Protein AF-A0A7S4AX01-F1 (afdb_monomer_lite)

Structure (mmCIF, N/CA/C/O backbone):
data_AF-A0A7S4AX01-F1
#
_entry.id   AF-A0A7S4AX01-F1
#
loop_
_atom_site.group_PDB
_atom_site.id
_atom_site.type_symbol
_atom_site.label_atom_id
_atom_site.label_alt_id
_atom_site.label_comp_id
_atom_site.label_asym_id
_atom_site.label_entity_id
_atom_site.label_seq_id
_atom_site.pdbx_PDB_ins_code
_atom_site.Cartn_x
_atom_site.Cartn_y
_atom_site.Cartn_z
_atom_site.occupancy
_atom_site.B_iso_or_equiv
_atom_site.auth_seq_id
_atom_site.auth_comp_id
_atom_site.auth_asym_id
_atom_site.auth_atom_id
_atom_site.pdbx_PDB_model_num
ATOM 1 N N . MET A 1 1 ? -0.629 5.439 -79.923 1.00 35.53 1 MET A N 1
ATOM 2 C CA . MET A 1 1 ? 0.834 5.280 -80.085 1.00 35.53 1 MET A CA 1
ATOM 3 C C . MET A 1 1 ? 1.350 4.616 -78.808 1.00 35.53 1 MET A C 1
ATOM 5 O O . MET A 1 1 ? 1.358 5.274 -77.783 1.00 35.53 1 MET A O 1
ATOM 9 N N . VAL A 1 2 ? 1.276 3.278 -78.740 1.00 33.56 2 VAL A N 1
ATOM 10 C CA . VAL A 1 2 ? 2.385 2.301 -78.948 1.00 33.56 2 VAL A CA 1
ATOM 11 C C . VAL A 1 2 ? 3.365 2.335 -77.757 1.00 33.56 2 VAL A C 1
ATOM 13 O O . VAL A 1 2 ? 4.082 3.314 -77.619 1.00 33.56 2 VAL A O 1
ATOM 16 N N . SER A 1 3 ? 3.200 1.439 -76.765 1.00 37.78 3 SER A N 1
ATOM 17 C CA . SER A 1 3 ? 3.970 0.176 -76.520 1.00 37.78 3 SER A CA 1
ATOM 18 C C . SER A 1 3 ? 5.377 0.444 -75.939 1.00 37.78 3 SER A C 1
ATOM 20 O O . SER A 1 3 ? 6.016 1.392 -76.357 1.00 37.78 3 SER A O 1
ATOM 22 N N . ALA A 1 4 ? 5.963 -0.284 -74.979 1.00 39.69 4 ALA A N 1
ATOM 23 C CA . ALA A 1 4 ? 6.060 -1.731 -74.725 1.00 39.69 4 ALA A CA 1
ATOM 24 C C . ALA A 1 4 ? 6.688 -1.939 -73.306 1.00 39.69 4 ALA A C 1
ATOM 26 O O . ALA A 1 4 ? 7.528 -1.140 -72.908 1.00 39.69 4 ALA A O 1
ATOM 27 N N . LEU A 1 5 ? 6.188 -2.818 -72.420 1.00 41.81 5 LEU A N 1
ATOM 28 C CA . LEU A 1 5 ? 6.462 -4.268 -72.227 1.00 41.81 5 LEU A CA 1
ATOM 29 C C . LEU A 1 5 ? 7.880 -4.677 -71.762 1.00 41.81 5 LEU A C 1
ATOM 31 O O . LEU A 1 5 ? 8.846 -4.450 -72.481 1.00 41.81 5 LEU A O 1
ATOM 35 N N . ARG A 1 6 ? 7.935 -5.418 -70.634 1.00 45.97 6 ARG A N 1
ATOM 36 C CA . ARG A 1 6 ? 8.593 -6.738 -70.376 1.00 45.97 6 ARG A CA 1
ATOM 37 C C . ARG A 1 6 ? 8.179 -7.186 -68.951 1.00 45.97 6 ARG A C 1
ATOM 39 O O . ARG A 1 6 ? 8.544 -6.513 -68.001 1.00 45.97 6 ARG A O 1
ATOM 46 N N . TYR A 1 7 ? 7.217 -8.088 -68.717 1.00 38.50 7 TYR A N 1
ATOM 47 C CA . TYR A 1 7 ? 7.193 -9.563 -68.854 1.00 38.50 7 TYR A CA 1
ATOM 48 C C . TYR A 1 7 ? 8.382 -10.312 -68.231 1.00 38.50 7 TYR A C 1
ATOM 50 O O . TYR A 1 7 ? 9.474 -10.265 -68.784 1.00 38.50 7 TYR A O 1
ATOM 58 N N . TYR A 1 8 ? 8.115 -11.075 -67.161 1.00 35.00 8 TYR A N 1
ATOM 59 C CA . TYR A 1 8 ? 8.334 -12.529 -67.112 1.00 35.00 8 TYR A CA 1
ATOM 60 C C . TYR A 1 8 ? 7.314 -13.177 -66.158 1.00 35.00 8 TYR A C 1
ATOM 62 O O . TYR A 1 8 ? 7.080 -12.702 -65.051 1.00 35.00 8 TYR A O 1
ATOM 70 N N . SER A 1 9 ? 6.685 -14.238 -66.654 1.00 38.12 9 SER A N 1
ATOM 71 C CA . SER A 1 9 ? 5.673 -15.100 -66.040 1.00 38.12 9 SER A CA 1
ATOM 72 C C . SER A 1 9 ? 6.084 -16.557 -66.308 1.00 38.12 9 SER A C 1
ATOM 74 O O . SER A 1 9 ? 6.929 -16.790 -67.175 1.00 38.12 9 SER A O 1
ATOM 76 N N . LEU A 1 10 ? 5.390 -17.474 -65.625 1.00 34.47 10 LEU A N 1
ATOM 77 C CA . LEU A 1 10 ? 5.261 -18.930 -65.799 1.00 34.47 10 LEU A CA 1
ATOM 78 C C . LEU A 1 10 ? 6.217 -19.798 -64.956 1.00 34.47 10 LEU A C 1
ATOM 80 O O . LEU A 1 10 ? 7.429 -19.718 -65.114 1.00 34.47 10 LEU A O 1
ATOM 84 N N . THR A 1 11 ? 5.768 -20.553 -63.931 1.00 43.66 11 THR A N 1
ATOM 85 C CA . THR A 1 11 ? 4.879 -21.759 -63.914 1.00 43.66 11 THR A CA 1
ATOM 86 C C . THR A 1 11 ? 5.264 -22.766 -64.999 1.00 43.66 11 THR A C 1
ATOM 88 O O . THR A 1 11 ? 5.272 -22.430 -66.172 1.00 43.66 11 THR A O 1
ATOM 91 N N . THR A 1 12 ? 5.632 -24.022 -64.736 1.00 39.75 12 THR A N 1
ATOM 92 C CA . THR A 1 12 ? 4.823 -25.212 -64.357 1.00 39.75 12 THR A CA 1
ATOM 93 C C . THR A 1 12 ? 5.810 -26.416 -64.460 1.00 39.75 12 THR A C 1
ATOM 95 O O . THR A 1 12 ? 6.785 -26.286 -65.195 1.00 39.75 12 THR A O 1
ATOM 98 N N . LEU A 1 13 ? 5.720 -27.582 -63.795 1.00 34.69 13 LEU A N 1
ATOM 99 C CA . LEU A 1 13 ? 4.831 -28.729 -64.092 1.00 34.69 13 LEU A CA 1
ATOM 100 C C . LEU A 1 13 ? 5.380 -30.021 -63.378 1.00 34.69 13 LEU A C 1
ATOM 102 O O . LEU A 1 13 ? 6.596 -30.171 -63.312 1.00 34.69 13 LEU A O 1
ATOM 106 N N . VAL A 1 14 ? 4.483 -30.963 -63.002 1.00 32.12 14 VAL A N 1
ATOM 107 C CA . VAL A 1 14 ? 4.624 -32.457 -62.835 1.00 32.12 14 VAL A CA 1
ATOM 108 C C . VAL A 1 14 ? 5.489 -32.998 -61.671 1.00 32.12 14 VAL A C 1
ATOM 110 O O . VAL A 1 14 ? 6.651 -32.647 -61.567 1.00 32.12 14 VAL A O 1
ATOM 113 N N . ALA A 1 15 ? 5.042 -33.807 -60.693 1.00 34.62 15 ALA A N 1
ATOM 114 C CA . ALA A 1 15 ? 4.106 -34.948 -60.539 1.00 34.62 15 ALA A CA 1
ATOM 115 C C . ALA A 1 15 ? 4.727 -36.372 -60.666 1.00 34.62 15 ALA A C 1
ATOM 117 O O . ALA A 1 15 ? 5.323 -36.706 -61.681 1.00 34.62 15 ALA A O 1
ATOM 118 N N . LEU A 1 16 ? 4.425 -37.199 -59.643 1.00 32.72 16 LEU A N 1
ATOM 119 C CA . LEU A 1 16 ? 4.358 -38.680 -59.554 1.00 32.72 16 LEU A CA 1
ATOM 120 C C . LEU A 1 16 ? 5.617 -39.550 -59.303 1.00 32.72 16 LEU A C 1
ATOM 122 O O . LEU A 1 16 ? 6.535 -39.591 -60.112 1.00 32.72 16 LEU A O 1
ATOM 126 N N . LEU A 1 17 ? 5.524 -40.344 -58.213 1.00 33.06 17 LEU A N 1
ATOM 127 C CA . LEU A 1 17 ? 5.746 -41.809 -58.027 1.00 33.06 17 LEU A CA 1
ATOM 128 C C . LEU A 1 17 ? 6.327 -42.063 -56.610 1.00 33.06 17 LEU A C 1
ATOM 130 O O . LEU A 1 17 ? 7.381 -41.542 -56.282 1.00 33.06 17 LEU A O 1
ATOM 134 N N . ALA A 1 18 ? 5.595 -42.619 -55.635 1.00 33.78 18 ALA A N 1
ATOM 135 C CA . ALA A 1 18 ? 5.111 -44.000 -55.452 1.00 33.78 18 ALA A CA 1
ATOM 136 C C . ALA A 1 18 ? 6.059 -44.900 -54.612 1.00 33.78 18 ALA A C 1
ATOM 138 O O . ALA A 1 18 ? 7.177 -45.192 -55.014 1.00 33.78 18 ALA A O 1
ATOM 139 N N . THR A 1 19 ? 5.494 -45.416 -53.505 1.00 36.72 19 THR A N 1
ATOM 140 C CA . THR A 1 19 ? 5.662 -46.762 -52.891 1.00 36.72 19 THR A CA 1
ATOM 141 C C . THR A 1 19 ? 6.948 -47.194 -52.160 1.00 36.72 19 THR A C 1
ATOM 143 O O . THR A 1 19 ? 8.045 -47.099 -52.691 1.00 36.72 19 THR A O 1
ATOM 146 N N . GLY A 1 20 ? 6.742 -47.847 -50.998 1.00 35.12 20 GLY A N 1
ATOM 147 C CA . GLY A 1 20 ? 7.626 -48.874 -50.404 1.00 35.12 20 GLY A CA 1
ATOM 148 C C . GLY A 1 20 ? 8.006 -48.602 -48.939 1.00 35.12 20 GLY A C 1
ATOM 149 O O . GLY A 1 20 ? 8.928 -47.838 -48.702 1.00 35.12 20 GLY A O 1
ATOM 150 N N . LEU A 1 21 ? 7.220 -48.988 -47.921 1.00 39.84 21 LEU A N 1
ATOM 151 C CA . LEU A 1 21 ? 7.207 -50.291 -47.211 1.00 39.84 21 LEU A CA 1
ATOM 152 C C . LEU A 1 21 ? 8.575 -50.789 -46.696 1.00 39.84 21 LEU A C 1
ATOM 154 O O . LEU A 1 21 ? 9.505 -50.918 -47.482 1.00 39.84 21 LEU A O 1
ATOM 158 N N . LEU A 1 22 ? 8.579 -51.144 -45.394 1.00 38.28 22 LEU A N 1
ATOM 159 C CA . LEU A 1 22 ? 9.505 -51.934 -44.540 1.00 38.28 22 LEU A CA 1
ATOM 160 C C . LEU A 1 22 ? 9.802 -51.113 -43.260 1.00 38.28 22 LEU A C 1
ATOM 162 O O . LEU A 1 22 ? 10.390 -50.046 -43.341 1.00 38.28 22 LEU A O 1
ATOM 166 N N . GLY A 1 23 ? 9.374 -51.454 -42.041 1.00 35.03 23 GLY A N 1
ATOM 167 C CA . GLY A 1 23 ? 9.067 -52.764 -41.474 1.00 35.03 23 GLY A CA 1
ATOM 168 C C . GLY A 1 23 ? 10.310 -53.365 -40.813 1.00 35.03 23 GLY A C 1
ATOM 169 O O . GLY A 1 23 ? 10.925 -54.230 -41.417 1.00 35.03 23 GLY A O 1
ATOM 170 N N . VAL A 1 24 ? 10.678 -52.914 -39.604 1.00 38.03 24 VAL A N 1
ATOM 171 C CA . VAL A 1 24 ? 11.628 -53.593 -38.690 1.00 38.03 24 VAL A CA 1
ATOM 172 C C . VAL A 1 24 ? 11.206 -53.215 -37.258 1.00 38.03 24 VAL A C 1
ATOM 174 O O . VAL A 1 24 ? 11.314 -52.059 -36.872 1.00 38.03 24 VAL A O 1
ATOM 177 N N . ALA A 1 25 ? 10.406 -54.025 -36.563 1.00 33.69 25 ALA A N 1
ATOM 178 C CA . ALA A 1 25 ? 10.770 -55.243 -35.830 1.00 33.69 25 ALA A CA 1
ATOM 179 C C . ALA A 1 25 ? 11.640 -54.965 -34.586 1.00 33.69 25 ALA A C 1
ATOM 181 O O . ALA A 1 25 ? 12.845 -54.740 -34.660 1.00 33.69 25 ALA A O 1
ATOM 182 N N . VAL A 1 26 ? 10.959 -55.015 -33.440 1.00 44.50 26 VAL A N 1
ATOM 183 C CA . VAL A 1 26 ? 11.483 -55.196 -32.081 1.00 44.50 26 VAL A CA 1
ATOM 184 C C . VAL A 1 26 ? 12.225 -56.536 -31.990 1.00 44.50 26 VAL A C 1
ATOM 186 O O . VAL A 1 26 ? 11.711 -57.521 -32.524 1.00 44.50 26 VAL A O 1
ATOM 189 N N . PRO A 1 27 ? 13.337 -56.639 -31.243 1.00 46.91 27 PRO A N 1
ATOM 190 C CA . PRO A 1 27 ? 13.761 -57.912 -30.690 1.00 46.91 27 PRO A CA 1
ATOM 191 C C . PRO A 1 27 ? 13.516 -57.954 -29.176 1.00 46.91 27 PRO A C 1
ATOM 193 O O . PRO A 1 27 ? 14.054 -57.166 -28.400 1.00 46.91 27 PRO A O 1
ATOM 196 N N . SER A 1 28 ? 12.688 -58.917 -28.779 1.00 35.12 28 SER A N 1
ATOM 197 C CA . SER A 1 28 ? 12.609 -59.495 -27.436 1.00 35.12 28 SER A CA 1
ATOM 198 C C . SER A 1 28 ? 13.280 -60.879 -27.440 1.00 35.12 28 SER A C 1
ATOM 200 O O . SER A 1 28 ? 13.374 -61.500 -28.497 1.00 35.12 28 SER A O 1
ATOM 202 N N . HIS A 1 29 ? 13.641 -61.357 -26.238 1.00 36.03 29 HIS A N 1
ATOM 203 C CA . HIS A 1 29 ? 14.307 -62.627 -25.859 1.00 36.03 29 HIS A CA 1
ATOM 204 C C . HIS A 1 29 ? 15.847 -62.561 -25.823 1.00 36.03 29 HIS A C 1
ATOM 206 O O . HIS A 1 29 ? 16.456 -61.954 -26.689 1.00 36.03 29 HIS A O 1
ATOM 212 N N . ALA A 1 30 ? 16.569 -63.128 -24.848 1.00 32.78 30 ALA A N 1
ATOM 213 C CA . ALA A 1 30 ? 16.305 -64.183 -23.859 1.00 32.78 30 ALA A CA 1
ATOM 214 C C . ALA A 1 30 ? 17.209 -63.939 -22.618 1.00 32.78 30 ALA A C 1
ATOM 216 O O . ALA A 1 30 ? 18.303 -63.406 -22.761 1.00 32.78 30 ALA A O 1
ATOM 217 N N . ALA A 1 31 ? 16.738 -64.104 -21.378 1.00 37.03 31 ALA A N 1
ATOM 218 C CA . ALA A 1 31 ? 16.843 -65.318 -20.549 1.00 37.03 31 ALA A CA 1
ATOM 219 C C . ALA A 1 31 ? 18.227 -66.005 -20.542 1.00 37.03 31 ALA A C 1
ATOM 221 O O . ALA A 1 31 ? 18.556 -66.728 -21.477 1.00 37.03 31 ALA A O 1
ATOM 222 N N . LEU A 1 32 ? 18.966 -65.868 -19.431 1.00 40.44 32 LEU A N 1
ATOM 223 C CA . LEU A 1 32 ? 19.941 -66.851 -18.947 1.00 40.44 32 LEU A CA 1
ATOM 224 C C . LEU A 1 32 ? 19.897 -66.920 -17.411 1.00 40.44 32 LEU A C 1
ATOM 226 O O . LEU A 1 32 ? 19.827 -65.903 -16.725 1.00 40.44 32 LEU A O 1
ATOM 230 N N . ASN A 1 33 ? 19.893 -68.160 -16.928 1.00 35.94 33 ASN A N 1
ATOM 231 C CA . ASN A 1 33 ? 19.849 -68.614 -15.540 1.00 35.94 33 ASN A CA 1
ATOM 232 C C . ASN A 1 33 ? 21.136 -68.272 -14.763 1.00 35.94 33 ASN A C 1
ATOM 234 O O . ASN A 1 33 ? 22.222 -68.355 -15.328 1.00 35.94 33 ASN A O 1
ATOM 238 N N . GLY A 1 34 ? 21.033 -68.052 -13.449 1.00 33.56 34 GLY A N 1
ATOM 239 C CA . GLY A 1 34 ? 21.693 -68.922 -12.461 1.00 33.56 34 GLY A CA 1
ATOM 240 C C . GLY A 1 34 ? 22.498 -68.145 -11.401 1.00 33.56 34 GLY A C 1
ATOM 241 O O . GLY A 1 34 ? 22.743 -66.967 -11.625 1.00 33.56 34 GLY A O 1
ATOM 242 N N . PRO A 1 35 ? 22.847 -68.766 -10.256 1.00 56.56 35 PRO A N 1
ATOM 243 C CA . PRO A 1 35 ? 22.477 -68.293 -8.909 1.00 56.56 35 PRO A CA 1
ATOM 244 C C . PRO A 1 35 ? 23.683 -67.980 -7.987 1.00 56.56 35 PRO A C 1
ATOM 246 O O . PRO A 1 35 ? 24.802 -67.904 -8.479 1.00 56.56 35 PRO A O 1
ATOM 249 N N . GLU A 1 36 ? 23.418 -67.873 -6.668 1.00 34.31 36 GLU A N 1
ATOM 250 C CA . GLU A 1 36 ? 24.361 -67.761 -5.521 1.00 34.31 36 GLU A CA 1
ATOM 251 C C . GLU A 1 36 ? 24.813 -66.316 -5.208 1.00 34.31 36 GLU A C 1
ATOM 253 O O . GLU A 1 36 ? 25.036 -65.522 -6.111 1.00 34.31 36 GLU A O 1
ATOM 258 N N . ASP A 1 37 ? 25.014 -65.832 -3.981 1.00 34.19 37 ASP A N 1
ATOM 259 C CA . ASP A 1 37 ? 24.686 -66.219 -2.605 1.00 34.19 37 ASP A CA 1
ATOM 260 C C . ASP A 1 37 ? 25.154 -65.037 -1.713 1.00 34.19 37 ASP A C 1
ATOM 262 O O . ASP A 1 37 ? 26.200 -64.452 -1.990 1.00 34.19 37 ASP A O 1
ATOM 266 N N . LEU A 1 38 ? 24.432 -64.766 -0.610 1.00 35.34 38 LEU A N 1
ATOM 267 C CA . LEU A 1 38 ? 24.891 -64.107 0.645 1.00 35.34 38 LEU A CA 1
ATOM 268 C C . LEU A 1 38 ? 25.300 -62.600 0.654 1.00 35.34 38 LEU A C 1
ATOM 270 O O . LEU A 1 38 ? 25.742 -62.046 -0.344 1.00 35.34 38 LEU A O 1
ATOM 274 N N . PRO A 1 39 ? 25.317 -61.931 1.834 1.00 49.09 39 PRO A N 1
ATOM 275 C CA . PRO A 1 39 ? 24.347 -61.971 2.931 1.00 49.09 39 PRO A CA 1
ATOM 276 C C . PRO A 1 39 ? 23.885 -60.572 3.402 1.00 49.09 39 PRO A C 1
ATOM 278 O O . PRO A 1 39 ? 24.514 -59.542 3.167 1.00 49.09 39 PRO A O 1
ATOM 281 N N . LYS A 1 40 ? 22.780 -60.576 4.157 1.00 42.97 40 LYS A N 1
ATOM 282 C CA . LYS A 1 40 ? 22.323 -59.474 5.012 1.00 42.97 40 LYS A CA 1
ATOM 283 C C . LYS A 1 40 ? 23.361 -59.191 6.102 1.00 42.97 40 LYS A C 1
ATOM 285 O O . LYS A 1 40 ? 23.782 -60.121 6.785 1.00 42.97 40 LYS A O 1
ATOM 290 N N . LEU A 1 41 ? 23.693 -57.918 6.301 1.00 35.88 41 LEU A N 1
ATOM 291 C CA . LEU A 1 41 ? 24.406 -57.442 7.482 1.00 35.88 41 LEU A CA 1
ATOM 292 C C . LEU A 1 41 ? 23.398 -56.697 8.368 1.00 35.88 41 LEU A C 1
ATOM 294 O O . LEU A 1 41 ? 23.005 -55.570 8.074 1.00 35.88 41 LEU A O 1
ATOM 298 N N . GLN A 1 42 ? 22.928 -57.394 9.397 1.00 44.44 42 GLN A N 1
ATOM 299 C CA . GLN A 1 42 ? 22.266 -56.844 10.575 1.00 44.44 42 GLN A CA 1
ATOM 300 C C . GLN A 1 42 ? 23.249 -56.956 11.747 1.00 44.44 42 GLN A C 1
ATOM 302 O O . GLN A 1 42 ? 24.026 -57.908 11.804 1.00 44.44 42 GLN A O 1
ATOM 307 N N . ASP A 1 43 ? 23.142 -55.984 12.649 1.00 45.12 43 ASP A N 1
ATOM 308 C CA . ASP A 1 43 ? 23.628 -55.961 14.032 1.00 45.12 43 ASP A CA 1
ATOM 309 C C . ASP A 1 43 ? 25.138 -55.842 14.269 1.00 45.12 43 ASP A C 1
ATOM 311 O O . ASP A 1 43 ? 25.862 -56.829 14.217 1.00 45.12 43 ASP A O 1
ATOM 315 N N . LEU A 1 44 ? 25.580 -54.648 14.688 1.00 36.97 44 LEU A N 1
ATOM 316 C CA . LEU A 1 44 ? 26.637 -54.482 15.695 1.00 36.97 44 LEU A CA 1
ATOM 317 C C . LEU A 1 44 ? 26.401 -53.198 16.532 1.00 36.97 44 LEU A C 1
ATOM 319 O O . LEU A 1 44 ? 25.725 -52.286 16.055 1.00 36.97 44 LEU A O 1
ATOM 323 N N . PRO A 1 45 ? 26.890 -53.164 17.788 1.00 47.25 45 PRO A N 1
ATOM 324 C CA . PRO A 1 45 ? 26.236 -52.487 18.909 1.00 47.25 45 PRO A CA 1
ATOM 325 C C . PRO A 1 45 ? 26.761 -51.083 19.233 1.00 47.25 45 PRO A C 1
ATOM 327 O O . PRO A 1 45 ? 27.892 -50.721 18.910 1.00 47.25 45 PRO A O 1
ATOM 330 N N . ASP A 1 46 ? 25.931 -50.362 19.988 1.00 46.16 46 ASP A N 1
ATOM 331 C CA . ASP A 1 46 ? 26.274 -49.177 20.769 1.00 46.16 46 ASP A CA 1
ATOM 332 C C . ASP A 1 46 ? 27.444 -49.450 21.725 1.00 46.16 46 ASP A C 1
ATOM 334 O O . ASP A 1 46 ? 27.317 -50.224 22.677 1.00 46.16 46 ASP A O 1
ATOM 338 N N . SER A 1 47 ? 28.569 -48.759 21.526 1.00 38.53 47 SER A N 1
ATOM 339 C CA . SER A 1 47 ? 29.500 -48.459 22.615 1.00 38.53 47 SER A CA 1
ATOM 340 C C . SER A 1 47 ? 30.445 -47.302 22.273 1.00 38.53 47 SER A C 1
ATOM 342 O O . SER A 1 47 ? 31.313 -47.436 21.416 1.00 38.53 47 SER A O 1
ATOM 344 N N . VAL A 1 48 ? 30.293 -46.225 23.048 1.00 41.84 48 VAL A N 1
ATOM 345 C CA . VAL A 1 48 ? 31.352 -45.366 23.607 1.00 41.84 48 VAL A CA 1
ATOM 346 C C . VAL A 1 48 ? 32.266 -44.647 22.604 1.00 41.84 48 VAL A C 1
ATOM 348 O O . VAL A 1 48 ? 33.321 -45.147 22.225 1.00 41.84 48 VAL A O 1
ATOM 351 N N . PHE A 1 49 ? 31.915 -43.397 22.296 1.00 36.44 49 PHE A N 1
ATOM 352 C CA . PHE A 1 49 ? 32.888 -42.357 21.960 1.00 36.44 49 PHE A CA 1
ATOM 353 C C . PHE A 1 49 ? 32.811 -41.262 23.031 1.00 36.44 49 PHE A C 1
ATOM 355 O O . PHE A 1 49 ? 31.816 -40.550 23.134 1.00 36.44 49 PHE A O 1
ATOM 362 N N . GLU A 1 50 ? 33.852 -41.179 23.863 1.00 38.53 50 GLU A N 1
ATOM 363 C CA . GLU A 1 50 ? 34.179 -39.985 24.645 1.00 38.53 50 GLU A CA 1
ATOM 364 C C . GLU A 1 50 ? 34.508 -38.852 23.665 1.00 38.53 50 GLU A C 1
ATOM 366 O O . GLU A 1 50 ? 35.502 -38.918 22.938 1.00 38.53 50 GLU A O 1
ATOM 371 N N . GLU A 1 51 ? 33.681 -37.809 23.638 1.00 39.69 51 GLU A N 1
ATOM 372 C CA . GLU A 1 51 ? 34.036 -36.545 23.001 1.00 39.69 51 GLU A CA 1
ATOM 373 C C . GLU A 1 51 ? 34.982 -35.773 23.926 1.00 39.69 51 GLU A C 1
ATOM 375 O O . GLU A 1 51 ? 34.606 -35.288 24.993 1.00 39.69 51 GLU A O 1
ATOM 380 N N . ALA A 1 52 ? 36.243 -35.677 23.510 1.00 36.00 52 ALA A N 1
ATOM 381 C CA . ALA A 1 52 ? 37.197 -34.744 24.081 1.00 36.00 52 ALA A CA 1
ATOM 382 C C . ALA A 1 52 ? 36.847 -33.324 23.610 1.00 36.00 52 ALA A C 1
ATOM 384 O O . ALA A 1 52 ? 37.013 -32.984 22.439 1.00 36.00 52 ALA A O 1
ATOM 385 N N . GLN A 1 53 ? 36.380 -32.501 24.545 1.00 41.09 53 GLN A N 1
ATOM 386 C CA . GLN A 1 53 ? 36.169 -31.069 24.376 1.00 41.09 53 GLN A CA 1
ATOM 387 C C . GLN A 1 53 ? 37.523 -30.371 24.145 1.00 41.09 53 GLN A C 1
ATOM 389 O O . GLN A 1 53 ? 38.398 -30.375 25.012 1.00 41.09 53 GLN A O 1
ATOM 394 N N . TRP A 1 54 ? 37.714 -29.816 22.946 1.00 41.69 54 TRP A N 1
ATOM 395 C CA . TRP A 1 54 ? 38.846 -28.961 22.582 1.00 41.69 54 TRP A CA 1
ATOM 396 C C . TRP A 1 54 ? 38.367 -27.504 22.569 1.00 41.69 54 TRP A C 1
ATOM 398 O O . TRP A 1 54 ? 37.847 -27.027 21.565 1.00 41.69 54 TRP A O 1
ATOM 408 N N . ASP A 1 55 ? 38.549 -26.805 23.690 1.00 44.91 55 ASP A N 1
ATOM 409 C CA . ASP A 1 55 ? 38.438 -25.346 23.768 1.00 44.91 55 ASP A CA 1
ATOM 410 C C . ASP A 1 55 ? 39.781 -24.747 23.326 1.00 44.91 55 ASP A C 1
ATOM 412 O O . ASP A 1 55 ? 40.747 -24.681 24.089 1.00 44.91 55 ASP A O 1
ATOM 416 N N . GLY A 1 56 ? 39.873 -24.391 22.045 1.00 37.72 56 GLY A N 1
ATOM 417 C CA . GLY A 1 56 ? 41.052 -23.764 21.461 1.00 37.72 56 GLY A CA 1
ATOM 418 C C . GLY A 1 56 ? 40.649 -22.648 20.512 1.00 37.72 56 GLY A C 1
ATOM 419 O O . GLY A 1 56 ? 40.297 -22.914 19.364 1.00 37.72 56 GLY A O 1
ATOM 420 N N . ASP A 1 57 ? 40.729 -21.410 20.996 1.00 41.53 57 ASP A N 1
ATOM 421 C CA . ASP A 1 57 ? 40.575 -20.186 20.214 1.00 41.53 57 ASP A CA 1
ATOM 422 C C . ASP A 1 57 ? 41.543 -20.185 19.021 1.00 41.53 57 ASP A C 1
ATOM 424 O O . ASP A 1 57 ? 42.755 -19.998 19.165 1.00 41.53 57 ASP A O 1
ATOM 428 N N . VAL A 1 58 ? 41.006 -20.396 17.818 1.00 41.38 58 VAL A N 1
ATOM 429 C CA . VAL A 1 58 ? 41.745 -20.191 16.570 1.00 41.38 58 VAL A CA 1
ATOM 430 C C . VAL A 1 58 ? 41.610 -18.710 16.199 1.00 41.38 58 VAL A C 1
ATOM 432 O O . VAL A 1 58 ? 40.500 -18.267 15.900 1.00 41.38 58 VAL A O 1
ATOM 435 N N . PRO A 1 59 ? 42.698 -17.917 16.204 1.00 47.50 59 PRO A N 1
ATOM 436 C CA . PRO A 1 59 ? 42.635 -16.520 15.792 1.00 47.50 59 PRO A CA 1
ATOM 437 C C . PRO A 1 59 ? 42.205 -16.415 14.318 1.00 47.50 59 PRO A C 1
ATOM 439 O O . PRO A 1 59 ? 42.593 -17.267 13.509 1.00 47.50 59 PRO A O 1
ATOM 442 N N . PRO A 1 60 ? 41.432 -15.379 13.940 1.00 44.09 60 PRO A N 1
ATOM 443 C CA . PRO A 1 60 ? 40.940 -15.225 12.580 1.00 44.09 60 PRO A CA 1
ATOM 444 C C . PRO A 1 60 ? 42.122 -15.144 11.610 1.00 44.09 60 PRO A C 1
ATOM 446 O O . PRO A 1 60 ? 42.980 -14.263 11.705 1.00 44.09 60 PRO A O 1
ATOM 449 N N . MET A 1 61 ? 42.181 -16.100 10.680 1.00 37.16 61 MET A N 1
ATOM 450 C CA . MET A 1 61 ? 43.123 -16.070 9.569 1.00 37.16 61 MET A CA 1
ATOM 451 C C . MET A 1 61 ? 42.896 -14.783 8.773 1.00 37.16 61 MET A C 1
ATOM 453 O O . MET A 1 61 ? 41.834 -14.590 8.188 1.00 37.16 61 MET A O 1
ATOM 457 N N . LEU A 1 62 ? 43.918 -13.926 8.748 1.00 47.53 62 LEU A N 1
ATOM 458 C CA . LEU A 1 62 ? 44.040 -12.793 7.833 1.00 47.53 62 LEU A CA 1
ATOM 459 C C . LEU A 1 62 ? 43.675 -13.226 6.407 1.00 47.53 62 LEU A C 1
ATOM 461 O O . LEU A 1 62 ? 44.254 -14.182 5.882 1.00 47.53 62 LEU A O 1
ATOM 465 N N . ASP A 1 63 ? 42.721 -12.507 5.814 1.00 43.22 63 ASP A N 1
ATOM 466 C CA . ASP A 1 63 ? 42.170 -12.736 4.481 1.00 43.22 63 ASP A CA 1
ATOM 467 C C . ASP A 1 63 ? 43.258 -13.082 3.458 1.00 43.22 63 ASP A C 1
ATOM 469 O O . ASP A 1 63 ? 44.101 -12.258 3.083 1.00 43.22 63 ASP A O 1
ATOM 473 N N . ALA A 1 64 ? 43.215 -14.317 2.955 1.00 48.78 64 ALA A N 1
ATOM 474 C CA . ALA A 1 64 ? 43.973 -14.678 1.772 1.00 48.78 64 ALA A CA 1
ATOM 475 C C . ALA A 1 64 ? 43.521 -13.766 0.612 1.00 48.78 64 ALA A C 1
ATOM 477 O O . ALA A 1 64 ? 42.317 -13.578 0.414 1.00 48.78 64 ALA A O 1
ATOM 478 N N . PRO A 1 65 ? 44.448 -13.194 -0.179 1.00 53.41 65 PRO A N 1
ATOM 479 C CA . PRO A 1 65 ? 44.095 -12.277 -1.254 1.00 53.41 65 PRO A CA 1
ATOM 480 C C . PRO A 1 65 ? 43.108 -12.947 -2.215 1.00 53.41 65 PRO A C 1
ATOM 482 O O . PRO A 1 65 ? 43.427 -13.967 -2.833 1.00 53.41 65 PRO A O 1
ATOM 485 N N . ARG A 1 66 ? 41.901 -12.373 -2.332 1.00 48.47 66 ARG A N 1
ATOM 486 C CA . ARG A 1 66 ? 40.843 -12.873 -3.218 1.00 48.47 66 ARG A CA 1
ATOM 487 C C . ARG A 1 66 ? 41.380 -12.939 -4.650 1.00 48.47 66 ARG A C 1
ATOM 489 O O . ARG A 1 66 ? 41.648 -11.915 -5.277 1.00 48.47 66 ARG A O 1
ATOM 496 N N . MET A 1 67 ? 41.548 -14.152 -5.176 1.00 54.09 67 MET A N 1
ATOM 497 C CA . MET A 1 67 ? 41.881 -14.362 -6.584 1.00 54.09 67 MET A CA 1
ATOM 498 C C . MET A 1 67 ? 40.648 -14.053 -7.434 1.00 54.09 67 MET A C 1
ATOM 500 O O . MET A 1 67 ? 39.725 -14.860 -7.508 1.00 54.09 67 MET A O 1
ATOM 504 N N . ILE A 1 68 ? 40.632 -12.895 -8.090 1.00 68.50 68 ILE A N 1
ATOM 505 C CA . ILE A 1 68 ? 39.570 -12.547 -9.038 1.00 68.50 68 ILE A CA 1
ATOM 506 C C . ILE A 1 68 ? 39.785 -13.365 -10.328 1.00 68.50 68 ILE A C 1
ATOM 508 O O . ILE A 1 68 ? 40.878 -13.307 -10.906 1.00 68.50 68 ILE A O 1
ATOM 512 N N . PRO A 1 69 ? 38.789 -14.146 -10.792 1.00 72.12 69 PRO A N 1
ATOM 513 C CA . PRO A 1 69 ? 38.875 -14.849 -12.064 1.00 72.12 69 PRO A CA 1
ATOM 514 C C . PRO A 1 69 ? 38.968 -13.840 -13.211 1.00 72.12 69 PRO A C 1
ATOM 516 O O . PRO A 1 69 ? 38.311 -12.801 -13.222 1.00 72.12 69 PRO A O 1
ATOM 519 N N . CYS A 1 70 ? 39.818 -14.134 -14.186 1.00 83.31 70 CYS A N 1
ATOM 520 C CA . CYS A 1 70 ? 40.097 -13.202 -15.265 1.00 83.31 70 CYS A CA 1
ATOM 521 C C . CYS A 1 70 ? 38.917 -13.144 -16.229 1.00 83.31 70 CYS A C 1
ATOM 523 O O . CYS A 1 70 ? 38.751 -14.069 -17.011 1.00 83.31 70 CYS A O 1
ATOM 525 N N . ALA A 1 71 ? 38.147 -12.062 -16.216 1.00 91.69 71 ALA A N 1
ATOM 526 C CA . ALA A 1 71 ? 37.047 -11.871 -17.152 1.00 91.69 71 ALA A CA 1
ATOM 527 C C . ALA A 1 71 ? 37.489 -11.088 -18.401 1.00 91.69 71 ALA A C 1
ATOM 529 O O . ALA A 1 71 ? 38.321 -10.177 -18.339 1.00 91.69 71 ALA A O 1
ATOM 530 N N . ASP A 1 72 ? 36.914 -11.425 -19.556 1.00 94.25 72 ASP A N 1
ATOM 531 C CA . ASP A 1 72 ? 37.024 -10.602 -20.761 1.00 94.25 72 ASP A CA 1
ATOM 532 C C . ASP A 1 72 ? 36.262 -9.269 -20.577 1.00 94.25 72 ASP A C 1
ATOM 534 O O . ASP A 1 72 ? 35.115 -9.239 -20.138 1.00 94.25 72 ASP A O 1
ATOM 538 N N . SER A 1 73 ? 36.866 -8.148 -20.976 1.00 91.88 73 SER A N 1
ATOM 539 C CA . SER A 1 73 ? 36.231 -6.825 -20.942 1.00 91.88 73 SER A CA 1
ATOM 540 C C . SER A 1 73 ? 35.064 -6.735 -21.934 1.00 91.88 73 SER A C 1
ATOM 542 O O . SER A 1 73 ? 35.243 -6.910 -23.146 1.00 91.88 73 SER A O 1
ATOM 544 N N . LEU A 1 74 ? 33.875 -6.378 -21.433 1.00 91.44 74 LEU A N 1
ATOM 545 C CA . LEU A 1 74 ? 32.667 -6.180 -22.247 1.00 91.44 74 LEU A CA 1
ATOM 546 C C . LEU A 1 74 ? 32.754 -4.952 -23.166 1.00 91.44 74 LEU A C 1
ATOM 548 O O . LEU A 1 74 ? 32.134 -4.922 -24.228 1.00 91.44 74 LEU A O 1
ATOM 552 N N . THR A 1 75 ? 33.559 -3.957 -22.792 1.00 91.75 75 THR A N 1
ATOM 553 C CA . THR A 1 75 ? 33.678 -2.674 -23.501 1.00 91.75 75 THR A CA 1
ATOM 554 C C . THR A 1 75 ? 34.828 -2.648 -24.509 1.00 91.75 75 THR A C 1
ATOM 556 O O . THR A 1 75 ? 35.001 -1.676 -25.251 1.00 91.75 75 THR A O 1
ATOM 559 N N . PHE A 1 76 ? 35.637 -3.709 -24.584 1.00 94.62 76 PHE A N 1
ATOM 560 C CA . PHE A 1 76 ? 36.786 -3.732 -25.478 1.00 94.62 76 PHE A CA 1
ATOM 561 C C . PHE A 1 76 ? 36.420 -4.077 -26.929 1.00 94.62 76 PHE A C 1
ATOM 563 O O . PHE A 1 76 ? 36.024 -5.197 -27.268 1.00 94.62 76 PHE A O 1
ATOM 570 N N . PHE A 1 77 ? 36.728 -3.142 -27.834 1.00 93.25 77 PHE A N 1
ATOM 571 C CA . PHE A 1 77 ? 36.610 -3.328 -29.280 1.00 93.25 77 PHE A CA 1
ATOM 572 C C . PHE A 1 77 ? 37.960 -3.189 -29.987 1.00 93.25 77 PHE A C 1
ATOM 574 O O . PHE A 1 77 ? 38.714 -2.223 -29.819 1.00 93.25 77 PHE A O 1
ATOM 581 N N . LYS A 1 78 ? 38.295 -4.155 -30.852 1.00 90.38 78 LYS A N 1
ATOM 582 C CA . LYS A 1 78 ? 39.562 -4.116 -31.593 1.00 90.38 78 LYS A CA 1
ATOM 583 C C . LYS A 1 78 ? 39.527 -3.109 -32.758 1.00 90.38 78 LYS A C 1
ATOM 585 O O . LYS A 1 78 ? 39.280 -3.481 -33.913 1.00 90.38 78 LYS A O 1
ATOM 590 N N . GLY A 1 79 ? 39.953 -1.876 -32.483 1.00 88.56 79 GLY A N 1
ATOM 591 C CA . GLY A 1 79 ? 39.979 -0.758 -33.439 1.00 88.56 79 GLY A CA 1
ATOM 592 C C . GLY A 1 79 ? 38.607 -0.085 -33.548 1.00 88.56 79 GLY A C 1
ATOM 593 O O . GLY A 1 79 ? 37.747 -0.345 -32.724 1.00 88.56 79 GLY A O 1
ATOM 594 N N . LYS A 1 80 ? 38.364 0.723 -34.589 1.00 86.31 80 LYS A N 1
ATOM 595 C CA . LYS A 1 80 ? 37.087 1.447 -34.793 1.00 86.31 80 LYS A CA 1
ATOM 596 C C . LYS A 1 80 ? 35.909 0.561 -35.253 1.00 86.31 80 LYS A C 1
ATOM 598 O O . LYS A 1 80 ? 35.072 1.001 -36.026 1.00 86.31 80 LYS A O 1
ATOM 603 N N . LYS A 1 81 ? 35.907 -0.735 -34.926 1.00 85.50 81 LYS A N 1
ATOM 604 C CA . LYS A 1 81 ? 34.857 -1.672 -35.362 1.00 85.50 81 LYS A CA 1
ATOM 605 C C . LYS A 1 81 ? 34.245 -2.346 -34.143 1.00 85.50 81 LYS A C 1
ATOM 607 O O . LYS A 1 81 ? 34.846 -3.283 -33.619 1.00 85.50 81 LYS A O 1
ATOM 612 N N . GLU A 1 82 ? 33.037 -1.929 -33.789 1.00 86.62 82 GLU A N 1
ATOM 613 C CA . GLU A 1 82 ? 32.236 -2.441 -32.662 1.00 86.62 82 GLU A CA 1
ATOM 614 C C . GLU A 1 82 ? 31.986 -3.956 -32.743 1.00 86.62 82 GLU A C 1
ATOM 616 O O . GLU A 1 82 ? 31.890 -4.657 -31.748 1.00 86.62 82 GLU A O 1
ATOM 621 N N . LYS A 1 83 ? 32.017 -4.550 -33.940 1.00 90.19 83 LYS A N 1
ATOM 622 C CA . LYS A 1 83 ? 31.820 -6.004 -34.101 1.00 90.19 83 LYS A CA 1
ATOM 623 C C . LYS A 1 83 ? 33.029 -6.870 -33.690 1.00 90.19 83 LYS A C 1
ATOM 625 O O . LYS A 1 83 ? 33.013 -8.080 -33.910 1.00 90.19 83 LYS A O 1
ATOM 630 N N . LYS A 1 84 ? 34.125 -6.288 -33.181 1.00 94.94 84 LYS A N 1
ATOM 631 C CA . LYS A 1 84 ? 35.374 -7.010 -32.846 1.00 94.94 84 LYS A CA 1
ATOM 632 C C . LYS A 1 84 ? 35.630 -7.089 -31.338 1.00 94.94 84 LYS A C 1
ATOM 634 O O . LYS A 1 84 ? 36.685 -6.650 -30.877 1.00 94.94 84 LYS A O 1
ATOM 639 N N . THR A 1 85 ? 34.679 -7.678 -30.627 1.00 96.88 85 THR A N 1
ATOM 640 C CA . THR A 1 85 ? 34.729 -7.981 -29.188 1.00 96.88 85 THR A CA 1
ATOM 641 C C . THR A 1 85 ? 35.699 -9.123 -28.851 1.00 96.88 85 THR A C 1
ATOM 643 O O . THR A 1 85 ? 36.218 -9.805 -29.747 1.00 96.88 85 THR A O 1
ATOM 646 N N . CYS A 1 86 ? 35.911 -9.391 -27.559 1.00 96.88 86 CYS A N 1
ATOM 647 C CA . CYS A 1 86 ? 36.669 -10.557 -27.094 1.00 96.88 86 CYS A CA 1
ATOM 648 C C . CYS A 1 86 ? 36.051 -11.891 -27.568 1.00 96.88 86 CYS A C 1
ATOM 650 O O . CYS A 1 86 ? 36.765 -12.732 -28.124 1.00 96.88 86 CYS A O 1
ATOM 652 N N . LYS A 1 87 ? 34.713 -12.017 -27.573 1.00 96.94 87 LYS A N 1
ATOM 653 C CA . LYS A 1 87 ? 33.980 -13.155 -28.177 1.00 96.94 87 LYS A CA 1
ATOM 654 C C . LYS A 1 87 ? 34.300 -13.348 -29.669 1.00 96.94 87 LYS A C 1
ATOM 656 O O . LYS A 1 87 ? 34.480 -14.468 -30.161 1.00 96.94 87 LYS A O 1
ATOM 661 N N . TRP A 1 88 ? 34.456 -12.254 -30.420 1.00 96.81 88 TRP A N 1
ATOM 662 C CA . TRP A 1 88 ? 34.881 -12.317 -31.825 1.00 96.81 88 TRP A CA 1
ATOM 663 C C . TRP A 1 88 ? 36.335 -12.786 -31.990 1.00 96.81 88 TRP A C 1
ATOM 665 O O . TRP A 1 88 ? 36.662 -13.410 -33.005 1.00 96.81 88 TRP A O 1
ATOM 675 N N . ILE A 1 89 ? 37.216 -12.483 -31.030 1.00 97.00 89 ILE A N 1
ATOM 676 C CA . ILE A 1 89 ? 38.614 -12.941 -31.013 1.00 97.00 89 ILE A CA 1
ATOM 677 C C . ILE A 1 89 ? 38.676 -14.437 -30.683 1.00 97.00 89 ILE A C 1
ATOM 679 O O . ILE A 1 89 ? 39.374 -15.174 -31.391 1.00 97.00 89 ILE A O 1
ATOM 683 N N . ALA A 1 90 ? 37.906 -14.887 -29.688 1.00 96.56 90 ALA A N 1
ATOM 684 C CA . ALA A 1 90 ? 37.809 -16.284 -29.267 1.00 96.56 90 ALA A CA 1
ATOM 685 C C . ALA A 1 90 ? 37.388 -17.210 -30.422 1.00 96.56 90 ALA A C 1
ATOM 687 O O . ALA A 1 90 ? 37.995 -18.268 -30.615 1.00 96.56 90 ALA A O 1
ATOM 688 N N . SER A 1 91 ? 36.445 -16.755 -31.262 1.00 96.12 91 SER A N 1
ATOM 689 C CA . SER A 1 91 ? 35.928 -17.494 -32.429 1.00 96.12 91 SER A CA 1
ATOM 690 C C . SER A 1 91 ? 36.882 -17.573 -33.632 1.00 96.12 91 SER A C 1
ATOM 692 O O . SER A 1 91 ? 36.548 -18.168 -34.660 1.00 96.12 91 SER A O 1
ATOM 694 N N . LYS A 1 92 ? 38.082 -16.972 -33.581 1.00 97.62 92 LYS A N 1
ATOM 695 C CA . LYS A 1 92 ? 39.047 -17.074 -34.691 1.00 97.62 92 LYS A CA 1
ATOM 696 C C . LYS A 1 92 ? 39.841 -18.371 -34.648 1.00 97.62 92 LYS A C 1
ATOM 698 O O . LYS A 1 92 ? 40.295 -18.811 -33.600 1.00 97.62 92 LYS A O 1
ATOM 703 N N . ARG A 1 93 ? 40.133 -18.908 -35.844 1.00 97.00 93 ARG A N 1
ATOM 704 C CA . ARG A 1 93 ? 41.078 -20.025 -36.036 1.00 97.00 93 ARG A CA 1
ATOM 705 C C . ARG A 1 93 ? 42.370 -19.780 -35.246 1.00 97.00 93 ARG A C 1
ATOM 707 O O . ARG A 1 93 ? 42.909 -18.669 -35.284 1.00 97.00 93 ARG A O 1
ATOM 714 N N . LYS A 1 94 ? 42.908 -20.830 -34.613 1.00 96.19 94 LYS A N 1
ATOM 715 C CA . LYS A 1 94 ? 44.061 -20.805 -33.684 1.00 96.19 94 LYS A CA 1
ATOM 716 C C . LYS A 1 94 ? 45.219 -19.903 -34.139 1.00 96.19 94 LYS A C 1
ATOM 718 O O . LYS A 1 94 ? 45.680 -19.063 -33.369 1.00 96.19 94 LYS A O 1
ATOM 723 N N . LYS A 1 95 ? 45.642 -19.993 -35.410 1.00 96.94 95 LYS A N 1
ATOM 724 C CA . LYS A 1 95 ? 46.721 -19.158 -35.987 1.00 96.94 95 LYS A CA 1
ATOM 725 C C . LYS A 1 95 ? 46.394 -17.657 -35.955 1.00 96.94 95 LYS A C 1
ATOM 727 O O . LYS A 1 95 ? 47.241 -16.839 -35.599 1.00 96.94 95 LYS A O 1
ATOM 732 N N . ARG A 1 96 ? 45.154 -17.284 -36.292 1.00 96.50 96 ARG A N 1
ATOM 733 C CA . ARG A 1 96 ? 44.685 -15.891 -36.273 1.00 96.50 96 ARG A CA 1
ATOM 734 C C . ARG A 1 96 ? 44.476 -15.403 -34.843 1.00 96.50 96 ARG A C 1
ATOM 736 O O . ARG A 1 96 ? 44.911 -14.296 -34.547 1.00 96.50 96 ARG A O 1
ATOM 743 N N . ARG A 1 97 ? 43.889 -16.222 -33.964 1.00 97.38 97 ARG A N 1
ATOM 744 C CA . ARG A 1 97 ? 43.723 -15.904 -32.537 1.00 97.38 97 ARG A CA 1
ATOM 745 C C . ARG A 1 97 ? 45.070 -15.622 -31.869 1.00 97.38 97 ARG A C 1
ATOM 747 O O . ARG A 1 97 ? 45.240 -14.547 -31.311 1.00 97.38 97 ARG A O 1
ATOM 754 N N . ARG A 1 98 ? 46.080 -16.477 -32.079 1.00 96.75 98 ARG A N 1
ATOM 755 C CA . ARG A 1 98 ? 47.455 -16.267 -31.577 1.00 96.75 98 ARG A CA 1
ATOM 756 C C . ARG A 1 98 ? 48.065 -14.941 -32.050 1.00 96.75 98 ARG A C 1
ATOM 758 O O . ARG A 1 98 ? 48.649 -14.220 -31.250 1.00 96.75 98 ARG A O 1
ATOM 765 N N . LYS A 1 99 ? 47.876 -14.565 -33.322 1.00 97.19 99 LYS A N 1
ATOM 766 C CA . LYS A 1 99 ? 48.343 -13.268 -33.857 1.00 97.19 99 LYS A CA 1
ATOM 767 C C . LYS A 1 99 ? 47.603 -12.069 -33.246 1.00 97.19 99 LYS A C 1
ATOM 769 O O . LYS A 1 99 ? 48.189 -11.001 -33.098 1.00 97.19 99 LYS A O 1
ATOM 774 N N . LEU A 1 100 ? 46.315 -12.216 -32.927 1.00 97.19 100 LEU A N 1
ATOM 775 C CA . LEU A 1 100 ? 45.516 -11.175 -32.270 1.00 97.19 100 LEU A CA 1
ATOM 776 C C . LEU A 1 100 ? 45.933 -10.997 -30.806 1.00 97.19 100 LEU A C 1
ATOM 778 O O . LEU A 1 100 ? 46.221 -9.873 -30.403 1.00 97.19 100 LEU A O 1
ATOM 782 N N . CYS A 1 101 ? 46.042 -12.105 -30.076 1.00 97.00 101 CYS A N 1
ATOM 783 C CA . CYS A 1 101 ? 46.458 -12.172 -28.677 1.00 97.00 101 CYS A CA 1
ATOM 784 C C . CYS A 1 101 ? 47.936 -11.832 -28.450 1.00 97.00 101 CYS A C 1
ATOM 786 O O . CYS A 1 101 ? 48.332 -11.516 -27.336 1.00 97.00 101 CYS A O 1
ATOM 788 N N . GLY A 1 102 ? 48.761 -11.825 -29.501 1.00 95.56 102 GLY A N 1
ATOM 789 C CA . GLY A 1 102 ? 50.125 -11.296 -29.431 1.00 95.56 102 GLY A CA 1
ATOM 790 C C . GLY A 1 102 ? 50.189 -9.781 -29.186 1.00 95.56 102 GLY A C 1
ATOM 791 O O . GLY A 1 102 ? 51.250 -9.260 -28.857 1.00 95.56 102 GLY A O 1
ATOM 792 N N . ARG A 1 103 ? 49.074 -9.048 -29.334 1.00 96.69 103 ARG A N 1
ATOM 793 C CA . ARG A 1 103 ? 49.015 -7.609 -29.039 1.00 96.69 103 ARG A CA 1
ATOM 794 C C . ARG A 1 103 ? 48.686 -7.389 -27.562 1.00 96.69 103 ARG A C 1
ATOM 796 O O . ARG A 1 103 ? 47.609 -7.788 -27.132 1.00 96.69 103 ARG A O 1
ATOM 803 N N . LYS A 1 104 ? 49.543 -6.662 -26.829 1.00 95.00 104 LYS A N 1
ATOM 804 C CA . LYS A 1 104 ? 49.372 -6.359 -25.389 1.00 95.00 104 LYS A CA 1
ATOM 805 C C . LYS A 1 104 ? 47.970 -5.832 -25.054 1.00 95.00 104 LYS A C 1
ATOM 807 O O . LYS A 1 104 ? 47.316 -6.379 -24.182 1.00 95.00 104 LYS A O 1
ATOM 812 N N . LYS A 1 105 ? 47.459 -4.865 -25.830 1.00 94.56 105 LYS A N 1
ATOM 813 C CA . LYS A 1 105 ? 46.111 -4.301 -25.631 1.00 94.56 105 LYS A CA 1
ATOM 814 C C . LYS A 1 105 ? 44.996 -5.355 -25.718 1.00 94.56 105 LYS A C 1
ATOM 816 O O . LYS A 1 105 ? 44.076 -5.322 -24.920 1.00 94.56 105 LYS A O 1
ATOM 821 N N . VAL A 1 106 ? 45.094 -6.301 -26.656 1.00 95.56 106 VAL A N 1
ATOM 822 C CA . VAL A 1 106 ? 44.104 -7.384 -26.801 1.00 95.56 106 VAL A CA 1
ATOM 823 C C . VAL A 1 106 ? 44.246 -8.401 -25.673 1.00 95.56 106 VAL A C 1
ATOM 825 O O . VAL A 1 106 ? 43.248 -8.828 -25.120 1.00 95.56 106 VAL A O 1
ATOM 828 N N . ARG A 1 107 ? 45.480 -8.768 -25.320 1.00 94.62 107 ARG A N 1
ATOM 829 C CA . ARG A 1 107 ? 45.765 -9.749 -24.268 1.00 94.62 107 ARG A CA 1
ATOM 830 C C . ARG A 1 107 ? 45.298 -9.297 -22.882 1.00 94.62 107 ARG A C 1
ATOM 832 O O . ARG A 1 107 ? 44.821 -10.132 -22.136 1.00 94.62 107 ARG A O 1
ATOM 839 N N . ASN A 1 108 ? 45.432 -8.008 -22.569 1.00 92.56 108 ASN A N 1
ATOM 840 C CA . ASN A 1 108 ? 45.022 -7.456 -21.276 1.00 92.56 108 ASN A CA 1
ATOM 841 C C . ASN A 1 108 ? 43.501 -7.291 -21.163 1.00 92.56 108 ASN A C 1
ATOM 843 O O . ASN A 1 108 ? 42.966 -7.422 -20.079 1.00 92.56 108 ASN A O 1
ATOM 847 N N . ASN A 1 109 ? 42.813 -6.998 -22.271 1.00 94.81 109 ASN A N 1
ATOM 848 C CA . ASN A 1 109 ? 41.359 -6.810 -22.256 1.00 94.81 109 ASN A CA 1
ATOM 849 C C . ASN A 1 109 ? 40.583 -8.108 -22.507 1.00 94.81 109 ASN A C 1
ATOM 851 O O . ASN A 1 109 ? 39.402 -8.162 -22.203 1.00 94.81 109 ASN A O 1
ATOM 855 N N . CYS A 1 110 ? 41.215 -9.120 -23.108 1.00 96.50 110 CYS A N 1
ATOM 856 C CA . CYS A 1 110 ? 40.577 -10.393 -23.434 1.00 96.50 110 CYS A CA 1
ATOM 857 C C . CYS A 1 110 ? 41.406 -11.596 -22.928 1.00 96.50 110 CYS A C 1
ATOM 859 O O . CYS A 1 110 ? 4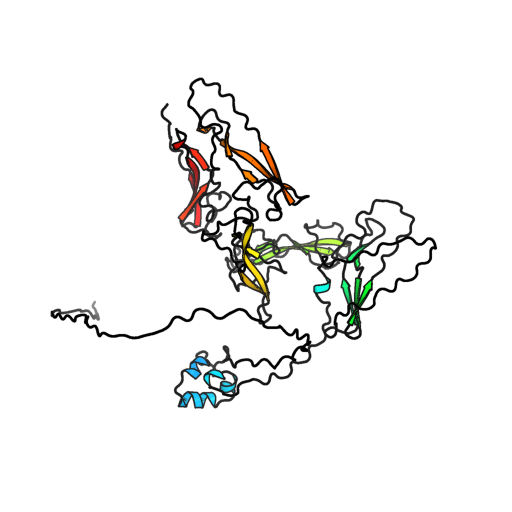1.901 -12.384 -23.753 1.00 96.50 110 CYS A O 1
ATOM 861 N N . PRO A 1 111 ? 41.677 -11.701 -21.613 1.00 94.81 111 PRO A N 1
ATOM 862 C CA . PRO A 1 111 ? 42.505 -12.764 -21.051 1.00 94.81 111 PRO A CA 1
ATOM 863 C C . PRO A 1 111 ? 41.927 -14.170 -21.285 1.00 94.81 111 PRO A C 1
ATOM 865 O O . PRO A 1 111 ? 42.707 -15.080 -21.598 1.00 94.81 111 PRO A O 1
ATOM 868 N N . GLU A 1 112 ? 40.600 -14.346 -21.244 1.00 95.00 112 GLU A N 1
ATOM 869 C CA . GLU A 1 112 ? 39.940 -15.637 -21.481 1.00 95.00 112 GLU A CA 1
ATOM 870 C C . GLU A 1 112 ? 40.007 -16.015 -22.955 1.00 95.00 112 GLU A C 1
ATOM 872 O O . GLU A 1 112 ? 40.519 -17.080 -23.305 1.00 95.00 112 GLU A O 1
ATOM 877 N N . ALA A 1 113 ? 39.605 -15.109 -23.858 1.00 96.25 113 ALA A N 1
ATOM 878 C CA . ALA A 1 113 ? 39.679 -15.361 -25.299 1.00 96.25 113 ALA A CA 1
ATOM 879 C C . ALA A 1 113 ? 41.110 -15.668 -25.781 1.00 96.25 113 ALA A C 1
ATOM 881 O O . ALA A 1 113 ? 41.308 -16.274 -26.845 1.00 96.25 113 ALA A O 1
ATOM 882 N N . CYS A 1 114 ? 42.118 -15.225 -25.027 1.00 96.56 114 CYS A N 1
ATOM 883 C CA . CYS A 1 114 ? 43.527 -15.450 -25.305 1.00 96.56 114 CYS A CA 1
ATOM 884 C C . CYS A 1 114 ? 44.163 -16.620 -24.538 1.00 96.56 114 CYS A C 1
ATOM 886 O O . CYS A 1 114 ? 45.332 -16.913 -24.810 1.00 96.56 114 CYS A O 1
ATOM 888 N N . ASN A 1 115 ? 43.420 -17.321 -23.674 1.00 93.31 115 ASN A N 1
ATOM 889 C CA . ASN A 1 115 ? 43.903 -18.395 -22.796 1.00 93.31 115 ASN A CA 1
ATOM 890 C C . ASN A 1 115 ? 45.184 -18.001 -22.034 1.00 93.31 115 ASN A C 1
ATOM 892 O O . ASN A 1 115 ? 46.192 -18.720 -22.072 1.00 93.31 115 ASN A O 1
ATOM 896 N N . VAL A 1 116 ? 45.191 -16.830 -21.396 1.00 91.12 116 VAL A N 1
ATOM 897 C CA . VAL A 1 116 ? 46.341 -16.373 -20.604 1.00 91.12 116 VAL A CA 1
ATOM 898 C C . VAL A 1 116 ? 46.385 -17.169 -19.297 1.00 91.12 116 VAL A C 1
ATOM 900 O O . VAL A 1 116 ? 45.538 -16.986 -18.440 1.00 91.12 116 VAL A O 1
ATOM 903 N N . LYS A 1 117 ? 47.375 -18.058 -19.137 1.00 81.19 117 LYS A N 1
ATOM 904 C CA . LYS A 1 117 ? 47.451 -18.984 -17.987 1.00 81.19 117 LYS A CA 1
ATOM 905 C C . LYS A 1 117 ? 47.726 -18.325 -16.622 1.00 81.19 117 LYS A C 1
ATOM 907 O O . LYS A 1 117 ? 47.527 -18.987 -15.620 1.00 81.19 117 LYS A O 1
ATOM 912 N N . ASN A 1 118 ? 48.152 -17.058 -16.588 1.00 76.38 118 ASN A N 1
ATOM 913 C CA . ASN A 1 118 ? 48.521 -16.312 -15.373 1.00 76.38 118 ASN A CA 1
ATOM 914 C C . ASN A 1 118 ? 47.984 -14.874 -15.456 1.00 76.38 118 ASN A C 1
ATOM 916 O O . ASN A 1 118 ? 48.751 -13.931 -15.641 1.00 76.38 118 ASN A O 1
ATOM 920 N N . CYS A 1 119 ? 46.668 -14.712 -15.444 1.00 69.81 119 CYS A N 1
ATOM 921 C CA . CYS A 1 119 ? 46.016 -13.409 -15.597 1.00 69.81 119 CYS A CA 1
ATOM 922 C C . CYS A 1 119 ? 45.555 -12.794 -14.267 1.00 69.81 119 CYS A C 1
ATOM 924 O O . CYS A 1 119 ? 44.870 -11.780 -14.297 1.00 69.81 119 CYS A O 1
ATOM 926 N N . TYR A 1 120 ? 45.974 -13.359 -13.128 1.00 70.31 120 TYR A N 1
ATOM 927 C CA . TYR A 1 120 ? 45.796 -12.739 -11.818 1.00 70.31 120 TYR A CA 1
ATOM 928 C C . TYR A 1 120 ? 46.439 -11.354 -11.833 1.00 70.31 120 TYR A C 1
ATOM 930 O O . TYR A 1 120 ? 47.660 -11.210 -11.967 1.00 70.31 120 TYR A O 1
ATOM 938 N N . GLU A 1 121 ? 45.598 -10.331 -11.779 1.00 55.28 121 GLU A N 1
ATOM 939 C CA . GLU A 1 121 ? 46.048 -8.956 -11.722 1.00 55.28 121 GLU A CA 1
ATOM 940 C C . GLU A 1 121 ? 46.676 -8.743 -10.340 1.00 55.28 121 GLU A C 1
ATOM 942 O O . GLU A 1 121 ? 46.066 -9.046 -9.315 1.00 55.28 121 GLU A O 1
ATOM 947 N N . ARG A 1 122 ? 47.928 -8.263 -10.291 1.00 48.78 122 ARG A N 1
ATOM 948 C CA . ARG A 1 122 ? 48.425 -7.650 -9.057 1.00 48.78 122 ARG A CA 1
ATOM 949 C C . ARG A 1 122 ? 47.592 -6.392 -8.889 1.00 48.78 122 ARG A C 1
ATOM 951 O O . ARG A 1 122 ? 47.860 -5.408 -9.577 1.00 48.78 122 ARG A O 1
ATOM 958 N N . VAL A 1 123 ? 46.571 -6.457 -8.045 1.00 48.88 123 VAL A N 1
ATOM 959 C CA . VAL A 1 123 ? 45.846 -5.270 -7.607 1.00 48.88 123 VAL A CA 1
ATOM 960 C C . VAL A 1 123 ? 46.916 -4.349 -7.027 1.00 48.88 123 VAL A C 1
ATOM 962 O O . VAL A 1 123 ? 47.638 -4.733 -6.104 1.00 48.88 123 VAL A O 1
ATOM 965 N N . ALA A 1 124 ? 47.133 -3.196 -7.664 1.00 50.31 124 ALA A N 1
ATOM 966 C CA . ALA A 1 124 ? 47.951 -2.158 -7.057 1.00 50.31 124 ALA A CA 1
ATOM 967 C C . ALA A 1 124 ? 47.348 -1.882 -5.672 1.00 50.31 124 ALA A C 1
ATOM 969 O O . ALA A 1 124 ? 46.118 -1.887 -5.580 1.00 50.31 124 ALA A O 1
ATOM 970 N N . PRO A 1 125 ? 48.157 -1.701 -4.611 1.00 49.72 125 PRO A N 1
ATOM 971 C CA . PRO A 1 125 ? 47.608 -1.332 -3.315 1.00 49.72 125 PRO A CA 1
ATOM 972 C C . PRO A 1 125 ? 46.663 -0.153 -3.537 1.00 49.72 125 PRO A C 1
ATOM 974 O O . PRO A 1 125 ? 47.046 0.831 -4.180 1.00 49.72 125 PRO A O 1
ATOM 977 N N . LEU A 1 126 ? 45.406 -0.337 -3.125 1.00 47.03 126 LEU A N 1
ATOM 978 C CA . LEU A 1 126 ? 44.389 0.702 -3.207 1.00 47.03 126 LEU A CA 1
ATOM 979 C C . LEU A 1 126 ? 44.984 1.972 -2.586 1.00 47.03 126 LEU A C 1
ATOM 981 O O . LEU A 1 126 ? 45.693 1.859 -1.579 1.00 47.03 126 LEU A O 1
ATOM 985 N N . PRO A 1 127 ? 44.770 3.154 -3.191 1.00 53.78 127 PRO A N 1
ATOM 986 C CA . PRO A 1 127 ? 45.153 4.394 -2.538 1.00 53.78 127 PRO A CA 1
ATOM 987 C C . PRO A 1 127 ? 44.550 4.379 -1.134 1.00 53.78 127 PRO A C 1
ATOM 989 O O . PRO A 1 127 ? 43.376 4.035 -0.979 1.00 53.78 127 PRO A O 1
ATOM 992 N N . THR A 1 128 ? 45.372 4.671 -0.125 1.00 59.97 128 THR A N 1
ATOM 993 C CA . THR A 1 128 ? 44.892 4.819 1.248 1.00 59.97 128 THR A CA 1
ATOM 994 C C . THR A 1 128 ? 43.721 5.801 1.207 1.00 59.97 128 THR A C 1
ATOM 996 O O . THR A 1 128 ? 43.913 6.901 0.681 1.00 59.97 128 THR A O 1
ATOM 999 N N . PRO A 1 129 ? 42.513 5.403 1.644 1.00 69.19 129 PRO A N 1
ATOM 1000 C CA . PRO A 1 129 ? 41.362 6.289 1.601 1.00 69.19 129 PRO A CA 1
ATOM 1001 C C . PRO A 1 129 ? 41.666 7.535 2.431 1.00 69.19 129 PRO A C 1
ATOM 1003 O O . PRO A 1 129 ? 42.281 7.444 3.495 1.00 69.19 129 PRO A O 1
ATOM 1006 N N . GLU A 1 130 ? 41.277 8.698 1.915 1.00 77.12 130 GLU A N 1
ATOM 1007 C CA . GLU A 1 130 ? 41.304 9.927 2.702 1.00 77.12 130 GLU A CA 1
ATOM 1008 C C . GLU A 1 130 ? 40.385 9.751 3.925 1.00 77.12 130 GLU A C 1
ATOM 1010 O O . GLU A 1 130 ? 39.339 9.101 3.804 1.00 77.12 130 GLU A O 1
ATOM 1015 N N . PRO A 1 131 ? 40.774 10.267 5.105 1.00 80.50 131 PRO A N 1
ATOM 1016 C CA . PRO A 1 131 ? 39.947 10.162 6.299 1.00 80.50 131 PRO A CA 1
ATOM 1017 C C . PRO A 1 131 ? 38.600 10.854 6.067 1.00 80.50 131 PRO A C 1
ATOM 1019 O O . PRO A 1 131 ? 38.534 11.940 5.489 1.00 80.50 131 PRO A O 1
ATOM 1022 N N . LEU A 1 132 ? 37.520 10.219 6.518 1.00 82.81 132 LEU A N 1
ATOM 1023 C CA . LEU A 1 132 ? 36.167 10.745 6.389 1.00 82.81 132 LEU A CA 1
ATOM 1024 C C . LEU A 1 132 ? 35.996 11.991 7.265 1.00 82.81 132 LEU A C 1
ATOM 1026 O O . LEU A 1 132 ? 36.347 11.994 8.447 1.00 82.81 132 LEU A O 1
ATOM 1030 N N . THR A 1 133 ? 35.413 13.040 6.687 1.00 83.19 133 THR A N 1
ATOM 1031 C CA . THR A 1 133 ? 35.163 14.329 7.357 1.00 83.19 133 THR A CA 1
ATOM 1032 C C . THR A 1 133 ? 33.712 14.496 7.811 1.00 83.19 133 THR A C 1
ATOM 1034 O O . THR A 1 133 ? 33.304 15.588 8.195 1.00 83.19 133 THR A O 1
ATOM 1037 N N . THR A 1 134 ? 32.900 13.442 7.724 1.00 80.56 134 THR A N 1
ATOM 1038 C CA . THR A 1 134 ? 31.467 13.462 8.041 1.00 80.56 134 THR A CA 1
ATOM 1039 C C . THR A 1 134 ? 31.129 12.382 9.058 1.00 80.56 134 THR A C 1
ATOM 1041 O O . THR A 1 134 ? 31.706 11.296 9.022 1.00 80.56 134 THR A O 1
ATOM 1044 N N . CYS A 1 135 ? 30.170 12.666 9.938 1.00 79.44 135 CYS A N 1
ATOM 1045 C CA . CYS A 1 135 ? 29.721 11.727 10.962 1.00 79.44 135 CYS A CA 1
ATOM 1046 C C . CYS A 1 135 ? 29.104 10.447 10.371 1.00 79.44 135 CYS A C 1
ATOM 1048 O O . CYS A 1 135 ? 28.438 10.521 9.334 1.00 79.44 135 CYS A O 1
ATOM 1050 N N . PRO A 1 136 ? 29.265 9.289 11.038 1.00 77.69 136 PRO A N 1
ATOM 1051 C CA . PRO A 1 136 ? 28.542 8.069 10.682 1.00 77.69 136 PRO A CA 1
ATOM 1052 C C . PRO A 1 136 ? 27.022 8.268 10.774 1.00 77.69 136 PRO A C 1
ATOM 1054 O O . PRO A 1 136 ? 26.540 8.910 11.708 1.00 77.69 136 PRO A O 1
ATOM 1057 N N . ARG A 1 137 ? 26.262 7.669 9.844 1.00 63.12 137 ARG A N 1
ATOM 1058 C CA . ARG A 1 137 ? 24.782 7.647 9.872 1.00 63.12 137 ARG A CA 1
ATOM 1059 C C . ARG A 1 137 ? 24.214 6.862 11.064 1.00 63.12 137 ARG A C 1
ATOM 1061 O O . ARG A 1 137 ? 23.130 7.175 11.529 1.00 63.12 137 ARG A O 1
ATOM 1068 N N . GLU A 1 138 ? 24.944 5.878 11.586 1.00 59.03 138 GLU A N 1
ATOM 1069 C CA . GLU A 1 138 ? 24.466 4.984 12.657 1.00 59.03 138 GLU A CA 1
ATOM 1070 C C . GLU A 1 138 ? 24.232 5.689 14.007 1.00 59.03 138 GLU A C 1
ATOM 1072 O O . GLU A 1 138 ? 23.536 5.158 14.864 1.00 59.03 138 GLU A O 1
ATOM 1077 N N . PHE A 1 139 ? 24.741 6.910 14.202 1.00 60.66 139 PHE A N 1
ATOM 1078 C CA . PHE A 1 139 ? 24.485 7.678 15.424 1.00 60.66 139 PHE A CA 1
ATOM 1079 C C . PHE A 1 139 ? 23.119 8.392 15.451 1.00 60.66 139 PHE A C 1
ATOM 1081 O O . PHE A 1 139 ? 22.814 9.034 16.455 1.00 60.66 139 PHE A O 1
ATOM 1088 N N . THR A 1 140 ? 22.309 8.344 14.381 1.00 49.22 140 THR A N 1
ATOM 1089 C CA . THR A 1 140 ? 21.141 9.238 14.241 1.00 49.22 140 THR A CA 1
ATOM 1090 C C . THR A 1 140 ? 19.751 8.605 14.360 1.00 49.22 140 THR A C 1
ATOM 1092 O O . THR A 1 140 ? 18.791 9.341 14.175 1.00 49.22 140 THR A O 1
ATOM 1095 N N . SER A 1 141 ? 19.573 7.312 14.672 1.00 42.75 141 SER A N 1
ATOM 1096 C CA . SER A 1 141 ? 18.222 6.726 14.493 1.00 42.75 141 SER A CA 1
ATOM 1097 C C . SER A 1 141 ? 17.812 5.485 15.290 1.00 42.75 141 SER A C 1
ATOM 1099 O O . SER A 1 141 ? 16.695 5.031 15.069 1.00 42.75 141 SER A O 1
ATOM 1101 N N . ASP A 1 142 ? 18.607 4.938 16.215 1.00 38.06 142 ASP A N 1
ATOM 1102 C CA . ASP A 1 142 ? 18.171 3.729 16.940 1.00 38.06 142 ASP A CA 1
ATOM 1103 C C . ASP A 1 142 ? 17.914 3.963 18.445 1.00 38.06 142 ASP A C 1
ATOM 1105 O O . ASP A 1 142 ? 18.858 3.995 19.241 1.00 38.06 142 ASP A O 1
ATOM 1109 N N . PRO A 1 143 ? 16.646 4.126 18.877 1.00 38.84 143 PRO A N 1
ATOM 1110 C CA . PRO A 1 143 ? 16.286 4.192 20.290 1.00 38.84 143 PRO A CA 1
ATOM 1111 C C . PRO A 1 143 ? 16.252 2.819 20.995 1.00 38.84 143 PRO A C 1
ATOM 1113 O O . PRO A 1 143 ? 15.951 2.779 22.189 1.00 38.84 143 PRO A O 1
ATOM 1116 N N . THR A 1 144 ? 16.533 1.691 20.322 1.00 31.00 144 THR A N 1
ATOM 1117 C CA . THR A 1 144 ? 16.288 0.347 20.894 1.00 31.00 144 THR A CA 1
ATOM 1118 C C . THR A 1 144 ? 17.452 -0.309 21.640 1.00 31.00 144 THR A C 1
ATOM 1120 O O . THR A 1 144 ? 17.287 -1.401 22.191 1.00 31.00 144 THR A O 1
ATOM 1123 N N . VAL A 1 145 ? 18.597 0.357 21.817 1.00 31.95 145 VAL A N 1
ATOM 1124 C CA . VAL A 1 145 ? 19.609 -0.142 22.763 1.00 31.95 145 VAL A CA 1
ATOM 1125 C C . VAL A 1 145 ? 19.188 0.224 24.189 1.00 31.95 145 VAL A C 1
ATOM 1127 O O . VAL A 1 145 ? 19.364 1.349 24.648 1.00 31.95 145 VAL A O 1
ATOM 1130 N N . ALA A 1 146 ? 18.604 -0.748 24.892 1.00 25.33 146 ALA A N 1
ATOM 1131 C CA . ALA A 1 146 ? 18.177 -0.641 26.282 1.00 25.33 146 ALA A CA 1
ATOM 1132 C C . ALA A 1 146 ? 19.292 -0.083 27.192 1.00 25.33 146 ALA A C 1
ATOM 1134 O O . ALA A 1 146 ? 20.251 -0.779 27.532 1.00 25.33 146 ALA A O 1
ATOM 1135 N N . TYR A 1 147 ? 19.143 1.165 27.638 1.00 31.64 147 TYR A N 1
ATOM 1136 C CA . TYR A 1 147 ? 19.974 1.731 28.695 1.00 31.64 147 TYR A CA 1
ATOM 1137 C C . TYR A 1 147 ? 19.392 1.376 30.066 1.00 31.64 147 TYR A C 1
ATOM 1139 O O . TYR A 1 147 ? 18.230 1.650 30.368 1.00 31.64 147 TYR A O 1
ATOM 1147 N N . ALA A 1 148 ? 20.232 0.800 30.929 1.00 25.64 148 ALA A N 1
ATOM 1148 C CA . ALA A 1 148 ? 19.969 0.719 32.357 1.00 25.64 148 ALA A CA 1
ATOM 1149 C C . ALA A 1 148 ? 19.874 2.144 32.925 1.00 25.64 148 ALA A C 1
ATOM 1151 O O . ALA A 1 148 ? 20.864 2.874 32.956 1.00 25.64 148 ALA A O 1
ATOM 1152 N N . VAL A 1 149 ? 18.683 2.548 33.365 1.00 26.92 149 VAL A N 1
ATOM 1153 C CA . VAL A 1 149 ? 18.469 3.816 34.074 1.00 26.92 149 VAL A CA 1
ATOM 1154 C C . VAL A 1 149 ? 19.152 3.709 35.445 1.00 26.92 149 VAL A C 1
ATOM 1156 O O . VAL A 1 149 ? 18.753 2.851 36.237 1.00 26.92 149 VAL A O 1
ATOM 1159 N N . PRO A 1 150 ? 20.166 4.528 35.784 1.00 27.98 150 PRO A N 1
ATOM 1160 C CA . PRO A 1 150 ? 20.675 4.546 37.143 1.00 27.98 150 PRO A CA 1
ATOM 1161 C C . PRO A 1 150 ? 19.634 5.224 38.041 1.00 27.98 150 PRO A C 1
ATOM 1163 O O . PRO A 1 150 ? 19.276 6.387 37.855 1.00 27.98 150 PRO A O 1
ATOM 1166 N N . TYR A 1 151 ? 19.134 4.467 39.015 1.00 27.50 151 TYR A N 1
ATOM 1167 C CA . TYR A 1 151 ? 18.273 4.949 40.089 1.00 27.50 151 TYR A CA 1
ATOM 1168 C C . TYR A 1 151 ? 19.019 6.041 40.880 1.00 27.50 151 TYR A C 1
ATOM 1170 O O . TYR A 1 151 ? 20.078 5.790 41.455 1.00 27.50 151 TYR A O 1
ATOM 1178 N N . MET A 1 152 ? 18.497 7.269 40.869 1.00 30.20 152 MET A N 1
ATOM 1179 C CA . MET A 1 152 ? 19.029 8.390 41.649 1.00 30.20 152 MET A CA 1
ATOM 1180 C C . MET A 1 152 ? 18.571 8.255 43.108 1.00 30.20 152 MET A C 1
ATOM 1182 O O . MET A 1 152 ? 17.473 8.690 43.453 1.00 30.20 152 MET A O 1
ATOM 1186 N N . ASP A 1 153 ? 19.408 7.686 43.976 1.00 28.64 153 ASP A N 1
ATOM 1187 C CA . ASP A 1 153 ? 19.206 7.796 45.425 1.00 28.64 153 ASP A CA 1
ATOM 1188 C C . ASP A 1 153 ? 19.631 9.191 45.914 1.00 28.64 153 ASP A C 1
ATOM 1190 O O . ASP A 1 153 ? 20.758 9.644 45.698 1.00 28.64 153 ASP A O 1
ATOM 1194 N N . ARG A 1 154 ? 18.718 9.892 46.600 1.00 32.41 154 ARG A N 1
ATOM 1195 C CA . ARG A 1 154 ? 19.011 11.167 47.272 1.00 32.41 154 ARG A CA 1
ATOM 1196 C C . ARG A 1 154 ? 19.933 10.921 48.466 1.00 32.41 154 ARG A C 1
ATOM 1198 O O . ARG A 1 154 ? 19.492 10.393 49.484 1.00 32.41 154 ARG A O 1
ATOM 1205 N N . ILE A 1 155 ? 21.175 11.397 48.388 1.00 37.72 155 ILE A N 1
ATOM 1206 C CA . ILE A 1 155 ? 22.022 11.595 49.571 1.00 37.72 155 ILE A CA 1
ATOM 1207 C C . ILE A 1 155 ? 21.721 12.989 50.153 1.00 37.72 155 ILE A C 1
ATOM 1209 O O . ILE A 1 155 ? 21.765 13.979 49.416 1.00 37.72 155 ILE A O 1
ATOM 1213 N N . PRO A 1 156 ? 21.423 13.104 51.457 1.00 38.31 156 PRO A N 1
ATOM 1214 C CA . PRO A 1 156 ? 21.184 14.383 52.107 1.00 38.31 156 PRO A CA 1
ATOM 1215 C C . PRO A 1 156 ? 22.526 15.026 52.468 1.00 38.31 156 PRO A C 1
ATOM 1217 O O . PRO A 1 156 ? 22.965 14.844 53.589 1.00 38.31 156 PRO A O 1
ATOM 1220 N N . ASP A 1 157 ? 23.207 15.705 51.533 1.00 46.44 157 ASP A N 1
ATOM 1221 C CA . ASP A 1 157 ? 24.310 16.629 51.898 1.00 46.44 157 ASP A CA 1
ATOM 1222 C C . ASP A 1 157 ? 24.800 17.594 50.791 1.00 46.44 157 ASP A C 1
ATOM 1224 O O . ASP A 1 157 ? 25.899 18.137 50.867 1.00 46.44 157 ASP A O 1
ATOM 1228 N N . GLY A 1 158 ? 23.998 17.877 49.756 1.00 42.97 158 GLY A N 1
ATOM 1229 C CA . GLY A 1 158 ? 24.181 19.087 48.929 1.00 42.97 158 GLY A CA 1
ATOM 1230 C C . GLY A 1 158 ? 25.527 19.272 48.197 1.00 42.97 158 GLY A C 1
ATOM 1231 O O . GLY A 1 158 ? 25.809 20.375 47.738 1.00 42.97 158 GLY A O 1
ATOM 1232 N N . GLN A 1 159 ? 26.355 18.232 48.048 1.00 33.81 159 GLN A N 1
ATOM 1233 C CA . GLN A 1 159 ? 27.578 18.267 47.239 1.00 33.81 159 GLN A CA 1
ATOM 1234 C C . GLN A 1 159 ? 27.470 17.319 46.042 1.00 33.81 159 GLN A C 1
ATOM 1236 O O . GLN A 1 159 ? 27.518 16.097 46.189 1.00 33.81 159 GLN A O 1
ATOM 1241 N N . LEU A 1 160 ? 27.391 17.889 44.837 1.00 30.73 160 LEU A N 1
ATOM 1242 C CA . LEU A 1 160 ? 27.555 17.149 43.587 1.00 30.73 160 LEU A CA 1
ATOM 1243 C C . LEU A 1 160 ? 29.029 16.740 43.443 1.00 30.73 160 LEU A C 1
ATOM 1245 O O . LEU A 1 160 ? 29.883 17.548 43.079 1.00 30.73 160 LEU A O 1
ATOM 1249 N N . ARG A 1 161 ? 29.346 15.473 43.729 1.00 34.06 161 ARG A N 1
ATOM 1250 C CA . ARG A 1 161 ? 30.575 14.854 43.218 1.00 34.06 161 ARG A CA 1
ATOM 1251 C C . ARG A 1 161 ? 30.342 14.504 41.754 1.00 34.06 161 ARG A C 1
ATOM 1253 O O . ARG A 1 161 ? 29.385 13.800 41.449 1.00 34.06 161 ARG A O 1
ATOM 1260 N N . GLY A 1 162 ? 31.217 14.980 40.868 1.00 29.95 162 GLY A N 1
ATOM 1261 C CA . GLY A 1 162 ? 31.202 14.598 39.457 1.00 29.95 162 GLY A CA 1
ATOM 1262 C C . GLY A 1 162 ? 31.238 13.078 39.329 1.00 29.95 162 GLY A C 1
ATOM 1263 O O . GLY A 1 162 ? 32.203 12.439 39.750 1.00 29.95 162 GLY A O 1
ATOM 1264 N N . ILE A 1 163 ? 30.164 12.506 38.794 1.00 31.02 163 ILE A N 1
ATOM 1265 C CA . ILE A 1 163 ? 30.093 11.090 38.454 1.00 31.02 163 ILE A CA 1
ATOM 1266 C C . ILE A 1 163 ? 31.103 10.879 37.321 1.00 31.02 163 ILE A C 1
ATOM 1268 O O . ILE A 1 163 ? 30.957 11.440 36.237 1.00 31.02 163 ILE A O 1
ATOM 1272 N N . GLN A 1 164 ? 32.170 10.120 37.579 1.00 31.34 164 GLN A N 1
ATOM 1273 C CA . GLN A 1 164 ? 33.046 9.639 36.514 1.00 31.34 164 GLN A CA 1
ATOM 1274 C C . GLN A 1 164 ? 32.284 8.564 35.738 1.00 31.34 164 GLN A C 1
ATOM 1276 O O . GLN A 1 164 ? 32.138 7.439 36.211 1.00 31.34 164 GLN A O 1
ATOM 1281 N N . PHE A 1 165 ? 31.781 8.921 34.559 1.00 36.12 165 PHE A N 1
ATOM 1282 C CA . PHE A 1 165 ? 31.253 7.956 33.600 1.00 36.12 165 PHE A CA 1
ATOM 1283 C C . PHE A 1 165 ? 32.399 7.078 33.058 1.00 36.12 165 PHE A C 1
ATOM 1285 O O . PHE A 1 165 ? 33.529 7.570 32.928 1.00 36.12 165 PHE A O 1
ATOM 1292 N N . PRO A 1 166 ? 32.160 5.788 32.753 1.00 37.66 166 PRO A N 1
ATOM 1293 C CA . PRO A 1 166 ? 33.166 4.941 32.123 1.00 37.66 166 PRO A CA 1
ATOM 1294 C C . PRO A 1 166 ? 33.604 5.565 30.791 1.00 37.66 166 PRO A C 1
ATOM 1296 O O . PRO A 1 166 ? 32.795 5.822 29.903 1.00 37.66 166 PRO A O 1
ATOM 1299 N N . LYS A 1 167 ? 34.902 5.865 30.688 1.00 49.75 167 LYS A N 1
ATOM 1300 C CA . LYS A 1 167 ? 35.523 6.448 29.497 1.00 49.75 167 LYS A CA 1
ATOM 1301 C C . LYS A 1 167 ? 35.561 5.423 28.362 1.00 49.75 167 LYS A C 1
ATOM 1303 O O . LYS A 1 167 ? 36.025 4.305 28.566 1.00 49.75 167 LYS A O 1
ATOM 1308 N N . SER A 1 168 ? 35.199 5.893 27.169 1.00 50.41 168 SER A N 1
ATOM 1309 C CA . SER A 1 168 ? 35.258 5.235 25.855 1.00 50.41 168 SER A CA 1
ATOM 1310 C C . SER A 1 168 ? 34.254 4.101 25.635 1.00 50.41 168 SER A C 1
ATOM 1312 O O . SER A 1 168 ? 34.256 3.093 26.330 1.00 50.41 168 SER A O 1
ATOM 1314 N N . THR A 1 169 ? 33.432 4.245 24.596 1.00 56.72 169 THR A N 1
ATOM 1315 C CA . THR A 1 169 ? 32.580 3.174 24.058 1.00 56.72 169 THR A CA 1
ATOM 1316 C C . THR A 1 169 ? 33.390 2.118 23.294 1.00 56.72 169 THR A C 1
ATOM 1318 O O . THR A 1 169 ? 32.817 1.163 22.785 1.00 56.72 169 THR A O 1
ATOM 1321 N N . GLY A 1 170 ? 34.719 2.272 23.196 1.00 67.56 170 GLY A N 1
ATOM 1322 C CA . GLY A 1 170 ? 35.606 1.357 22.470 1.00 67.56 170 GLY A CA 1
ATOM 1323 C C . GLY A 1 170 ? 35.356 1.306 20.959 1.00 67.56 170 GLY A C 1
ATOM 1324 O O . GLY A 1 170 ? 35.918 0.447 20.287 1.00 67.56 170 GLY A O 1
ATOM 1325 N N . LEU A 1 171 ? 34.517 2.198 20.423 1.00 80.06 171 LEU A N 1
ATOM 1326 C CA . LEU A 1 171 ? 34.194 2.244 19.001 1.00 80.06 171 LEU A CA 1
ATOM 1327 C C . LEU A 1 171 ? 35.368 2.861 18.230 1.00 80.06 171 LEU A C 1
ATOM 1329 O O . LEU A 1 171 ? 35.773 3.992 18.508 1.00 80.06 171 LEU A O 1
ATOM 1333 N N . ASP A 1 172 ? 35.895 2.100 17.272 1.00 87.94 172 ASP A N 1
ATOM 1334 C CA . ASP A 1 172 ? 37.007 2.481 16.397 1.00 87.94 172 ASP A CA 1
ATOM 1335 C C . ASP A 1 172 ? 36.597 3.633 15.462 1.00 87.94 172 ASP A C 1
ATOM 1337 O O . ASP A 1 172 ? 35.617 3.534 14.718 1.00 87.94 172 ASP A O 1
ATOM 1341 N N . CYS A 1 173 ? 37.352 4.731 15.503 1.00 90.31 173 CYS A N 1
ATOM 1342 C CA . CYS A 1 173 ? 37.176 5.890 14.633 1.00 90.31 173 CYS A CA 1
ATOM 1343 C C . CYS A 1 173 ? 38.377 6.152 13.708 1.00 90.31 173 CYS A C 1
ATOM 1345 O O . CYS A 1 173 ? 38.439 7.210 13.092 1.00 90.31 173 CYS A O 1
ATOM 1347 N N . SER A 1 174 ? 39.279 5.182 13.523 1.00 90.44 174 SER A N 1
ATOM 1348 C CA . SER A 1 174 ? 40.502 5.293 12.698 1.00 90.44 174 SER A CA 1
ATOM 1349 C C . SER A 1 174 ? 40.287 5.686 11.230 1.00 90.44 174 SER A C 1
ATOM 1351 O O . SER A 1 174 ? 41.218 6.089 10.532 1.00 90.44 174 SER A O 1
ATOM 1353 N N . ARG A 1 175 ? 39.054 5.567 10.726 1.00 89.00 175 ARG A N 1
ATOM 1354 C CA . ARG A 1 175 ? 38.669 5.994 9.369 1.00 89.00 175 ARG A CA 1
ATOM 1355 C C . ARG A 1 175 ? 38.225 7.454 9.285 1.00 89.00 175 ARG A C 1
ATOM 1357 O O . ARG A 1 175 ? 37.992 7.938 8.179 1.00 89.00 175 ARG A O 1
ATOM 1364 N N . TYR A 1 176 ? 38.076 8.133 10.416 1.00 90.00 176 TYR A N 1
ATOM 1365 C CA . TYR A 1 176 ? 37.588 9.503 10.517 1.00 90.00 176 TYR A CA 1
ATOM 1366 C C . TYR A 1 176 ? 38.730 10.452 10.866 1.00 90.00 176 TYR A C 1
ATOM 1368 O O . TYR A 1 176 ? 39.781 10.049 11.361 1.00 90.00 176 TYR A O 1
ATOM 1376 N N . GLN A 1 177 ? 38.539 11.733 10.574 1.00 90.19 177 GLN A N 1
ATOM 1377 C CA . GLN A 1 177 ? 39.507 12.749 10.957 1.00 90.19 177 GLN A CA 1
ATOM 1378 C C . GLN A 1 177 ? 39.580 12.880 12.491 1.00 90.19 177 GLN A C 1
ATOM 1380 O O . GLN A 1 177 ? 38.554 13.038 13.153 1.00 90.19 177 GLN A O 1
ATOM 1385 N N . ASP A 1 178 ? 40.794 12.851 13.050 1.00 91.88 178 ASP A N 1
ATOM 1386 C CA . ASP A 1 178 ? 41.028 13.136 14.473 1.00 91.88 178 ASP A CA 1
ATOM 1387 C C . ASP A 1 178 ? 40.486 14.536 14.819 1.00 91.88 178 ASP A C 1
ATOM 1389 O O . ASP A 1 178 ? 40.728 15.508 14.096 1.00 91.88 178 ASP A O 1
ATOM 1393 N N . GLY A 1 179 ? 39.702 14.623 15.893 1.00 90.69 179 GLY A N 1
ATOM 1394 C CA . GLY A 1 179 ? 38.969 15.826 16.290 1.00 90.69 179 GLY A CA 1
ATOM 1395 C C . GLY A 1 179 ? 37.584 15.997 15.653 1.00 90.69 179 GLY A C 1
ATOM 1396 O O . GLY A 1 179 ? 36.947 17.018 15.902 1.00 90.69 179 GLY A O 1
ATOM 1397 N N . LEU A 1 180 ? 37.090 15.041 14.854 1.00 90.38 180 LEU A N 1
ATOM 1398 C CA . LEU A 1 180 ? 35.714 15.080 14.345 1.00 90.38 180 LEU A CA 1
ATOM 1399 C C . LEU A 1 180 ? 34.706 14.979 15.502 1.00 90.38 180 LEU A C 1
ATOM 1401 O O . LEU A 1 180 ? 34.754 14.025 16.280 1.00 90.38 180 LEU A O 1
ATOM 1405 N N . GLU A 1 181 ? 33.781 15.939 15.584 1.00 93.44 181 GLU A N 1
ATOM 1406 C CA . GLU A 1 181 ? 32.693 15.964 16.566 1.00 93.44 181 GLU A CA 1
ATOM 1407 C C . GLU A 1 181 ? 31.349 15.615 15.919 1.00 93.44 181 GLU A C 1
ATOM 1409 O O . GLU A 1 181 ? 30.977 16.158 14.878 1.00 93.44 181 GLU A O 1
ATOM 1414 N N . CYS A 1 182 ? 30.600 14.729 16.569 1.00 90.19 182 CYS A N 1
ATOM 1415 C CA . CYS A 1 182 ? 29.288 14.269 16.143 1.00 90.19 182 CYS A CA 1
ATOM 1416 C C . CYS A 1 182 ? 28.289 14.413 17.285 1.00 90.19 182 CYS A C 1
ATOM 1418 O O . CYS A 1 182 ? 28.558 14.020 18.416 1.00 90.19 182 CYS A O 1
ATOM 1420 N N . PHE A 1 183 ? 27.119 14.961 16.990 1.00 89.19 183 PHE A N 1
ATOM 1421 C CA . PHE A 1 183 ? 26.044 15.128 17.959 1.00 89.19 183 PHE A CA 1
ATOM 1422 C C . PHE A 1 183 ? 24.950 14.105 17.675 1.00 89.19 183 PHE A C 1
ATOM 1424 O O . PHE A 1 183 ? 24.626 13.831 16.521 1.00 89.19 183 PHE A O 1
ATOM 1431 N N . SER A 1 184 ? 24.414 13.514 18.733 1.00 86.12 184 SER A N 1
ATOM 1432 C CA . SER A 1 184 ? 23.390 12.473 18.660 1.00 86.12 184 SER A CA 1
ATOM 1433 C C . SER A 1 184 ? 22.500 12.558 19.883 1.00 86.12 184 SER A C 1
ATOM 1435 O O . SER A 1 184 ? 22.872 13.209 20.865 1.00 86.12 184 SER A O 1
ATOM 1437 N N . ASN A 1 185 ? 21.371 11.852 19.825 1.00 83.06 185 ASN A N 1
ATOM 1438 C CA . ASN A 1 185 ? 20.360 11.837 20.869 1.00 83.06 185 ASN A CA 1
ATOM 1439 C C . ASN A 1 185 ? 19.954 13.279 21.194 1.00 83.06 185 ASN A C 1
ATOM 1441 O O . ASN A 1 185 ? 20.573 13.945 22.021 1.00 83.06 185 ASN A O 1
ATOM 1445 N N . TYR A 1 186 ? 18.942 13.797 20.511 1.00 86.38 186 TYR A N 1
ATOM 1446 C CA . TYR A 1 186 ? 18.450 15.138 20.786 1.00 86.38 186 TYR A CA 1
ATOM 1447 C C . TYR A 1 186 ? 17.198 15.060 21.651 1.00 86.38 186 TYR A C 1
ATOM 1449 O O . TYR A 1 186 ? 16.450 14.081 21.622 1.00 86.38 186 TYR A O 1
ATOM 1457 N N . ARG A 1 187 ? 17.003 16.076 22.484 1.00 86.94 187 ARG A N 1
ATOM 1458 C CA . ARG A 1 187 ? 15.803 16.220 23.303 1.00 86.94 187 ARG A CA 1
ATOM 1459 C C . ARG A 1 187 ? 15.358 17.670 23.334 1.00 86.94 187 ARG A C 1
ATOM 1461 O O . ARG A 1 187 ? 16.183 18.574 23.213 1.00 86.94 187 ARG A O 1
ATOM 1468 N N . LEU A 1 188 ? 14.066 17.884 23.542 1.00 83.62 188 LEU A N 1
ATOM 1469 C CA . LEU A 1 188 ? 13.539 19.217 23.802 1.00 83.62 188 LEU A CA 1
ATOM 1470 C C . LEU A 1 188 ? 14.047 19.696 25.165 1.00 83.62 188 LEU A C 1
ATOM 1472 O O . LEU A 1 188 ? 13.743 19.092 26.200 1.00 83.62 188 LEU A O 1
ATOM 1476 N N . ASP A 1 189 ? 14.825 20.773 25.159 1.00 86.19 189 ASP A N 1
ATOM 1477 C CA . ASP A 1 189 ? 15.346 21.425 26.354 1.00 86.19 189 ASP A CA 1
ATOM 1478 C C . ASP A 1 189 ? 15.015 22.917 26.334 1.00 86.19 189 ASP A C 1
ATOM 1480 O O . ASP A 1 189 ? 15.031 23.547 25.284 1.00 86.19 189 ASP A O 1
ATOM 1484 N N . GLY A 1 190 ? 14.661 23.477 27.486 1.00 84.81 190 GLY A N 1
ATOM 1485 C CA . GLY A 1 190 ? 14.150 24.842 27.583 1.00 84.81 190 GLY A CA 1
ATOM 1486 C C . GLY A 1 190 ? 13.409 25.099 28.891 1.00 84.81 190 GLY A C 1
ATOM 1487 O O . GLY A 1 190 ? 12.921 24.170 29.541 1.00 84.81 190 GLY A O 1
ATOM 1488 N N . CYS A 1 191 ? 13.340 26.370 29.293 1.00 84.56 191 CYS A N 1
ATOM 1489 C CA . CYS A 1 191 ? 12.733 26.794 30.564 1.00 84.56 191 CYS A CA 1
ATOM 1490 C C . CYS A 1 191 ? 11.316 27.372 30.430 1.00 84.56 191 CYS A C 1
ATOM 1492 O O . CYS A 1 191 ? 10.672 27.653 31.437 1.00 84.56 191 CYS A O 1
ATOM 1494 N N . SER A 1 192 ? 10.822 27.529 29.206 1.00 81.12 192 SER A N 1
ATOM 1495 C CA . SER A 1 192 ? 9.472 27.990 28.872 1.00 81.12 192 SER A CA 1
ATOM 1496 C C . SER A 1 192 ? 8.949 27.194 27.679 1.00 81.12 192 SER A C 1
ATOM 1498 O O . SER A 1 192 ? 9.755 26.649 26.929 1.00 81.12 192 SER A O 1
ATOM 1500 N N . GLU A 1 193 ? 7.628 27.133 27.482 1.00 76.50 193 GLU A N 1
ATOM 1501 C CA . GLU A 1 193 ? 7.034 26.476 26.301 1.00 76.50 193 GLU A CA 1
ATOM 1502 C C . GLU A 1 193 ? 7.561 27.093 24.997 1.00 76.50 193 GLU A C 1
ATOM 1504 O O . GLU A 1 193 ? 8.018 26.362 24.126 1.00 76.50 193 GLU A O 1
ATOM 1509 N N . ASP A 1 194 ? 7.652 28.425 24.943 1.00 72.38 194 ASP A N 1
ATOM 1510 C CA . ASP A 1 194 ? 8.209 29.170 23.801 1.00 72.38 194 ASP A CA 1
ATOM 1511 C C . ASP A 1 194 ? 9.749 29.096 23.706 1.00 72.38 194 ASP A C 1
ATOM 1513 O O . ASP A 1 194 ? 10.357 29.701 22.832 1.00 72.38 194 ASP A O 1
ATOM 1517 N N . GLY A 1 195 ? 10.409 28.429 24.659 1.00 77.69 195 GLY A N 1
ATOM 1518 C CA . GLY A 1 195 ? 11.870 28.346 24.757 1.00 77.69 195 GLY A CA 1
ATOM 1519 C C . GLY A 1 195 ? 12.414 26.929 24.606 1.00 77.69 195 GLY A C 1
ATOM 1520 O O . GLY A 1 195 ? 13.573 26.701 24.950 1.00 77.69 195 GLY A O 1
ATOM 1521 N N . LEU A 1 196 ? 11.585 25.972 24.178 1.00 80.50 196 LEU A N 1
ATOM 1522 C CA . LEU A 1 196 ? 12.011 24.597 23.937 1.00 80.50 196 LEU A CA 1
ATOM 1523 C C . LEU A 1 196 ? 12.808 24.521 22.633 1.00 80.50 196 LEU A C 1
ATOM 1525 O O . LEU A 1 196 ? 12.280 24.766 21.557 1.00 80.50 196 LEU A O 1
ATOM 1529 N N . GLN A 1 197 ? 14.070 24.122 22.729 1.00 79.62 197 GLN A N 1
ATOM 1530 C CA . GLN A 1 197 ? 14.944 23.865 21.592 1.00 79.62 197 GLN A CA 1
ATOM 1531 C C . GLN A 1 197 ? 15.367 22.400 21.577 1.00 79.62 197 GLN A C 1
ATOM 1533 O O . GLN A 1 197 ? 15.644 21.796 22.617 1.00 79.62 197 GLN A O 1
ATOM 1538 N N . CYS A 1 198 ? 15.433 21.815 20.383 1.00 82.94 198 CYS A N 1
ATOM 1539 C CA . CYS A 1 198 ? 15.927 20.460 20.203 1.00 82.94 198 CYS A CA 1
ATOM 1540 C C . CYS A 1 198 ? 17.459 20.448 20.324 1.00 82.94 198 CYS A C 1
ATOM 1542 O O . CYS A 1 198 ? 18.177 20.735 19.367 1.00 82.94 198 CYS A O 1
ATOM 1544 N N . THR A 1 199 ? 17.974 20.147 21.517 1.00 85.12 199 THR A N 1
ATOM 1545 C CA . THR A 1 199 ? 19.414 20.179 21.809 1.00 85.12 199 THR A CA 1
ATOM 1546 C C . THR A 1 199 ? 19.981 18.765 21.936 1.00 85.12 199 THR A C 1
ATOM 1548 O O . THR A 1 199 ? 19.306 17.865 22.448 1.00 85.12 199 THR A O 1
ATOM 1551 N N . PRO A 1 200 ? 21.214 18.518 21.458 1.00 88.94 200 PRO A N 1
ATOM 1552 C CA . PRO A 1 200 ? 21.850 17.224 21.643 1.00 88.94 200 PRO A CA 1
ATOM 1553 C C . PRO A 1 200 ? 22.207 17.051 23.115 1.00 88.94 200 PRO A C 1
ATOM 1555 O O . PRO A 1 200 ? 22.766 17.957 23.731 1.00 88.94 200 PRO A O 1
ATOM 1558 N N . TRP A 1 201 ? 21.946 15.876 23.680 1.00 91.38 201 TRP A N 1
ATOM 1559 C CA . TRP A 1 201 ? 22.437 15.535 25.019 1.00 91.38 201 TRP A CA 1
ATOM 1560 C C . TRP A 1 201 ? 23.632 14.578 24.981 1.00 91.38 201 TRP A C 1
ATOM 1562 O O . TRP A 1 201 ? 24.210 14.293 26.028 1.00 91.38 201 TRP A O 1
ATOM 1572 N N . THR A 1 202 ? 24.051 14.128 23.789 1.00 90.25 202 THR A N 1
ATOM 1573 C CA . THR A 1 202 ? 25.276 13.340 23.582 1.00 90.25 202 THR A CA 1
ATOM 1574 C C . THR A 1 202 ? 26.163 13.944 22.486 1.00 90.25 202 THR A C 1
ATOM 1576 O O . THR A 1 202 ? 25.717 14.192 21.365 1.00 90.25 202 THR A O 1
ATOM 1579 N N . ARG A 1 203 ? 27.448 14.125 22.796 1.00 93.31 203 ARG A N 1
ATOM 1580 C CA . ARG A 1 203 ? 28.526 14.474 21.862 1.00 93.31 203 ARG A CA 1
ATOM 1581 C C . ARG A 1 203 ? 29.496 13.298 21.758 1.00 93.31 203 ARG A C 1
ATOM 1583 O O . ARG A 1 203 ? 29.906 12.748 22.772 1.00 93.31 203 ARG A O 1
ATOM 1590 N N . TYR A 1 204 ? 29.892 12.943 20.547 1.00 92.75 204 TYR A N 1
ATOM 1591 C CA . TYR A 1 204 ? 30.968 12.007 20.253 1.00 92.75 204 TYR A CA 1
ATOM 1592 C C . TYR A 1 204 ? 32.137 12.769 19.634 1.00 92.75 204 TYR A C 1
ATOM 1594 O O . TYR A 1 204 ? 31.933 13.514 18.682 1.00 92.75 204 TYR A O 1
ATOM 1602 N N . SER A 1 205 ? 33.354 12.586 20.137 1.00 94.00 205 SER A N 1
ATOM 1603 C CA . SER A 1 205 ? 34.571 13.137 19.536 1.00 94.00 205 SER A CA 1
ATOM 1604 C C . SER A 1 205 ? 35.550 12.018 19.196 1.00 94.00 205 SER A C 1
ATOM 1606 O O . SER A 1 205 ? 35.838 11.155 20.025 1.00 94.00 205 SER A O 1
ATOM 1608 N N . CYS A 1 206 ? 36.042 11.985 17.959 1.00 93.50 206 CYS A N 1
ATOM 1609 C CA . CYS A 1 206 ? 37.063 11.021 17.559 1.00 93.50 206 CYS A CA 1
ATOM 1610 C C . CYS A 1 206 ? 38.425 11.509 18.059 1.00 93.50 206 CYS A C 1
ATOM 1612 O O . CYS A 1 206 ? 38.880 12.578 17.652 1.00 93.50 206 CYS A O 1
ATOM 1614 N N . SER A 1 207 ? 39.066 10.759 18.958 1.00 94.50 207 SER A N 1
ATOM 1615 C CA . SER A 1 207 ? 40.410 11.087 19.438 1.00 94.50 207 SER A CA 1
ATOM 1616 C C . SER A 1 207 ? 41.244 9.830 19.642 1.00 94.50 207 SER A C 1
ATOM 1618 O O . SER A 1 207 ? 40.865 8.955 20.422 1.00 94.50 207 SER A O 1
ATOM 1620 N N . ASN A 1 208 ? 42.413 9.778 18.998 1.00 93.44 208 ASN A N 1
ATOM 1621 C CA . ASN A 1 208 ? 43.314 8.615 19.018 1.00 93.44 208 ASN A CA 1
ATOM 1622 C C . ASN A 1 208 ? 42.620 7.324 18.551 1.00 93.44 208 ASN A C 1
ATOM 1624 O O . ASN A 1 208 ? 42.665 6.311 19.248 1.00 93.44 208 ASN A O 1
ATOM 1628 N N . ASP A 1 209 ? 41.947 7.385 17.399 1.00 91.69 209 ASP A N 1
ATOM 1629 C CA . ASP A 1 209 ? 41.234 6.257 16.780 1.00 91.69 209 ASP A CA 1
ATOM 1630 C C . ASP A 1 209 ? 40.086 5.674 17.627 1.00 91.69 209 ASP A C 1
ATOM 1632 O O . ASP A 1 209 ? 39.562 4.607 17.314 1.00 91.69 209 ASP A O 1
ATOM 1636 N N . VAL A 1 210 ? 39.647 6.373 18.679 1.00 91.62 210 VAL A N 1
ATOM 1637 C CA . VAL A 1 210 ? 38.529 5.951 19.530 1.00 91.62 210 VAL A CA 1
ATOM 1638 C C . VAL A 1 210 ? 37.507 7.075 19.677 1.00 91.62 210 VAL A C 1
ATOM 1640 O O . VAL A 1 210 ? 37.855 8.221 19.975 1.00 91.62 210 VAL A O 1
ATOM 1643 N N . TRP A 1 211 ? 36.225 6.743 19.524 1.00 90.81 211 TRP A N 1
ATOM 1644 C CA . TRP A 1 211 ? 35.135 7.656 19.861 1.00 90.81 211 TRP A CA 1
ATOM 1645 C C . TRP A 1 211 ? 35.050 7.874 21.378 1.00 90.81 211 TRP A C 1
ATOM 1647 O O . TRP A 1 211 ? 34.894 6.940 22.171 1.00 90.81 211 TRP A O 1
ATOM 1657 N N . GLN A 1 212 ? 35.114 9.135 21.795 1.00 93.88 212 GLN A N 1
ATOM 1658 C CA . GLN A 1 212 ? 34.854 9.574 23.159 1.00 93.88 212 GLN A CA 1
ATOM 1659 C C . GLN A 1 212 ? 33.435 10.126 23.240 1.00 93.88 212 GLN A C 1
ATOM 1661 O O . GLN A 1 212 ? 33.089 11.044 22.507 1.00 93.88 212 GLN A O 1
ATOM 1666 N N . GLN A 1 213 ? 32.616 9.566 24.127 1.00 93.44 213 GLN A N 1
ATOM 1667 C CA . GLN A 1 213 ? 31.260 10.045 24.383 1.00 93.44 213 GLN A CA 1
ATOM 1668 C C . GLN A 1 213 ? 31.262 11.022 25.563 1.00 93.44 213 GLN A C 1
ATOM 1670 O O . GLN A 1 213 ? 31.761 10.701 26.643 1.00 93.44 213 GLN A O 1
ATOM 1675 N N . GLU A 1 214 ? 30.669 12.191 25.370 1.00 93.81 214 GLU A N 1
ATOM 1676 C CA . GLU A 1 214 ? 30.428 13.212 26.382 1.00 93.81 214 GLU A CA 1
ATOM 1677 C C . GLU A 1 214 ? 28.921 13.484 26.463 1.00 93.81 214 GLU A C 1
ATOM 1679 O O . GLU A 1 214 ? 28.256 13.706 25.450 1.00 93.81 214 GLU A O 1
ATOM 1684 N N . PHE A 1 215 ? 28.367 13.465 27.675 1.00 92.31 215 PHE A N 1
ATOM 1685 C CA . PHE A 1 215 ? 26.985 13.879 27.902 1.00 92.31 215 PHE A CA 1
ATOM 1686 C C . PHE A 1 215 ? 26.945 15.385 28.113 1.00 92.31 215 PHE A C 1
ATOM 1688 O O . PHE A 1 215 ? 27.618 15.899 29.007 1.00 92.31 215 PHE A O 1
ATOM 1695 N N . ILE A 1 216 ? 26.139 16.079 27.314 1.00 91.88 216 ILE A N 1
ATOM 1696 C CA . ILE A 1 216 ? 25.947 17.522 27.444 1.00 91.88 216 ILE A CA 1
ATOM 1697 C C . ILE A 1 216 ? 24.929 17.745 28.575 1.00 91.88 216 ILE A C 1
ATOM 1699 O O . ILE A 1 216 ? 23.786 17.277 28.470 1.00 91.88 216 ILE A O 1
ATOM 1703 N N . PRO A 1 217 ? 25.319 18.399 29.687 1.00 88.00 217 PRO A N 1
ATOM 1704 C CA . PRO A 1 217 ? 24.387 18.716 30.759 1.00 88.00 217 PRO A CA 1
ATOM 1705 C C . PRO A 1 217 ? 23.272 19.616 30.227 1.00 88.00 217 PRO A C 1
ATOM 1707 O O . PRO A 1 217 ? 23.536 20.553 29.482 1.00 88.00 217 PRO A O 1
ATOM 1710 N N . SER A 1 218 ? 22.034 19.328 30.625 1.00 83.19 218 SER A N 1
ATOM 1711 C CA . SER A 1 218 ? 20.920 20.254 30.411 1.00 83.19 218 SER A CA 1
ATOM 1712 C C . SER A 1 218 ? 21.149 21.504 31.252 1.00 83.19 218 SER A C 1
ATOM 1714 O O . SER A 1 218 ? 21.506 21.381 32.431 1.00 83.19 218 SER A O 1
ATOM 1716 N N . ASP A 1 219 ? 20.921 22.683 30.678 1.00 82.25 219 ASP A N 1
ATOM 1717 C CA . ASP A 1 219 ? 20.939 23.916 31.452 1.00 82.25 219 ASP A CA 1
ATOM 1718 C C . ASP A 1 219 ? 19.840 23.855 32.522 1.00 82.25 219 ASP A C 1
ATOM 1720 O O . ASP A 1 219 ? 18.647 23.633 32.269 1.00 82.25 219 ASP A O 1
ATOM 1724 N N . VAL A 1 220 ? 20.263 23.990 33.777 1.00 81.38 220 VAL A N 1
ATOM 1725 C CA . VAL A 1 220 ? 19.353 23.938 34.918 1.00 81.38 220 VAL A CA 1
ATOM 1726 C C . VAL A 1 220 ? 18.541 25.226 34.915 1.00 81.38 220 VAL A C 1
ATOM 1728 O O . VAL A 1 220 ? 19.077 26.311 35.141 1.00 81.38 220 VAL A O 1
ATOM 1731 N N . CYS A 1 221 ? 17.238 25.108 34.663 1.00 82.25 221 CYS A N 1
ATOM 1732 C CA . CYS A 1 221 ? 16.334 26.243 34.769 1.00 82.25 221 CYS A CA 1
ATOM 1733 C C . CYS A 1 221 ? 16.337 26.758 36.214 1.00 82.25 221 CYS A C 1
ATOM 1735 O O . CYS A 1 221 ? 16.220 25.943 37.134 1.00 82.25 221 CYS A O 1
ATOM 1737 N N . PRO A 1 222 ? 16.466 28.077 36.439 1.00 81.56 222 PRO A N 1
ATOM 1738 C CA . PRO A 1 222 ? 16.401 28.639 37.782 1.00 81.56 222 PRO A CA 1
ATOM 1739 C C . PRO A 1 222 ? 15.064 28.251 38.434 1.00 81.56 222 PRO A C 1
ATOM 1741 O O . PRO A 1 222 ? 14.012 28.386 37.812 1.00 81.56 222 PRO A O 1
ATOM 1744 N N . GLU A 1 223 ? 15.115 27.754 39.674 1.00 70.62 223 GLU A N 1
ATOM 1745 C CA . GLU A 1 223 ? 14.035 27.057 40.408 1.00 70.62 223 GLU A CA 1
ATOM 1746 C C . GLU A 1 223 ? 12.727 27.859 40.643 1.00 70.62 223 GLU A C 1
ATOM 1748 O O . GLU A 1 223 ? 11.821 27.393 41.328 1.00 70.62 223 GLU A O 1
ATOM 1753 N N . GLU A 1 224 ? 12.573 29.054 40.074 1.00 53.28 224 GLU A N 1
ATOM 1754 C CA . GLU A 1 224 ? 11.532 30.025 40.446 1.00 53.28 224 GLU A CA 1
ATOM 1755 C C . GLU A 1 224 ? 10.233 29.934 39.618 1.00 53.28 224 GLU A C 1
ATOM 1757 O O . GLU A 1 224 ? 9.289 30.678 39.873 1.00 53.28 224 GLU A O 1
ATOM 1762 N N . THR A 1 225 ? 10.117 29.017 38.653 1.00 54.88 225 THR A N 1
ATOM 1763 C CA . THR A 1 225 ? 8.859 28.820 37.902 1.00 54.88 225 THR A CA 1
ATOM 1764 C C . THR A 1 225 ? 8.300 27.418 38.111 1.00 54.88 225 THR A C 1
ATOM 1766 O O . THR A 1 225 ? 8.411 26.521 37.284 1.00 54.88 225 THR A O 1
ATOM 1769 N N . SER A 1 226 ? 7.631 27.240 39.249 1.00 51.53 226 SER A N 1
ATOM 1770 C CA . SER A 1 226 ? 6.852 26.057 39.637 1.00 51.53 226 SER A CA 1
ATOM 1771 C C . SER A 1 226 ? 5.549 25.888 38.832 1.00 51.53 226 SER A C 1
ATOM 1773 O O . SER A 1 226 ? 4.510 25.505 39.369 1.00 51.53 226 SER A O 1
ATOM 1775 N N . SER A 1 227 ? 5.587 26.156 37.524 1.00 54.84 227 SER A N 1
ATOM 1776 C CA . SER A 1 227 ? 4.491 25.820 36.619 1.00 54.84 227 SER A CA 1
ATOM 1777 C C . SER A 1 227 ? 4.684 24.380 36.157 1.00 54.84 227 SER A C 1
ATOM 1779 O O . SER A 1 227 ? 5.533 24.081 35.322 1.00 54.84 227 SER A O 1
ATOM 1781 N N . SER A 1 228 ? 3.896 23.471 36.726 1.00 53.00 228 SER A N 1
ATOM 1782 C CA . SER A 1 228 ? 3.839 22.029 36.449 1.00 53.00 228 SER A CA 1
ATOM 1783 C C . SER A 1 228 ? 3.375 21.666 35.023 1.00 53.00 228 SER A C 1
ATOM 1785 O O . SER A 1 228 ? 2.716 20.643 34.835 1.00 53.00 228 SER A O 1
ATOM 1787 N N . THR A 1 229 ? 3.652 22.506 34.026 1.00 53.41 229 THR A N 1
ATOM 1788 C CA . THR A 1 229 ? 2.932 22.493 32.744 1.00 53.41 229 THR A CA 1
ATOM 1789 C C . THR A 1 229 ? 3.803 22.139 31.540 1.00 53.41 229 THR A C 1
ATOM 1791 O O . THR A 1 229 ? 3.259 21.680 30.543 1.00 53.41 229 THR A O 1
ATOM 1794 N N . ILE A 1 230 ? 5.138 22.197 31.629 1.00 60.66 230 ILE A N 1
ATOM 1795 C CA . ILE A 1 230 ? 6.002 21.858 30.483 1.00 60.66 230 ILE A CA 1
ATOM 1796 C C . ILE A 1 230 ? 6.162 20.329 30.379 1.00 60.66 230 ILE A C 1
ATOM 1798 O O . ILE A 1 230 ? 7.183 19.759 30.761 1.00 60.66 230 ILE A O 1
ATOM 1802 N N . ARG A 1 231 ? 5.122 19.642 29.885 1.00 68.19 231 ARG A N 1
ATOM 1803 C CA . ARG A 1 231 ? 5.103 18.178 29.660 1.00 68.19 231 ARG A CA 1
ATOM 1804 C C . ARG A 1 231 ? 6.098 17.706 28.592 1.00 68.19 231 ARG A C 1
ATOM 1806 O O . ARG A 1 231 ? 6.354 16.509 28.509 1.00 68.19 231 ARG A O 1
ATOM 1813 N N . SER A 1 232 ? 6.650 18.624 27.802 1.00 69.62 232 SER A N 1
ATOM 1814 C CA . SER A 1 232 ? 7.460 18.298 26.623 1.00 69.62 232 SER A CA 1
ATOM 1815 C C . SER A 1 232 ? 8.971 18.265 26.886 1.00 69.62 232 SER A C 1
ATOM 1817 O O . SER A 1 232 ? 9.722 17.785 26.040 1.00 69.62 232 SER A O 1
ATOM 1819 N N . ARG A 1 233 ? 9.456 18.735 28.049 1.00 77.25 233 ARG A N 1
ATOM 1820 C CA . ARG A 1 233 ? 10.898 18.732 28.353 1.00 77.25 233 ARG A CA 1
ATOM 1821 C C . ARG A 1 233 ? 11.417 17.299 28.483 1.00 77.25 233 ARG A C 1
ATOM 1823 O O . ARG A 1 233 ? 10.863 16.495 29.228 1.00 77.25 233 ARG A O 1
ATOM 1830 N N . GLY A 1 234 ? 12.508 16.997 27.784 1.00 79.44 234 GLY A N 1
ATOM 1831 C CA . GLY A 1 234 ? 13.120 15.669 27.771 1.00 79.44 234 GLY A CA 1
ATOM 1832 C C . GLY A 1 234 ? 12.504 14.686 26.773 1.00 79.44 234 GLY A C 1
ATOM 1833 O O . GLY A 1 234 ? 13.006 13.568 26.676 1.00 79.44 234 GLY A O 1
ATOM 1834 N N . GLN A 1 235 ? 11.476 15.082 26.012 1.00 81.44 235 GLN A N 1
ATOM 1835 C CA . GLN A 1 235 ? 11.026 14.293 24.865 1.00 81.44 235 GLN A CA 1
ATOM 1836 C C . GLN A 1 235 ? 12.138 14.230 23.818 1.00 81.44 235 GLN A C 1
ATOM 1838 O O . GLN A 1 235 ? 12.788 15.241 23.542 1.00 81.44 235 GLN A O 1
ATOM 1843 N N . VAL A 1 236 ? 12.359 13.035 23.264 1.00 79.19 236 VAL A N 1
ATOM 1844 C CA . VAL A 1 236 ? 13.285 12.829 22.147 1.00 79.19 236 VAL A CA 1
ATOM 1845 C C . VAL A 1 236 ? 12.786 13.652 20.969 1.00 79.19 236 VAL A C 1
ATOM 1847 O O . VAL A 1 236 ? 11.603 13.625 20.641 1.00 79.19 236 VAL A O 1
ATOM 1850 N N . CYS A 1 237 ? 13.691 14.386 20.348 1.00 77.94 237 CYS A N 1
ATOM 1851 C CA . CYS A 1 237 ? 13.439 15.081 19.099 1.00 77.94 237 CYS A CA 1
ATOM 1852 C C . CYS A 1 237 ? 14.551 14.699 18.123 1.00 77.94 237 CYS A C 1
ATOM 1854 O O . CYS A 1 237 ? 15.625 14.274 18.543 1.00 77.94 237 CYS A O 1
ATOM 1856 N N . ASP A 1 238 ? 14.299 14.822 16.827 1.00 75.38 238 ASP A N 1
ATOM 1857 C CA . ASP A 1 238 ? 15.341 14.760 15.810 1.00 75.38 238 ASP A CA 1
ATOM 1858 C C . ASP A 1 238 ? 15.339 16.119 15.103 1.00 75.38 238 ASP A C 1
ATOM 1860 O O . ASP A 1 238 ? 14.364 16.454 14.433 1.00 75.38 238 ASP A O 1
ATOM 1864 N N . PRO A 1 239 ? 16.395 16.934 15.252 1.00 65.56 239 PRO A N 1
ATOM 1865 C CA . PRO A 1 239 ? 16.449 18.273 14.669 1.00 65.56 239 PRO A CA 1
ATOM 1866 C C . PRO A 1 239 ? 16.466 18.237 13.131 1.00 65.56 239 PRO A C 1
ATOM 1868 O O . PRO A 1 239 ? 16.259 19.265 12.484 1.00 65.56 239 PRO A O 1
ATOM 1871 N N . LYS A 1 240 ? 16.729 17.064 12.536 1.00 69.25 240 LYS A N 1
ATOM 1872 C CA . LYS A 1 240 ? 16.670 16.820 11.092 1.00 69.25 240 LYS A CA 1
ATOM 1873 C C . LYS A 1 240 ? 15.361 16.182 10.644 1.00 69.25 240 LYS A C 1
ATOM 1875 O O . LYS A 1 240 ? 15.113 16.149 9.439 1.00 69.25 240 LYS A O 1
ATOM 1880 N N . ALA A 1 241 ? 14.537 15.693 11.567 1.00 76.31 241 ALA A N 1
ATOM 1881 C CA . ALA A 1 241 ? 13.247 15.146 11.208 1.00 76.31 241 ALA A CA 1
ATOM 1882 C C . ALA A 1 241 ? 12.311 16.283 10.818 1.00 76.31 241 ALA A C 1
ATOM 1884 O O . ALA A 1 241 ? 12.106 17.251 11.547 1.00 76.31 241 ALA A O 1
ATOM 1885 N N . CYS A 1 242 ? 11.729 16.141 9.640 1.00 84.31 242 CYS A N 1
ATOM 1886 C CA . CYS A 1 242 ? 10.625 16.977 9.230 1.00 84.31 242 CYS A CA 1
ATOM 1887 C C . CYS A 1 242 ? 9.386 16.662 10.075 1.00 84.31 242 CYS A C 1
ATOM 1889 O O . CYS A 1 242 ? 9.208 15.502 10.458 1.00 84.31 242 CYS A O 1
ATOM 1891 N N . PRO A 1 243 ? 8.523 17.657 10.351 1.00 85.69 243 PRO A N 1
ATOM 1892 C CA . PRO A 1 243 ? 7.206 17.404 10.923 1.00 85.69 243 PRO A CA 1
ATOM 1893 C C . PRO A 1 243 ? 6.490 16.242 10.214 1.00 85.69 243 PRO A C 1
ATOM 1895 O O . PRO A 1 243 ? 6.523 16.149 8.990 1.00 85.69 243 PRO A O 1
ATOM 1898 N N . GLU A 1 244 ? 5.817 15.357 10.956 1.00 78.75 244 GLU A N 1
ATOM 1899 C CA . GLU A 1 244 ? 5.060 14.253 10.335 1.00 78.75 244 GLU A CA 1
ATOM 1900 C C . GLU A 1 244 ? 3.939 14.775 9.427 1.00 78.75 244 GLU A C 1
ATOM 1902 O O . GLU A 1 244 ? 3.689 14.246 8.344 1.00 78.75 244 GLU A O 1
ATOM 1907 N N . SER A 1 245 ? 3.280 15.851 9.856 1.00 84.88 245 SER A N 1
ATOM 1908 C CA . SER A 1 245 ? 2.268 16.551 9.078 1.00 84.88 245 SER A CA 1
ATOM 1909 C C . SER A 1 245 ? 2.824 17.843 8.499 1.00 84.88 245 SER A C 1
ATOM 1911 O O . SER A 1 245 ? 3.469 18.620 9.203 1.00 84.88 245 SER A O 1
ATOM 1913 N N . LYS A 1 246 ? 2.470 18.118 7.244 1.00 91.19 246 LYS A N 1
ATOM 1914 C CA . LYS A 1 246 ? 2.765 19.376 6.555 1.00 91.19 246 LYS A CA 1
ATOM 1915 C C . LYS A 1 246 ? 2.404 20.600 7.427 1.00 91.19 246 LYS A C 1
ATOM 1917 O O . LYS A 1 246 ? 1.225 20.752 7.759 1.00 91.19 246 LYS A O 1
ATOM 1922 N N . PRO A 1 247 ? 3.367 21.480 7.761 1.00 94.19 247 PRO A N 1
ATOM 1923 C CA . PRO A 1 247 ? 3.100 22.670 8.566 1.00 94.19 247 PRO A CA 1
ATOM 1924 C C . PRO A 1 247 ? 2.383 23.768 7.761 1.00 94.19 247 PRO A C 1
ATOM 1926 O O . PRO A 1 247 ? 2.334 23.743 6.527 1.00 94.19 247 PRO A O 1
ATOM 1929 N N . GLU A 1 248 ? 1.820 24.755 8.458 1.00 94.50 248 GLU A N 1
ATOM 1930 C CA . GLU A 1 248 ? 1.222 25.937 7.831 1.00 94.50 248 GLU A CA 1
ATOM 1931 C C . GLU A 1 248 ? 2.289 27.016 7.574 1.00 94.50 248 GLU A C 1
ATOM 1933 O O . GLU A 1 248 ? 3.217 27.210 8.353 1.00 94.50 248 GLU A O 1
ATOM 1938 N N . VAL A 1 249 ? 2.183 27.736 6.454 1.00 95.44 249 VAL A N 1
ATOM 1939 C CA . VAL A 1 249 ? 3.147 28.801 6.123 1.00 95.44 249 VAL A CA 1
ATOM 1940 C C . VAL A 1 249 ? 3.025 29.944 7.127 1.00 95.44 249 VAL A C 1
ATOM 1942 O O . VAL A 1 249 ? 1.926 30.448 7.353 1.00 95.44 249 VAL A O 1
ATOM 1945 N N . GLY A 1 250 ? 4.160 30.393 7.662 1.00 94.56 250 GLY A N 1
ATOM 1946 C CA . GLY A 1 250 ? 4.230 31.470 8.646 1.00 94.56 250 GLY A CA 1
ATOM 1947 C C . GLY A 1 250 ? 4.025 31.026 10.096 1.00 94.56 250 GLY A C 1
ATOM 1948 O O . GLY A 1 250 ? 4.049 31.883 10.976 1.00 94.56 250 GLY A O 1
ATOM 1949 N N . THR A 1 251 ? 3.822 29.731 10.371 1.00 95.12 251 THR A N 1
ATOM 1950 C CA . THR A 1 251 ? 3.829 29.231 11.755 1.00 95.12 251 THR A CA 1
ATOM 1951 C C . THR A 1 251 ? 5.251 29.042 12.264 1.00 95.12 251 THR A C 1
ATOM 1953 O O . THR A 1 251 ? 6.174 28.848 11.471 1.00 95.12 251 THR A O 1
ATOM 1956 N N . ASP A 1 252 ? 5.399 29.074 13.589 1.00 91.81 252 ASP A N 1
ATOM 1957 C CA . ASP A 1 252 ? 6.680 28.911 14.273 1.00 91.81 252 ASP A CA 1
ATOM 1958 C C . ASP A 1 252 ? 7.341 27.565 13.933 1.00 91.81 252 ASP A C 1
ATOM 1960 O O . ASP A 1 252 ? 6.691 26.512 13.911 1.00 91.81 252 ASP A O 1
ATOM 1964 N N . CYS A 1 253 ? 8.634 27.620 13.636 1.00 92.19 253 CYS A N 1
ATOM 1965 C CA . CYS A 1 253 ? 9.486 26.476 13.340 1.00 92.19 253 CYS A CA 1
ATOM 1966 C C . CYS A 1 253 ? 10.766 26.469 14.177 1.00 92.19 253 CYS A C 1
ATOM 1968 O O . CYS A 1 253 ? 11.662 25.687 13.874 1.00 92.19 253 CYS A O 1
ATOM 1970 N N . SER A 1 254 ? 10.827 27.265 15.252 1.00 86.00 254 SER A N 1
ATOM 1971 C CA . SER A 1 254 ? 11.984 27.424 16.153 1.00 86.00 254 SER A CA 1
ATOM 1972 C C . SER A 1 254 ? 12.557 26.110 16.719 1.00 86.00 254 SER A C 1
ATOM 1974 O O . SER A 1 254 ? 13.707 26.040 17.155 1.00 86.00 254 SER A O 1
ATOM 1976 N N . THR A 1 255 ? 11.764 25.037 16.694 1.00 80.19 255 THR A N 1
ATOM 1977 C CA . THR A 1 255 ? 12.146 23.684 17.123 1.00 80.19 255 THR A CA 1
ATOM 1978 C C . THR A 1 255 ? 12.879 22.861 16.052 1.00 80.19 255 THR A C 1
ATOM 1980 O O . THR A 1 255 ? 13.420 21.802 16.379 1.00 80.19 255 THR A O 1
ATOM 1983 N N . PHE A 1 256 ? 12.938 23.334 14.802 1.00 81.44 256 PHE A N 1
ATOM 1984 C CA . PHE A 1 256 ? 13.535 22.657 13.646 1.00 81.44 256 PHE A CA 1
ATOM 1985 C C . PHE A 1 256 ? 14.785 23.393 13.144 1.00 81.44 256 PHE A C 1
ATOM 1987 O O . PHE A 1 256 ? 14.943 24.594 13.339 1.00 81.44 256 PHE A O 1
ATOM 1994 N N . LEU A 1 257 ? 15.699 22.677 12.478 1.00 78.06 257 LEU A N 1
ATOM 1995 C CA . LEU A 1 257 ? 16.898 23.306 11.916 1.00 78.06 257 LEU A CA 1
ATOM 1996 C C . LEU A 1 257 ? 16.546 24.274 10.778 1.00 78.06 257 LEU A C 1
ATOM 1998 O O . LEU A 1 257 ? 15.908 23.891 9.792 1.00 78.06 257 LEU A O 1
ATOM 2002 N N . VAL A 1 258 ? 17.056 25.502 10.891 1.00 80.12 258 VAL A N 1
ATOM 2003 C CA . VAL A 1 258 ? 17.107 26.480 9.796 1.00 80.12 258 VAL A CA 1
ATOM 2004 C C . VAL A 1 258 ? 17.800 25.833 8.587 1.00 80.12 258 VAL A C 1
ATOM 2006 O O . VAL A 1 258 ? 18.792 25.120 8.742 1.00 80.12 258 VAL A O 1
ATOM 2009 N N . ASP A 1 259 ? 17.254 26.063 7.391 1.00 77.94 259 ASP A N 1
ATOM 2010 C CA . ASP A 1 259 ? 17.723 25.536 6.094 1.00 77.94 259 ASP A CA 1
ATOM 2011 C C . ASP A 1 259 ? 17.519 24.040 5.781 1.00 77.94 259 ASP A C 1
ATOM 2013 O O . ASP A 1 259 ? 17.941 23.589 4.712 1.00 77.94 259 ASP A O 1
ATOM 2017 N N . ASN A 1 260 ? 16.801 23.271 6.606 1.00 82.38 260 ASN A N 1
ATOM 2018 C CA . ASN A 1 260 ? 16.345 21.942 6.180 1.00 82.38 260 ASN A CA 1
ATOM 2019 C C . ASN A 1 260 ? 15.089 22.038 5.300 1.00 82.38 260 ASN A C 1
ATOM 2021 O O . ASN A 1 260 ? 14.055 22.550 5.727 1.00 82.38 260 ASN A O 1
ATOM 2025 N N . ASP A 1 261 ? 15.177 21.514 4.074 1.00 89.38 261 ASP A N 1
ATOM 2026 C CA . ASP A 1 261 ? 14.030 21.379 3.175 1.00 89.38 261 ASP A CA 1
ATOM 2027 C C . ASP A 1 261 ? 13.243 20.114 3.513 1.00 89.38 261 ASP A C 1
ATOM 2029 O O . ASP A 1 261 ? 13.715 18.996 3.312 1.00 89.38 261 ASP A O 1
ATOM 2033 N N . CYS A 1 262 ? 12.015 20.305 3.977 1.00 91.19 262 CYS A N 1
ATOM 2034 C CA . CYS A 1 262 ? 11.091 19.239 4.306 1.00 91.19 262 CYS A CA 1
ATOM 2035 C C . CYS A 1 262 ? 10.110 18.979 3.162 1.00 91.19 262 CYS A C 1
ATOM 2037 O O . CYS A 1 262 ? 9.240 19.818 2.912 1.00 91.19 262 CYS A O 1
ATOM 2039 N N . PRO A 1 263 ? 10.244 17.857 2.439 1.00 90.69 263 PRO A N 1
ATOM 2040 C CA . PRO A 1 263 ? 9.391 17.537 1.303 1.00 90.69 263 PRO A CA 1
ATOM 2041 C C . PRO A 1 263 ? 8.019 16.993 1.741 1.00 90.69 263 PRO A C 1
ATOM 2043 O O . PRO A 1 263 ? 7.930 16.122 2.601 1.00 90.69 263 PRO A O 1
ATOM 2046 N N . TYR A 1 264 ? 6.947 17.472 1.106 1.00 89.50 264 TYR A N 1
ATOM 2047 C CA . TYR A 1 264 ? 5.566 17.025 1.331 1.00 89.50 264 TYR A CA 1
ATOM 2048 C C . TYR A 1 264 ? 4.756 16.997 0.030 1.00 89.50 264 TYR A C 1
ATOM 2050 O O . TYR A 1 264 ? 5.176 17.510 -1.015 1.00 89.50 264 TYR A O 1
ATOM 2058 N N . ASP A 1 265 ? 3.532 16.469 0.128 1.00 88.31 265 ASP A N 1
ATOM 2059 C CA . ASP A 1 265 ? 2.561 16.381 -0.965 1.00 88.31 265 ASP A CA 1
ATOM 2060 C C . ASP A 1 265 ? 3.145 15.656 -2.185 1.00 88.31 265 ASP A C 1
ATOM 2062 O O . ASP A 1 265 ? 3.186 16.193 -3.296 1.00 88.31 265 ASP A O 1
ATOM 2066 N N . TYR A 1 266 ? 3.657 14.452 -1.967 1.00 86.56 266 TYR A N 1
ATOM 2067 C CA . TYR A 1 266 ? 4.280 13.649 -3.007 1.00 86.56 266 TYR A CA 1
ATOM 2068 C C . TYR A 1 266 ? 3.263 13.195 -4.055 1.00 86.56 266 TYR A C 1
ATOM 2070 O O . TYR A 1 266 ? 2.159 12.738 -3.743 1.00 86.56 266 TYR A O 1
ATOM 2078 N N . LYS A 1 267 ? 3.627 13.350 -5.327 1.00 86.50 267 LYS A N 1
ATOM 2079 C CA . LYS A 1 267 ? 2.809 12.931 -6.465 1.00 86.50 267 LYS A CA 1
ATOM 2080 C C . LYS A 1 267 ? 3.660 12.231 -7.502 1.00 86.50 267 LYS A C 1
ATOM 2082 O O . LYS A 1 267 ? 4.836 12.540 -7.654 1.00 86.50 267 LYS A O 1
ATOM 2087 N N . VAL A 1 268 ? 3.043 11.302 -8.217 1.00 82.31 268 VAL A N 1
ATOM 2088 C CA . VAL A 1 268 ? 3.685 10.605 -9.329 1.00 82.31 268 VAL A CA 1
ATOM 2089 C C . VAL A 1 268 ? 3.745 11.536 -10.542 1.00 82.31 268 VAL A C 1
ATOM 2091 O O . VAL A 1 268 ? 2.725 12.093 -10.951 1.00 82.31 268 VAL A O 1
ATOM 2094 N N . PHE A 1 269 ? 4.933 11.689 -11.115 1.00 82.06 269 PHE A N 1
ATOM 2095 C CA . PHE A 1 269 ? 5.217 12.421 -12.341 1.00 82.06 269 PHE A CA 1
ATOM 2096 C C . PHE A 1 269 ? 5.950 11.516 -13.317 1.00 82.06 269 PHE A C 1
ATOM 2098 O O . PHE A 1 269 ? 7.016 11.009 -13.016 1.00 82.06 269 PHE A O 1
ATOM 2105 N N . GLY A 1 270 ? 5.409 11.354 -14.513 1.00 80.19 270 GLY A N 1
ATOM 2106 C CA . GLY A 1 270 ? 6.019 10.580 -15.587 1.00 80.19 270 GLY A CA 1
ATOM 2107 C C . GLY A 1 270 ? 5.192 10.697 -16.850 1.00 80.19 270 GLY A C 1
ATOM 2108 O O . GLY A 1 270 ? 3.985 10.942 -16.788 1.00 80.19 270 GLY A O 1
ATOM 2109 N N . CYS A 1 271 ? 5.836 10.605 -18.011 1.00 80.56 271 CYS A N 1
ATOM 2110 C CA . CYS A 1 271 ? 5.114 10.700 -19.279 1.00 80.56 271 CYS A CA 1
ATOM 2111 C C . CYS A 1 271 ? 4.475 9.364 -19.669 1.00 80.56 271 CYS A C 1
ATOM 2113 O O . CYS A 1 271 ? 3.364 9.366 -20.199 1.00 80.56 271 CYS A O 1
ATOM 2115 N N . GLU A 1 272 ? 5.132 8.242 -19.371 1.00 79.56 272 GLU A N 1
ATOM 2116 C CA . GLU A 1 272 ? 4.626 6.899 -19.648 1.00 79.56 272 GLU A CA 1
ATOM 2117 C C . GLU A 1 272 ? 5.146 5.915 -18.593 1.00 79.56 272 GLU A C 1
ATOM 2119 O O . GLU A 1 272 ? 6.349 5.728 -18.517 1.00 79.56 272 GLU A O 1
ATOM 2124 N N . GLY A 1 273 ? 4.250 5.277 -17.826 1.00 71.69 273 GLY A N 1
ATOM 2125 C CA . GLY A 1 273 ? 4.427 4.043 -17.035 1.00 71.69 273 GLY A CA 1
ATOM 2126 C C . GLY A 1 273 ? 5.782 3.771 -16.364 1.00 71.69 273 GLY A C 1
ATOM 2127 O O . GLY A 1 273 ? 5.870 3.762 -15.145 1.00 71.69 273 GLY A O 1
ATOM 2128 N N . GLU A 1 274 ? 6.813 3.469 -17.152 1.00 68.38 274 GLU A N 1
ATOM 2129 C CA . GLU A 1 274 ? 8.171 3.176 -16.674 1.00 68.38 274 GLU A CA 1
ATOM 2130 C C . GLU A 1 274 ? 8.936 4.433 -16.216 1.00 68.38 274 GLU A C 1
ATOM 2132 O O . GLU A 1 274 ? 9.847 4.316 -15.403 1.00 68.38 274 GLU A O 1
ATOM 2137 N N . ASP A 1 275 ? 8.536 5.619 -16.687 1.00 74.44 275 ASP A N 1
ATOM 2138 C CA . ASP A 1 275 ? 9.110 6.923 -16.320 1.00 74.44 275 ASP A CA 1
ATOM 2139 C C . ASP A 1 275 ? 8.313 7.625 -15.196 1.00 74.44 275 ASP A C 1
ATOM 2141 O O . ASP A 1 275 ? 8.467 8.826 -14.978 1.00 74.44 275 ASP A O 1
ATOM 2145 N N . GLU A 1 276 ? 7.381 6.925 -14.541 1.00 80.31 276 GLU A N 1
ATOM 2146 C CA . GLU A 1 276 ? 6.590 7.453 -13.425 1.00 80.31 276 GLU A CA 1
ATOM 2147 C C . GLU A 1 276 ? 7.421 7.505 -12.133 1.00 80.31 276 GLU A C 1
ATOM 2149 O O . GLU A 1 276 ? 7.742 6.489 -11.525 1.00 80.31 276 GLU A O 1
ATOM 2154 N N . GLU A 1 277 ? 7.743 8.719 -11.692 1.00 75.19 277 GLU A N 1
ATOM 2155 C CA . GLU A 1 277 ? 8.591 9.024 -10.542 1.00 75.19 277 GLU A CA 1
ATOM 2156 C C . GLU A 1 277 ? 7.810 9.813 -9.479 1.00 75.19 277 GLU A C 1
ATOM 2158 O O . GLU A 1 277 ? 7.101 10.774 -9.770 1.00 75.19 277 GLU A O 1
ATOM 2163 N N . CYS A 1 278 ? 7.926 9.425 -8.210 1.00 82.25 278 CYS A N 1
ATOM 2164 C CA . CYS A 1 278 ? 7.255 10.110 -7.108 1.00 82.25 278 CYS A CA 1
ATOM 2165 C C . CYS A 1 278 ? 8.060 11.345 -6.662 1.00 82.25 278 CYS A C 1
ATOM 2167 O O . CYS A 1 278 ? 9.132 11.200 -6.078 1.00 82.25 278 CYS A O 1
ATOM 2169 N N . PHE A 1 279 ? 7.546 12.559 -6.890 1.00 83.69 279 PHE A N 1
ATOM 2170 C CA . PHE A 1 279 ? 8.193 13.805 -6.460 1.00 83.69 279 PHE A CA 1
ATOM 2171 C C . PHE A 1 279 ? 7.361 14.582 -5.441 1.00 83.69 279 PHE A C 1
ATOM 2173 O O . PHE A 1 279 ? 6.137 14.673 -5.583 1.00 83.69 279 PHE A O 1
ATOM 2180 N N . PRO A 1 280 ? 8.006 15.237 -4.462 1.00 89.06 280 PRO A N 1
ATOM 2181 C CA . PRO A 1 280 ? 7.324 16.178 -3.589 1.00 89.06 280 PRO A CA 1
ATOM 2182 C C . PRO A 1 280 ? 6.859 17.396 -4.386 1.00 89.06 280 PRO A C 1
ATOM 2184 O O . PRO A 1 280 ? 7.610 17.982 -5.170 1.00 89.06 280 PRO A O 1
ATOM 2187 N N . THR A 1 281 ? 5.610 17.810 -4.181 1.00 91.50 281 THR A N 1
ATOM 2188 C CA . THR A 1 281 ? 5.084 19.025 -4.827 1.00 91.50 281 THR A CA 1
ATOM 2189 C C . THR A 1 281 ? 5.244 20.277 -3.975 1.00 91.50 281 THR A C 1
ATOM 2191 O O . THR A 1 281 ? 5.080 21.395 -4.478 1.00 91.50 281 THR A O 1
ATOM 2194 N N . SER A 1 282 ? 5.623 20.112 -2.708 1.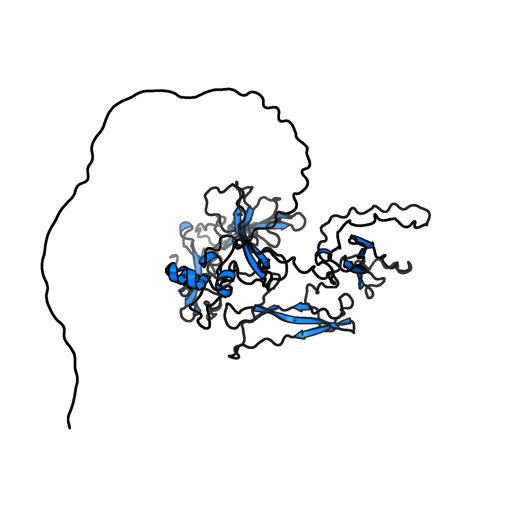00 92.31 282 SER A N 1
ATOM 2195 C CA . SER A 1 282 ? 5.939 21.211 -1.803 1.00 92.31 282 SER A CA 1
ATOM 2196 C C . SER A 1 282 ? 7.148 20.886 -0.935 1.00 92.31 282 SER A C 1
ATOM 2198 O O . SER A 1 282 ? 7.355 19.738 -0.555 1.00 92.31 282 SER A O 1
ATOM 2200 N N . PHE A 1 283 ? 7.929 21.912 -0.623 1.00 93.56 283 PHE A N 1
ATOM 2201 C CA . PHE A 1 283 ? 9.015 21.858 0.343 1.00 93.56 283 PHE A CA 1
ATOM 2202 C C . PHE A 1 283 ? 8.791 22.954 1.371 1.00 93.56 283 PHE A C 1
ATOM 2204 O O . PHE A 1 283 ? 8.501 24.094 1.002 1.00 93.56 283 PHE A O 1
ATOM 2211 N N . PHE A 1 284 ? 8.928 22.616 2.644 1.00 94.69 284 PHE A N 1
ATOM 2212 C CA . PHE A 1 284 ? 8.858 23.567 3.740 1.00 94.69 284 PHE A CA 1
ATOM 2213 C C . PHE A 1 284 ? 10.236 23.724 4.347 1.00 94.69 284 PHE A C 1
ATOM 2215 O O . PHE A 1 284 ? 10.885 22.735 4.661 1.00 94.69 284 PHE A O 1
ATOM 2222 N N . ARG A 1 285 ? 10.674 24.964 4.506 1.00 94.25 285 ARG A N 1
ATOM 2223 C CA . ARG A 1 285 ? 11.952 25.310 5.112 1.00 94.25 285 ARG A CA 1
ATOM 2224 C C . ARG A 1 285 ? 11.703 26.248 6.274 1.00 94.25 285 ARG A C 1
ATOM 2226 O O . ARG A 1 285 ? 10.915 27.180 6.132 1.00 94.25 285 ARG A O 1
ATOM 2233 N N . CYS A 1 286 ? 12.379 26.022 7.391 1.00 94.12 286 CYS A N 1
ATOM 2234 C CA . CYS A 1 286 ? 12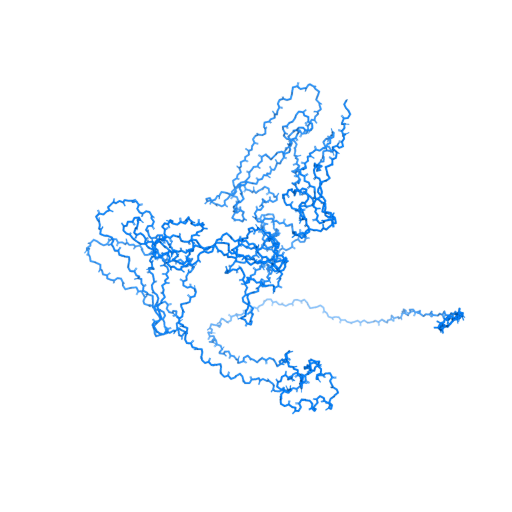.377 26.982 8.483 1.00 94.12 286 CYS A CA 1
ATOM 2235 C C . CYS A 1 286 ? 13.243 28.191 8.098 1.00 94.12 286 CYS A C 1
ATOM 2237 O O . CYS A 1 286 ? 14.428 28.028 7.791 1.00 94.12 286 CYS A O 1
ATOM 2239 N N . GLY A 1 287 ? 12.623 29.370 8.003 1.00 92.44 287 GLY A N 1
ATOM 2240 C CA . GLY A 1 287 ? 13.288 30.626 7.668 1.00 92.44 287 GLY A CA 1
ATOM 2241 C C . GLY A 1 287 ? 14.156 31.152 8.812 1.00 92.44 287 GLY A C 1
ATOM 2242 O O . GLY A 1 287 ? 14.057 30.695 9.944 1.00 92.44 287 GLY A O 1
ATOM 2243 N N . GLU A 1 288 ? 14.995 32.151 8.522 1.00 91.69 288 GLU A N 1
ATOM 2244 C CA . GLU A 1 288 ? 15.821 32.829 9.541 1.00 91.69 288 GLU A CA 1
ATOM 2245 C C . GLU A 1 288 ? 14.990 33.571 10.605 1.00 91.69 288 GLU A C 1
ATOM 2247 O O . GLU A 1 288 ? 15.521 33.956 11.642 1.00 91.69 288 GLU A O 1
ATOM 2252 N N . ASP A 1 289 ? 13.705 33.813 10.336 1.00 93.56 289 ASP A N 1
ATOM 2253 C CA . ASP A 1 289 ? 12.749 34.439 11.250 1.00 93.56 289 ASP A CA 1
ATOM 2254 C C . ASP A 1 289 ? 11.962 33.422 12.092 1.00 93.56 289 ASP A C 1
ATOM 2256 O O . ASP A 1 289 ? 10.931 33.777 12.659 1.00 93.56 289 ASP A O 1
ATOM 2260 N N . ASP A 1 290 ? 12.436 32.174 12.149 1.00 92.06 290 ASP A N 1
ATOM 2261 C CA . ASP A 1 290 ? 11.793 31.045 12.823 1.00 92.06 290 ASP A CA 1
ATOM 2262 C C . ASP A 1 290 ? 10.366 30.772 12.317 1.00 92.06 290 ASP A C 1
ATOM 2264 O O . ASP A 1 290 ? 9.537 30.214 13.034 1.00 92.06 290 ASP A O 1
ATOM 2268 N N . THR A 1 291 ? 10.061 31.109 11.055 1.00 94.50 291 THR A N 1
ATOM 2269 C CA . THR A 1 291 ? 8.772 30.770 10.431 1.00 94.50 291 THR A CA 1
ATOM 2270 C C . THR A 1 291 ? 8.895 29.804 9.257 1.00 94.50 291 THR A C 1
ATOM 2272 O O . THR A 1 291 ? 9.849 29.828 8.476 1.00 94.50 291 THR A O 1
ATOM 2275 N N . TRP A 1 292 ? 7.903 28.924 9.099 1.00 95.44 292 TRP A N 1
ATOM 2276 C CA . TRP A 1 292 ? 7.856 28.001 7.968 1.00 95.44 292 TRP A CA 1
ATOM 2277 C C . TRP A 1 292 ? 7.609 28.733 6.646 1.00 95.44 292 TRP A C 1
ATOM 2279 O O . TRP A 1 292 ? 6.556 29.336 6.421 1.00 95.44 292 TRP A O 1
ATOM 2289 N N . LEU A 1 293 ? 8.548 28.586 5.717 1.00 95.75 293 LEU A N 1
ATOM 2290 C CA . LEU A 1 293 ? 8.461 29.047 4.339 1.00 95.75 293 LEU A CA 1
ATOM 2291 C C . LEU A 1 293 ? 8.147 27.862 3.425 1.00 95.75 293 LEU A C 1
ATOM 2293 O O . LEU A 1 293 ? 8.823 26.840 3.477 1.00 95.75 293 LEU A O 1
ATOM 2297 N N . MET A 1 294 ? 7.154 27.997 2.545 1.00 95.94 294 MET A N 1
ATOM 2298 C CA . MET A 1 294 ? 6.850 26.976 1.537 1.00 95.94 294 MET A CA 1
ATOM 2299 C C . MET A 1 294 ? 7.412 27.381 0.178 1.00 95.94 294 MET A C 1
ATOM 2301 O O . MET A 1 294 ? 7.064 28.432 -0.365 1.00 95.94 294 MET A O 1
ATOM 2305 N N . SER A 1 295 ? 8.177 26.485 -0.432 1.00 94.31 295 SER A N 1
ATOM 2306 C CA . SER A 1 295 ? 8.479 26.520 -1.857 1.00 94.31 295 SER A CA 1
ATOM 2307 C C . SER A 1 295 ? 7.702 25.419 -2.581 1.00 94.31 295 SER A C 1
ATOM 2309 O O . SER A 1 295 ? 7.454 24.334 -2.055 1.00 94.31 295 SER A O 1
ATOM 2311 N N . LYS A 1 296 ? 7.237 25.718 -3.795 1.00 90.88 296 LYS A N 1
ATOM 2312 C CA . LYS A 1 296 ? 6.579 24.737 -4.665 1.00 90.88 296 LYS A CA 1
ATOM 2313 C C . LYS A 1 296 ? 7.537 24.358 -5.772 1.00 90.88 296 LYS A C 1
ATOM 2315 O O . LYS A 1 296 ? 8.132 25.240 -6.392 1.00 90.88 296 LYS A O 1
ATOM 2320 N N . TYR A 1 297 ? 7.647 23.066 -6.042 1.00 85.50 297 TYR A N 1
ATOM 2321 C CA . TYR A 1 297 ? 8.454 22.607 -7.159 1.00 85.50 297 TYR A CA 1
ATOM 2322 C C . TYR A 1 297 ? 7.735 22.903 -8.476 1.00 85.50 297 TYR A C 1
ATOM 2324 O O . TYR A 1 297 ? 6.545 22.611 -8.633 1.00 85.50 297 TYR A O 1
ATOM 2332 N N . ALA A 1 298 ? 8.449 23.497 -9.432 1.00 81.62 298 ALA A N 1
ATOM 2333 C CA . ALA A 1 298 ? 7.943 23.632 -10.789 1.00 81.62 298 ALA A CA 1
ATOM 2334 C C . ALA A 1 298 ? 7.987 22.248 -11.446 1.00 81.62 298 ALA A C 1
ATOM 2336 O O . ALA A 1 298 ? 9.057 21.744 -11.778 1.00 81.62 298 ALA A O 1
ATOM 2337 N N . MET A 1 299 ? 6.818 21.625 -11.582 1.00 79.06 299 MET A N 1
ATOM 2338 C CA . MET A 1 299 ? 6.700 20.263 -12.098 1.00 79.06 299 MET A CA 1
ATOM 2339 C C . MET A 1 299 ? 7.245 20.192 -13.537 1.00 79.06 299 MET A C 1
ATOM 2341 O O . MET A 1 299 ? 6.882 21.046 -14.359 1.00 79.06 299 MET A O 1
ATOM 2345 N N . PRO A 1 300 ? 8.104 19.209 -13.863 1.00 76.44 300 PRO A N 1
ATOM 2346 C CA . PRO A 1 300 ? 8.583 19.021 -15.225 1.00 76.44 300 PRO A CA 1
ATOM 2347 C C . PRO A 1 300 ? 7.397 18.709 -16.147 1.00 76.44 300 PRO A C 1
ATOM 2349 O O . PRO A 1 300 ? 6.583 17.832 -15.866 1.00 76.44 300 PRO A O 1
ATOM 2352 N N . MET A 1 301 ? 7.267 19.460 -17.242 1.00 79.06 301 MET A N 1
ATOM 2353 C CA . MET A 1 301 ? 6.225 19.212 -18.240 1.00 79.06 301 MET A CA 1
ATOM 2354 C C . MET A 1 301 ? 6.697 18.152 -19.236 1.00 79.06 301 MET A C 1
ATOM 2356 O O . MET A 1 301 ? 7.827 18.218 -19.722 1.00 79.06 301 MET A O 1
ATOM 2360 N N . CYS A 1 302 ? 5.815 17.212 -19.591 1.00 81.75 302 CYS A N 1
ATOM 2361 C CA . CYS A 1 302 ? 6.055 16.347 -20.743 1.00 81.75 302 CYS A CA 1
ATOM 2362 C C . CYS A 1 302 ? 6.195 17.185 -22.023 1.00 81.75 302 CYS A C 1
ATOM 2364 O O . CYS A 1 302 ? 5.556 18.237 -22.131 1.00 81.75 302 CYS A O 1
ATOM 2366 N N . PRO A 1 303 ? 6.944 16.695 -23.029 1.00 84.19 303 PRO A N 1
ATOM 2367 C CA . PRO A 1 303 ? 7.115 17.376 -24.316 1.00 84.19 303 PRO A CA 1
ATOM 2368 C C . PRO A 1 303 ? 5.801 17.813 -24.982 1.00 84.19 303 PRO A C 1
ATOM 2370 O O . PRO A 1 303 ? 5.775 18.817 -25.692 1.00 84.19 303 PRO A O 1
ATOM 2373 N N . ASP A 1 304 ? 4.709 17.094 -24.712 1.00 85.19 304 ASP A N 1
ATOM 2374 C CA . ASP A 1 304 ? 3.402 17.307 -25.334 1.00 85.19 304 ASP A CA 1
ATOM 2375 C C . ASP A 1 304 ? 2.463 18.239 -24.539 1.00 85.19 304 ASP A C 1
ATOM 2377 O O . ASP A 1 304 ? 1.303 18.409 -24.915 1.00 85.19 304 ASP A O 1
ATOM 2381 N N . ASN A 1 305 ? 2.934 18.874 -23.455 1.00 79.12 305 ASN A N 1
ATOM 2382 C CA . ASN A 1 305 ? 2.137 19.736 -22.560 1.00 79.12 305 ASN A CA 1
ATOM 2383 C C . ASN A 1 305 ? 0.892 19.059 -21.948 1.00 79.12 305 ASN A C 1
ATOM 2385 O O . ASN A 1 305 ? -0.019 19.737 -21.465 1.00 79.12 305 ASN A O 1
ATOM 2389 N N . THR A 1 306 ? 0.820 17.729 -21.957 1.00 70.56 306 THR A N 1
ATOM 2390 C CA . THR A 1 306 ? -0.283 16.985 -21.349 1.00 70.56 306 THR A CA 1
ATOM 2391 C C . THR A 1 306 ? -0.166 17.053 -19.822 1.00 70.56 306 THR A C 1
ATOM 2393 O O . THR A 1 306 ? 0.888 16.703 -19.287 1.00 70.56 306 THR A O 1
ATOM 2396 N N . PRO A 1 307 ? -1.211 17.490 -19.093 1.00 54.84 307 PRO A N 1
ATOM 2397 C CA . PRO A 1 307 ? -1.197 17.452 -17.636 1.00 54.84 307 PRO A CA 1
ATOM 2398 C C . PRO A 1 307 ? -1.121 15.994 -17.164 1.00 54.84 307 PRO A C 1
ATOM 2400 O O . PRO A 1 307 ? -1.956 15.172 -17.544 1.00 54.84 307 PRO A O 1
ATOM 2403 N N . GLN A 1 308 ? -0.101 15.675 -16.368 1.00 67.75 308 GLN A N 1
ATOM 2404 C CA . GLN A 1 308 ? 0.116 14.335 -15.820 1.00 67.75 308 GLN A CA 1
ATOM 2405 C C . GLN A 1 308 ? -0.910 14.003 -14.726 1.00 67.75 308 GLN A C 1
ATOM 2407 O O . GLN A 1 308 ? -1.457 14.886 -14.060 1.00 67.75 308 GLN A O 1
ATOM 2412 N N . GLY A 1 309 ? -1.192 12.711 -14.559 1.00 55.12 309 GLY A N 1
ATOM 2413 C CA . GLY A 1 309 ? -2.102 12.210 -13.536 1.00 55.12 309 GLY A CA 1
ATOM 2414 C C . GLY A 1 309 ? -1.557 12.462 -12.131 1.00 55.12 309 GLY A C 1
ATOM 2415 O O . GLY A 1 309 ? -0.535 11.913 -11.750 1.00 55.12 309 GLY A O 1
ATOM 2416 N N . PHE A 1 310 ? -2.271 13.259 -11.338 1.00 67.69 310 PHE A N 1
ATOM 2417 C CA . PHE A 1 310 ? -1.903 13.636 -9.968 1.00 67.69 310 PHE A CA 1
ATOM 2418 C C . PHE A 1 310 ? -2.216 12.539 -8.943 1.00 67.69 310 PHE A C 1
ATOM 2420 O O . PHE A 1 310 ? -2.947 12.788 -7.980 1.00 67.69 310 PHE A O 1
ATOM 2427 N N . LYS A 1 311 ? -1.719 11.317 -9.138 1.00 77.31 311 LYS A N 1
ATOM 2428 C CA . LYS A 1 311 ? -1.844 10.310 -8.081 1.00 77.31 311 LYS A CA 1
ATOM 2429 C C . LYS A 1 311 ? -0.907 10.683 -6.938 1.00 77.31 311 LYS A C 1
ATOM 2431 O O . LYS A 1 311 ? 0.274 10.935 -7.169 1.00 77.31 311 LYS A O 1
ATOM 2436 N N . SER A 1 312 ? -1.459 10.759 -5.730 1.00 78.31 312 SER A N 1
ATOM 2437 C CA . SER A 1 312 ? -0.657 10.850 -4.511 1.00 78.31 312 SER A CA 1
ATOM 2438 C C . SER A 1 312 ? 0.207 9.598 -4.411 1.00 78.31 312 SER A C 1
ATOM 2440 O O . SER A 1 312 ? -0.280 8.504 -4.688 1.00 78.31 312 SER A O 1
ATOM 2442 N N . CYS A 1 313 ? 1.459 9.758 -4.016 1.00 77.44 313 CYS A N 1
ATOM 2443 C CA . CYS A 1 313 ? 2.352 8.661 -3.654 1.00 77.44 313 CYS A CA 1
ATOM 2444 C C . CYS A 1 313 ? 2.994 8.993 -2.307 1.00 77.44 313 CYS A C 1
ATOM 2446 O O . CYS A 1 313 ? 3.016 10.156 -1.916 1.00 77.44 313 CYS A O 1
ATOM 2448 N N . ASP A 1 314 ? 3.467 7.989 -1.580 1.00 72.19 314 ASP A N 1
ATOM 2449 C CA . ASP A 1 314 ? 4.209 8.172 -0.334 1.00 72.19 314 ASP A CA 1
ATOM 2450 C C . ASP A 1 314 ? 5.558 7.459 -0.501 1.00 72.19 314 ASP A C 1
ATOM 2452 O O . ASP A 1 314 ? 5.564 6.243 -0.683 1.00 72.19 314 ASP A O 1
ATOM 2456 N N . PRO A 1 315 ? 6.692 8.181 -0.510 1.00 61.66 315 PRO A N 1
ATOM 2457 C CA . PRO A 1 315 ? 8.013 7.592 -0.737 1.00 61.66 315 PRO A CA 1
ATOM 2458 C C . PRO A 1 315 ? 8.466 6.663 0.397 1.00 61.66 315 PRO A C 1
ATOM 2460 O O . PRO A 1 315 ? 9.396 5.887 0.194 1.00 61.66 315 PRO A O 1
ATOM 2463 N N . LYS A 1 316 ? 7.831 6.737 1.576 1.00 65.94 316 LYS A N 1
ATOM 2464 C CA . LYS A 1 316 ? 8.072 5.813 2.694 1.00 65.94 316 LYS A CA 1
ATOM 2465 C C . LYS A 1 316 ? 7.212 4.558 2.609 1.00 65.94 316 LYS A C 1
ATOM 2467 O O . LYS A 1 316 ? 7.401 3.622 3.372 1.00 65.94 316 LYS A O 1
ATOM 2472 N N . LYS A 1 317 ? 6.240 4.532 1.700 1.00 70.94 317 LYS A N 1
ATOM 2473 C CA . LYS A 1 317 ? 5.324 3.412 1.554 1.00 70.94 317 LYS A CA 1
ATOM 2474 C C . LYS A 1 317 ? 5.802 2.512 0.429 1.00 70.94 317 LYS A C 1
ATOM 2476 O O . LYS A 1 317 ? 6.137 2.982 -0.656 1.00 70.94 317 LYS A O 1
ATOM 2481 N N . CYS A 1 318 ? 5.792 1.209 0.678 1.00 80.88 318 CYS A N 1
ATOM 2482 C CA . CYS A 1 318 ? 6.062 0.216 -0.348 1.00 80.88 318 CYS A CA 1
ATOM 2483 C C . CYS A 1 318 ? 5.180 0.430 -1.588 1.00 80.88 318 CYS A C 1
ATOM 2485 O O . CYS A 1 318 ? 4.019 0.827 -1.445 1.00 80.88 318 CYS A O 1
ATOM 2487 N N . PRO A 1 319 ? 5.706 0.191 -2.804 1.00 80.25 319 PRO A N 1
ATOM 2488 C CA . PRO A 1 319 ? 4.899 0.298 -4.009 1.00 80.25 319 PRO A CA 1
ATOM 2489 C C . PRO A 1 319 ? 3.629 -0.570 -3.922 1.00 80.25 319 PRO A C 1
ATOM 2491 O O . PRO A 1 319 ? 3.674 -1.705 -3.469 1.00 80.25 319 PRO A O 1
ATOM 2494 N N . ASP A 1 320 ? 2.484 -0.074 -4.406 1.00 72.62 320 ASP A N 1
ATOM 2495 C CA . ASP A 1 320 ? 1.211 -0.828 -4.348 1.00 72.62 320 ASP A CA 1
ATOM 2496 C C . ASP A 1 320 ? 1.262 -2.159 -5.128 1.00 72.62 320 ASP A C 1
ATOM 2498 O O . ASP A 1 320 ? 0.448 -3.060 -4.920 1.00 72.62 320 ASP A O 1
ATOM 2502 N N . LYS A 1 321 ? 2.199 -2.273 -6.077 1.00 78.62 321 LYS A N 1
ATOM 2503 C CA . LYS A 1 321 ? 2.465 -3.483 -6.855 1.00 78.62 321 LYS A CA 1
ATOM 2504 C C . LYS A 1 321 ? 3.890 -3.945 -6.608 1.00 78.62 321 LYS A C 1
ATOM 2506 O O . LYS A 1 321 ? 4.804 -3.130 -6.560 1.00 78.62 321 LYS A O 1
ATOM 2511 N N . GLU A 1 322 ? 4.063 -5.261 -6.567 1.00 87.06 322 GLU A N 1
ATOM 2512 C CA . GLU A 1 322 ? 5.369 -5.908 -6.454 1.00 87.06 322 GLU A CA 1
ATOM 2513 C C . GLU A 1 322 ? 6.358 -5.331 -7.495 1.00 87.06 322 GLU A C 1
ATOM 2515 O O . GLU A 1 322 ? 6.076 -5.399 -8.701 1.00 87.06 322 GLU A O 1
ATOM 2520 N N . PRO A 1 323 ? 7.493 -4.742 -7.068 1.00 87.38 323 PRO A N 1
ATOM 2521 C CA . PRO A 1 323 ? 8.476 -4.194 -7.991 1.00 87.38 323 PRO A CA 1
ATOM 2522 C C . PRO A 1 323 ? 9.216 -5.319 -8.725 1.00 87.38 323 PRO A C 1
ATOM 2524 O O . PRO A 1 323 ? 9.280 -6.465 -8.283 1.00 87.38 323 PRO A O 1
ATOM 2527 N N . VAL A 1 324 ? 9.805 -5.007 -9.879 1.00 88.62 324 VAL A N 1
ATOM 2528 C CA . VAL A 1 324 ? 10.579 -5.997 -10.639 1.00 88.62 324 VAL A CA 1
ATOM 2529 C C . VAL A 1 324 ? 11.948 -6.165 -9.982 1.00 88.62 324 VAL A C 1
ATOM 2531 O O . VAL A 1 324 ? 12.684 -5.198 -9.834 1.00 88.62 324 VAL A O 1
ATOM 2534 N N . ASN A 1 325 ? 12.338 -7.392 -9.631 1.00 91.62 325 ASN A N 1
ATOM 2535 C CA . ASN A 1 325 ? 13.668 -7.657 -9.070 1.00 91.62 325 ASN A CA 1
ATOM 2536 C C . ASN A 1 325 ? 14.791 -7.095 -9.973 1.00 91.62 325 ASN A C 1
ATOM 2538 O O . ASN A 1 325 ? 14.892 -7.454 -11.149 1.00 91.62 325 ASN A O 1
ATOM 2542 N N . GLY A 1 326 ? 15.639 -6.232 -9.410 1.00 88.19 326 GLY A N 1
ATOM 2543 C CA . GLY A 1 326 ? 16.695 -5.495 -10.104 1.00 88.19 326 GLY A CA 1
ATOM 2544 C C . GLY A 1 326 ? 16.272 -4.153 -10.714 1.00 88.19 326 GLY A C 1
ATOM 2545 O O . GLY A 1 326 ? 17.124 -3.482 -11.299 1.00 88.19 326 GLY A O 1
ATOM 2546 N N . SER A 1 327 ? 15.002 -3.741 -10.610 1.00 88.06 327 SER A N 1
ATOM 2547 C CA . SER A 1 327 ? 14.589 -2.385 -10.986 1.00 88.06 327 SER A CA 1
ATOM 2548 C C . SER A 1 327 ? 15.130 -1.366 -9.989 1.00 88.06 327 SER A C 1
ATOM 2550 O O . SER A 1 327 ? 15.418 -1.700 -8.841 1.00 88.06 327 SER A O 1
ATOM 2552 N N . SER A 1 328 ? 15.289 -0.116 -10.422 1.00 85.94 328 SER A N 1
ATOM 2553 C CA . SER A 1 328 ? 15.790 0.925 -9.530 1.00 85.94 328 SER A CA 1
ATOM 2554 C C . SER A 1 328 ? 14.811 1.176 -8.384 1.00 85.94 328 SER A C 1
ATOM 2556 O O . SER A 1 328 ? 13.596 1.180 -8.589 1.00 85.94 328 SER A O 1
ATOM 2558 N N . CYS A 1 329 ? 15.355 1.367 -7.188 1.00 87.12 329 CYS A N 1
ATOM 2559 C CA . CYS A 1 329 ? 14.602 1.713 -5.989 1.00 87.12 329 CYS A CA 1
ATOM 2560 C C . CYS A 1 329 ? 15.069 3.036 -5.375 1.00 87.12 329 CYS A C 1
ATOM 2562 O O . CYS A 1 329 ? 14.662 3.355 -4.269 1.00 87.12 329 CYS A O 1
ATOM 2564 N N . SER A 1 330 ? 15.836 3.845 -6.119 1.00 81.50 330 SER A N 1
ATOM 2565 C CA . SER A 1 330 ? 16.451 5.110 -5.671 1.00 81.50 330 SER A CA 1
ATOM 2566 C C . SER A 1 330 ? 15.492 6.171 -5.114 1.00 81.50 330 SER A C 1
ATOM 2568 O O . SER A 1 330 ? 15.919 7.239 -4.680 1.00 81.50 330 SER A O 1
ATOM 2570 N N . PHE A 1 331 ? 14.190 5.911 -5.189 1.00 71.94 331 PHE A N 1
ATOM 2571 C CA . PHE A 1 331 ? 13.114 6.787 -4.741 1.00 71.94 331 PHE A CA 1
ATOM 2572 C C . PHE A 1 331 ? 12.513 6.359 -3.394 1.00 71.94 331 PHE A C 1
ATOM 2574 O O . PHE A 1 331 ? 11.796 7.146 -2.780 1.00 71.94 331 PHE A O 1
ATOM 2581 N N . TYR A 1 332 ? 12.822 5.147 -2.930 1.00 74.38 332 TYR A N 1
ATOM 2582 C CA . TYR A 1 332 ? 12.397 4.595 -1.649 1.00 74.38 332 TYR A CA 1
ATOM 2583 C C . TYR A 1 332 ? 13.582 4.704 -0.689 1.00 74.38 332 TYR A C 1
ATOM 2585 O O . TYR A 1 332 ? 14.442 3.829 -0.626 1.00 74.38 332 TYR A O 1
ATOM 2593 N N . GLN A 1 333 ? 13.697 5.851 -0.017 1.00 60.81 333 GLN A N 1
ATOM 2594 C CA . GLN A 1 333 ? 14.837 6.116 0.859 1.00 60.81 333 GLN A CA 1
ATOM 2595 C C . GLN A 1 333 ? 14.694 5.368 2.187 1.00 60.81 333 GLN A C 1
ATOM 2597 O O . GLN A 1 333 ? 13.870 5.746 3.011 1.00 60.81 333 GLN A O 1
ATOM 2602 N N . GLY A 1 334 ? 15.591 4.407 2.425 1.00 56.34 334 GLY A N 1
ATOM 2603 C CA . GLY A 1 334 ? 15.901 3.907 3.765 1.00 56.34 334 GLY A CA 1
ATOM 2604 C C . GLY A 1 334 ? 14.995 2.787 4.278 1.00 56.34 334 GLY A C 1
ATOM 2605 O O . GLY A 1 334 ? 14.000 3.047 4.933 1.00 56.34 334 GLY A O 1
ATOM 2606 N N . SER A 1 335 ? 15.439 1.551 4.034 1.00 52.69 335 SER A N 1
ATOM 2607 C CA . SER A 1 335 ? 15.320 0.380 4.922 1.00 52.69 335 SER A CA 1
ATOM 2608 C C . SER A 1 335 ? 13.951 -0.070 5.444 1.00 52.69 335 SER A C 1
ATOM 2610 O O . SER A 1 335 ? 13.898 -0.572 6.564 1.00 52.69 335 SER A O 1
ATOM 2612 N N . ASP A 1 336 ? 12.898 -0.015 4.637 1.00 65.56 336 ASP A N 1
ATOM 2613 C CA . ASP A 1 336 ? 11.728 -0.857 4.889 1.00 65.56 336 ASP A CA 1
ATOM 2614 C C . ASP A 1 336 ? 11.707 -1.992 3.860 1.00 65.56 336 ASP A C 1
ATOM 2616 O O . ASP A 1 336 ? 11.669 -1.768 2.646 1.00 65.56 336 ASP A O 1
ATOM 2620 N N . ASP A 1 337 ? 11.812 -3.227 4.355 1.00 84.06 337 ASP A N 1
ATOM 2621 C CA . ASP A 1 337 ? 11.563 -4.417 3.552 1.00 84.06 337 ASP A CA 1
ATOM 2622 C C . ASP A 1 337 ? 10.098 -4.395 3.120 1.00 84.06 337 ASP A C 1
ATOM 2624 O O . ASP A 1 337 ? 9.182 -4.294 3.936 1.00 84.06 337 ASP A O 1
ATOM 2628 N N . CYS A 1 338 ? 9.871 -4.457 1.813 1.00 89.31 338 CYS A N 1
ATOM 2629 C CA . CYS A 1 338 ? 8.530 -4.442 1.270 1.00 89.31 338 CYS A CA 1
ATOM 2630 C C . CYS A 1 338 ? 7.971 -5.851 1.135 1.00 89.31 338 CYS A C 1
ATOM 2632 O O . CYS A 1 338 ? 8.460 -6.669 0.348 1.00 89.31 338 CYS A O 1
ATOM 2634 N N . ASP A 1 339 ? 6.901 -6.083 1.882 1.00 89.62 339 ASP A N 1
ATOM 2635 C CA . ASP A 1 339 ? 6.254 -7.372 2.055 1.00 89.62 339 ASP A CA 1
ATOM 2636 C C . ASP A 1 339 ? 5.140 -7.581 1.024 1.00 89.62 339 ASP A C 1
ATOM 2638 O O . ASP A 1 339 ? 4.154 -6.842 0.979 1.00 89.62 339 ASP A O 1
ATOM 2642 N N . TYR A 1 340 ? 5.262 -8.626 0.204 1.00 86.25 340 TYR A N 1
ATOM 2643 C CA . TYR A 1 340 ? 4.275 -8.963 -0.826 1.00 86.25 340 TYR A CA 1
ATOM 2644 C C . TYR A 1 340 ? 3.895 -10.443 -0.805 1.00 86.25 340 TYR A C 1
ATOM 2646 O O . TYR A 1 340 ? 4.584 -11.298 -0.241 1.00 86.25 340 TYR A O 1
ATOM 2654 N N . ASP A 1 341 ? 2.791 -10.748 -1.498 1.00 83.88 341 ASP A N 1
ATOM 2655 C CA . ASP A 1 341 ? 2.299 -12.114 -1.703 1.00 83.88 341 ASP A CA 1
ATOM 2656 C C . ASP A 1 341 ? 2.122 -12.845 -0.362 1.00 83.88 341 ASP A C 1
ATOM 2658 O O . ASP A 1 341 ? 2.708 -13.901 -0.108 1.00 83.88 341 ASP A O 1
ATOM 2662 N N . HIS A 1 342 ? 1.367 -12.216 0.536 1.00 81.88 342 HIS A N 1
ATOM 2663 C CA . HIS A 1 342 ? 1.070 -12.743 1.857 1.00 81.88 342 HIS A CA 1
ATOM 2664 C C . HIS A 1 342 ? 0.243 -14.023 1.752 1.00 81.88 342 HIS A C 1
ATOM 2666 O O . HIS A 1 342 ? -0.783 -14.088 1.065 1.00 81.88 342 HIS A O 1
ATOM 2672 N N . LYS A 1 343 ? 0.724 -15.064 2.426 1.00 81.81 343 LYS A N 1
ATOM 2673 C CA . LYS A 1 343 ? 0.119 -16.393 2.445 1.00 81.81 343 LYS A CA 1
ATOM 2674 C C . LYS A 1 343 ? -0.034 -16.859 3.875 1.00 81.81 343 LYS A C 1
ATOM 2676 O O . LYS A 1 343 ? 0.777 -16.538 4.743 1.00 81.81 343 LYS A O 1
ATOM 2681 N N . VAL A 1 344 ? -1.068 -17.656 4.105 1.00 77.94 344 VAL A N 1
ATOM 2682 C CA . VAL A 1 344 ? -1.227 -18.345 5.382 1.00 77.94 344 VAL A CA 1
ATOM 2683 C C . VAL A 1 344 ? -0.132 -19.411 5.500 1.00 77.94 344 VAL A C 1
ATOM 2685 O O . VAL A 1 344 ? -0.099 -20.372 4.732 1.00 77.94 344 VAL A O 1
ATOM 2688 N N . MET A 1 345 ? 0.768 -19.232 6.461 1.00 79.19 345 MET A N 1
ATOM 2689 C CA . MET A 1 345 ? 1.892 -20.111 6.775 1.00 79.19 345 MET A CA 1
ATOM 2690 C C . MET A 1 345 ? 1.678 -20.695 8.177 1.00 79.19 345 MET A C 1
ATOM 2692 O O . MET A 1 345 ? 1.407 -19.953 9.111 1.00 79.19 345 MET A O 1
ATOM 2696 N N . GLY A 1 346 ? 1.770 -22.015 8.351 1.00 76.88 346 GLY A N 1
ATOM 2697 C CA . GLY A 1 346 ? 1.591 -22.659 9.661 1.00 76.88 346 GLY A CA 1
ATOM 2698 C C . GLY A 1 346 ? 1.333 -24.162 9.565 1.00 76.88 346 GLY A C 1
ATOM 2699 O O . GLY A 1 346 ? 0.760 -24.634 8.584 1.00 76.88 346 GLY A O 1
ATOM 2700 N N . CYS A 1 347 ? 1.758 -24.933 10.572 1.00 78.06 347 CYS A N 1
ATOM 2701 C CA . CYS A 1 347 ? 1.625 -26.400 10.572 1.00 78.06 347 CYS A CA 1
ATOM 2702 C C . CYS A 1 347 ? 0.225 -26.876 11.025 1.00 78.06 347 CYS A C 1
ATOM 2704 O O . CYS A 1 347 ? -0.169 -28.009 10.750 1.00 78.06 347 CYS A O 1
ATOM 2706 N N . SER A 1 348 ? -0.511 -26.041 11.759 1.00 77.19 348 SER A N 1
ATOM 2707 C CA . SER A 1 348 ? -1.815 -26.333 12.369 1.00 77.19 348 SER A CA 1
ATOM 2708 C C . SER A 1 348 ? -2.715 -25.101 12.307 1.00 77.19 348 SER A C 1
ATOM 2710 O O . SER A 1 348 ? -2.208 -23.994 12.168 1.00 77.19 348 SER A O 1
ATOM 2712 N N . ALA A 1 349 ? -4.032 -25.274 12.458 1.00 67.88 349 ALA A N 1
ATOM 2713 C CA . ALA A 1 349 ? -4.982 -24.155 12.495 1.00 67.88 349 ALA A CA 1
ATOM 2714 C C . ALA A 1 349 ? -4.585 -23.074 13.522 1.00 67.88 349 ALA A C 1
ATOM 2716 O O . ALA A 1 349 ? -4.710 -21.889 13.242 1.00 67.88 349 ALA A O 1
ATOM 2717 N N . ASP A 1 350 ? -4.012 -23.485 14.655 1.00 67.81 350 ASP A N 1
ATOM 2718 C CA . ASP A 1 350 ? -3.596 -22.577 15.731 1.00 67.81 350 ASP A CA 1
ATOM 2719 C C . ASP A 1 350 ? -2.237 -21.895 15.473 1.00 67.81 350 ASP A C 1
ATOM 2721 O O . ASP A 1 350 ? -1.863 -20.976 16.191 1.00 67.81 350 ASP A O 1
ATOM 2725 N N . THR A 1 351 ? -1.472 -22.357 14.476 1.00 72.62 351 THR A N 1
ATOM 2726 C CA . THR A 1 351 ? -0.162 -21.788 14.092 1.00 72.62 351 THR A CA 1
ATOM 2727 C C . THR A 1 351 ? -0.186 -21.133 12.714 1.00 72.62 351 THR A C 1
ATOM 2729 O O . THR A 1 351 ? 0.860 -20.734 12.209 1.00 72.62 351 THR A O 1
ATOM 2732 N N . GLN A 1 352 ? -1.364 -21.043 12.091 1.00 77.12 352 GLN A N 1
ATOM 2733 C CA . GLN A 1 352 ? -1.559 -20.346 10.829 1.00 77.12 352 GLN A CA 1
ATOM 2734 C C . GLN A 1 352 ? -1.419 -18.840 11.045 1.00 77.12 352 GLN A C 1
ATOM 2736 O O . GLN A 1 352 ? -2.273 -18.200 11.651 1.00 77.12 352 GLN A O 1
ATOM 2741 N N . GLN A 1 353 ? -0.343 -18.275 10.512 1.00 76.31 353 GLN A N 1
ATOM 2742 C CA . GLN A 1 353 ? -0.077 -16.848 10.492 1.00 76.31 353 GLN A CA 1
ATOM 2743 C C . GLN A 1 353 ? -0.047 -16.355 9.048 1.00 76.31 353 GLN A C 1
ATOM 2745 O O . GLN A 1 353 ? 0.458 -17.032 8.153 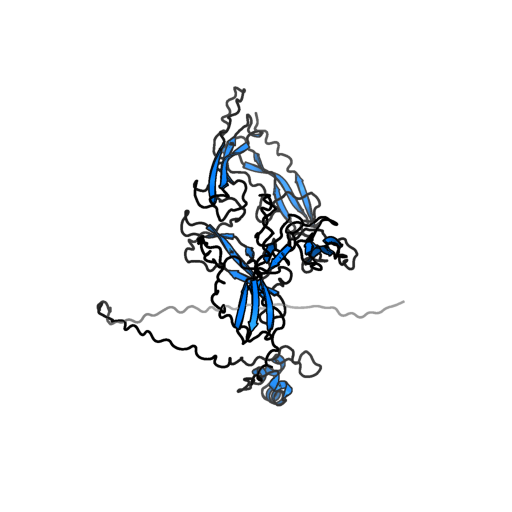1.00 76.31 353 GLN A O 1
ATOM 2750 N N . CYS A 1 354 ? -0.603 -15.170 8.809 1.00 78.06 354 CYS A N 1
ATOM 2751 C CA . CYS A 1 354 ? -0.421 -14.497 7.536 1.00 78.06 354 CYS A CA 1
ATOM 2752 C C . CYS A 1 354 ? 0.999 -13.932 7.487 1.00 78.06 354 CYS A C 1
ATOM 2754 O O . CYS A 1 354 ? 1.352 -13.083 8.303 1.00 78.06 354 CYS A O 1
ATOM 2756 N N . SER A 1 355 ? 1.830 -14.431 6.577 1.00 81.44 355 SER A N 1
ATOM 2757 C CA . SER A 1 355 ? 3.206 -13.957 6.421 1.00 81.44 355 SER A CA 1
ATOM 2758 C C . SER A 1 355 ? 3.512 -13.703 4.948 1.00 81.44 355 SER A C 1
ATOM 2760 O O . SER A 1 355 ? 3.018 -14.441 4.086 1.00 81.44 355 SER A O 1
ATOM 2762 N N . PRO A 1 356 ? 4.313 -12.677 4.628 1.00 86.69 356 PRO A N 1
ATOM 2763 C CA . PRO A 1 356 ? 4.738 -12.422 3.259 1.00 86.69 356 PRO A CA 1
ATOM 2764 C C . PRO A 1 356 ? 5.546 -13.604 2.737 1.00 86.69 356 PRO A C 1
ATOM 2766 O O . PRO A 1 356 ? 6.395 -14.162 3.432 1.00 86.69 356 PRO A O 1
ATOM 2769 N N . SER A 1 357 ? 5.279 -14.014 1.498 1.00 87.56 357 SER A N 1
ATOM 2770 C CA . SER A 1 357 ? 6.107 -15.030 0.839 1.00 87.56 357 SER A CA 1
ATOM 2771 C C . SER A 1 357 ? 7.270 -14.420 0.053 1.00 87.56 357 SER A C 1
ATOM 2773 O O . SER A 1 357 ? 8.197 -15.146 -0.325 1.00 87.56 357 SER A O 1
ATOM 2775 N N . LYS A 1 358 ? 7.260 -13.096 -0.146 1.00 91.56 358 LYS A N 1
ATOM 2776 C CA . LYS A 1 358 ? 8.316 -12.334 -0.812 1.00 91.56 358 LYS A CA 1
ATOM 2777 C C . LYS A 1 358 ? 8.605 -11.039 -0.060 1.00 91.56 358 LYS A C 1
ATOM 2779 O O . LYS A 1 358 ? 7.675 -10.317 0.288 1.00 91.56 358 LYS A O 1
ATOM 2784 N N . TYR A 1 359 ? 9.887 -10.738 0.079 1.00 91.81 359 TYR A N 1
ATOM 2785 C CA . TYR A 1 359 ? 10.402 -9.495 0.637 1.00 91.81 359 TYR A CA 1
ATOM 2786 C C . TYR A 1 359 ? 11.193 -8.773 -0.443 1.00 91.81 359 TYR A C 1
ATOM 2788 O O . TYR A 1 359 ? 11.937 -9.406 -1.196 1.00 91.81 359 TYR A O 1
ATOM 2796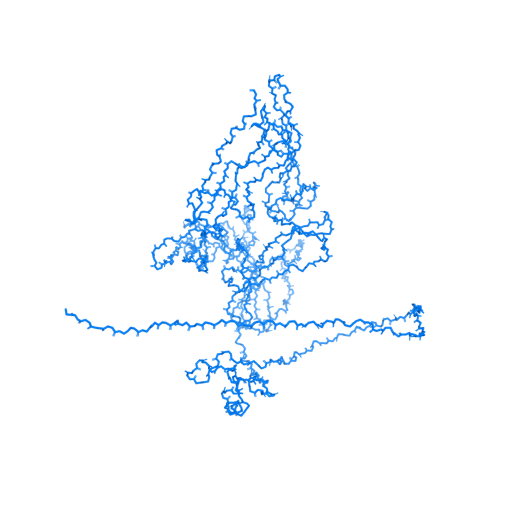 N N . TYR A 1 360 ? 11.051 -7.460 -0.521 1.00 93.00 360 TYR A N 1
ATOM 2797 C CA . TYR A 1 360 ? 11.813 -6.622 -1.431 1.00 93.00 360 TYR A CA 1
ATOM 2798 C C . TYR A 1 360 ? 12.589 -5.590 -0.635 1.00 93.00 360 TYR A C 1
ATOM 2800 O O . TYR A 1 360 ? 11.994 -4.713 -0.024 1.00 93.00 360 TYR A O 1
ATOM 2808 N N . THR A 1 361 ? 13.911 -5.676 -0.692 1.00 91.31 361 THR A N 1
ATOM 2809 C CA . THR A 1 361 ? 14.810 -4.739 -0.016 1.00 91.31 361 THR A CA 1
ATOM 2810 C C . THR A 1 361 ? 15.410 -3.798 -1.049 1.00 91.31 361 THR A C 1
ATOM 2812 O O . THR A 1 361 ? 15.830 -4.235 -2.125 1.00 91.31 361 THR A O 1
ATOM 2815 N N . CYS A 1 362 ? 15.437 -2.501 -0.758 1.00 90.38 362 CYS A N 1
ATOM 2816 C CA . CYS A 1 362 ? 16.123 -1.531 -1.601 1.00 90.38 362 CYS A CA 1
ATOM 2817 C C . CYS A 1 362 ? 17.601 -1.449 -1.197 1.00 90.38 362 CYS A C 1
ATOM 2819 O O . CYS A 1 362 ? 17.936 -0.828 -0.192 1.00 90.38 362 CYS A O 1
ATOM 2821 N N . ASP A 1 363 ? 18.476 -2.087 -1.978 1.00 87.88 363 ASP A N 1
ATOM 2822 C CA . ASP A 1 363 ? 19.908 -2.191 -1.681 1.00 87.88 363 ASP A CA 1
ATOM 2823 C C . ASP A 1 363 ? 20.756 -1.472 -2.731 1.00 87.88 363 ASP A C 1
ATOM 2825 O O . ASP A 1 363 ? 20.445 -1.483 -3.926 1.00 87.88 363 ASP A O 1
ATOM 2829 N N . GLU A 1 364 ? 21.919 -0.956 -2.327 1.00 86.94 364 GLU A N 1
ATOM 2830 C CA . GLU A 1 364 ? 22.940 -0.547 -3.290 1.00 86.94 364 GLU A CA 1
ATOM 2831 C C . GLU A 1 364 ? 23.355 -1.744 -4.177 1.00 86.94 364 GLU A C 1
ATOM 2833 O O . GLU A 1 364 ? 23.625 -2.865 -3.718 1.00 86.94 364 GLU A O 1
ATOM 2838 N N . ASP A 1 365 ? 23.410 -1.522 -5.493 1.00 82.25 365 ASP A N 1
ATOM 2839 C CA . ASP A 1 365 ? 24.020 -2.462 -6.436 1.00 82.25 365 ASP A CA 1
ATOM 2840 C C . ASP A 1 365 ? 25.453 -2.784 -5.949 1.00 82.25 365 ASP A C 1
ATOM 2842 O O . ASP A 1 365 ? 26.149 -1.872 -5.501 1.00 82.25 365 ASP A O 1
ATOM 2846 N N . PRO A 1 366 ? 25.956 -4.034 -6.043 1.00 78.50 366 PRO A N 1
ATOM 2847 C CA . PRO A 1 366 ? 27.329 -4.382 -5.646 1.00 78.50 366 PRO A CA 1
ATOM 2848 C C . PRO A 1 366 ? 28.438 -3.510 -6.266 1.00 78.50 366 PRO A C 1
ATOM 2850 O O . PRO A 1 366 ? 29.584 -3.546 -5.818 1.00 78.50 366 PRO A O 1
ATOM 2853 N N . ILE A 1 367 ? 28.129 -2.766 -7.330 1.00 83.00 367 ILE A N 1
ATOM 2854 C CA . ILE A 1 367 ? 29.032 -1.839 -8.020 1.00 83.00 367 ILE A CA 1
ATOM 2855 C C . ILE A 1 367 ? 28.978 -0.414 -7.406 1.00 83.00 367 ILE A C 1
ATOM 2857 O O . ILE A 1 367 ? 29.778 0.441 -7.793 1.00 83.00 367 ILE A O 1
ATOM 2861 N N . GLY A 1 368 ? 28.080 -0.156 -6.448 1.00 77.25 368 GLY A N 1
ATOM 2862 C CA . GLY A 1 368 ? 27.962 1.081 -5.665 1.00 77.25 368 GLY A CA 1
ATOM 2863 C C . GLY A 1 368 ? 27.517 2.295 -6.480 1.00 77.25 368 GLY A C 1
ATOM 2864 O O . GLY A 1 368 ? 28.046 3.388 -6.293 1.00 77.25 368 GLY A O 1
ATOM 2865 N N . ARG A 1 369 ? 26.644 2.106 -7.482 1.00 74.81 369 ARG A N 1
ATOM 2866 C CA . ARG A 1 369 ? 26.241 3.194 -8.401 1.00 74.81 369 ARG A CA 1
ATOM 2867 C C . ARG A 1 369 ? 24.778 3.593 -8.326 1.00 74.81 369 ARG A C 1
ATOM 2869 O O . ARG A 1 369 ? 24.472 4.733 -8.656 1.00 74.81 369 ARG A O 1
ATOM 2876 N N . THR A 1 370 ? 23.899 2.666 -7.979 1.00 82.38 370 THR A N 1
ATOM 2877 C CA . THR A 1 370 ? 22.446 2.856 -7.986 1.00 82.38 370 THR A CA 1
ATOM 2878 C C . THR A 1 370 ? 21.819 1.902 -6.984 1.00 82.38 370 THR A C 1
ATOM 2880 O O . THR A 1 370 ? 22.282 0.768 -6.857 1.00 82.38 370 THR A O 1
ATOM 2883 N N . GLU A 1 371 ? 20.758 2.338 -6.318 1.00 86.44 371 GLU A N 1
ATOM 2884 C CA . GLU A 1 371 ? 19.930 1.483 -5.470 1.00 86.44 371 GLU A CA 1
ATOM 2885 C C . GLU A 1 371 ? 18.961 0.682 -6.357 1.00 86.44 371 GLU A C 1
ATOM 2887 O O . GLU A 1 371 ? 18.320 1.233 -7.266 1.00 86.44 371 GLU A O 1
ATOM 2892 N N . ILE A 1 372 ? 18.898 -0.631 -6.135 1.00 91.06 372 ILE A N 1
ATOM 2893 C CA . ILE A 1 372 ? 18.044 -1.572 -6.863 1.00 91.06 372 ILE A CA 1
ATOM 2894 C C . ILE A 1 372 ? 17.235 -2.435 -5.893 1.00 91.06 372 ILE A C 1
ATOM 2896 O O . ILE A 1 372 ? 17.731 -2.863 -4.852 1.00 91.06 372 ILE A O 1
ATOM 2900 N N . TRP A 1 373 ? 15.994 -2.738 -6.264 1.00 92.44 373 TRP A N 1
ATOM 2901 C CA . TRP A 1 373 ? 15.163 -3.684 -5.533 1.00 92.44 373 TRP A CA 1
ATOM 2902 C C . TRP A 1 373 ? 15.765 -5.085 -5.610 1.00 92.44 373 TRP A C 1
ATOM 2904 O O . TRP A 1 373 ? 16.018 -5.602 -6.703 1.00 92.44 373 TRP A O 1
ATOM 2914 N N . ARG A 1 374 ? 15.949 -5.730 -4.462 1.00 91.88 374 ARG A N 1
ATOM 2915 C CA . ARG A 1 374 ? 16.339 -7.132 -4.350 1.00 91.88 374 ARG A CA 1
ATOM 2916 C C . ARG A 1 374 ? 15.221 -7.926 -3.715 1.00 91.88 374 ARG A C 1
ATOM 2918 O O . ARG A 1 374 ? 14.851 -7.702 -2.571 1.00 91.88 374 ARG A O 1
ATOM 2925 N N . MET A 1 375 ? 14.719 -8.889 -4.471 1.00 93.62 375 MET A N 1
ATOM 2926 C CA . MET A 1 375 ? 13.747 -9.840 -3.960 1.00 93.62 375 MET A CA 1
ATOM 2927 C C . MET A 1 375 ? 14.456 -10.930 -3.155 1.00 93.62 375 MET A C 1
ATOM 2929 O O . MET A 1 375 ? 15.377 -11.586 -3.654 1.00 93.62 375 MET A O 1
ATOM 2933 N N . SER A 1 376 ? 13.957 -11.192 -1.956 1.00 91.44 376 SER A N 1
ATOM 2934 C CA . SER A 1 376 ? 14.213 -12.416 -1.214 1.00 91.44 376 SER A CA 1
ATOM 2935 C C . SER A 1 376 ? 12.898 -13.159 -0.961 1.00 91.44 376 SER A C 1
ATOM 2937 O O . SER A 1 376 ? 11.805 -12.599 -1.035 1.00 91.44 376 SER A O 1
ATOM 2939 N N . TYR A 1 377 ? 12.997 -14.466 -0.742 1.00 90.44 377 TYR A N 1
ATOM 2940 C CA . TYR A 1 377 ? 11.848 -15.297 -0.396 1.00 90.44 377 TYR A CA 1
ATOM 2941 C C . TYR A 1 377 ? 11.900 -15.593 1.091 1.00 90.44 377 TYR A C 1
ATOM 2943 O O . TYR A 1 377 ? 12.985 -15.857 1.618 1.00 90.44 377 TYR A O 1
ATOM 2951 N N . ALA A 1 378 ? 10.735 -15.638 1.738 1.00 82.19 378 ALA A N 1
ATOM 2952 C CA . ALA A 1 378 ? 10.637 -16.222 3.065 1.00 82.19 378 ALA A CA 1
ATOM 2953 C C . ALA A 1 378 ? 11.213 -17.640 3.004 1.00 82.19 378 ALA A C 1
ATOM 2955 O O . ALA A 1 378 ? 10.691 -18.500 2.286 1.00 82.19 378 ALA A O 1
ATOM 2956 N N . LEU A 1 379 ? 12.320 -17.885 3.711 1.00 72.06 379 LEU A N 1
ATOM 2957 C CA . LEU A 1 379 ? 12.839 -19.236 3.870 1.00 72.06 379 LEU A CA 1
ATOM 2958 C C . LEU A 1 379 ? 11.729 -20.044 4.534 1.00 72.06 379 LEU A C 1
ATOM 2960 O O . LEU A 1 379 ? 11.400 -19.816 5.695 1.00 72.06 379 LEU A O 1
ATOM 2964 N N . SER A 1 380 ? 11.112 -20.948 3.771 1.00 57.34 380 SER A N 1
ATOM 2965 C CA . SER A 1 380 ? 10.005 -21.755 4.261 1.00 57.34 380 SER A CA 1
ATOM 2966 C C . SER A 1 380 ? 10.507 -22.586 5.439 1.00 57.34 380 SER A C 1
ATOM 2968 O O . SER A 1 380 ? 11.208 -23.585 5.247 1.00 57.34 380 SER A O 1
ATOM 2970 N N . MET A 1 381 ? 10.175 -22.184 6.664 1.00 55.97 381 MET A N 1
ATOM 2971 C CA . MET A 1 381 ? 10.338 -23.071 7.805 1.00 55.97 381 MET A CA 1
ATOM 2972 C C . MET A 1 381 ? 9.447 -24.290 7.549 1.00 55.97 381 MET A C 1
ATOM 2974 O O . MET A 1 381 ? 8.282 -24.167 7.173 1.00 55.97 381 MET A O 1
ATOM 2978 N N . ALA A 1 382 ? 10.055 -25.470 7.609 1.00 49.72 382 ALA A N 1
ATOM 2979 C CA . ALA A 1 382 ? 9.533 -26.706 7.047 1.00 49.72 382 ALA A CA 1
ATOM 2980 C C . ALA A 1 382 ? 8.232 -27.178 7.726 1.00 49.72 382 ALA A C 1
ATOM 2982 O O . ALA A 1 382 ? 8.265 -27.973 8.655 1.00 49.72 382 ALA A O 1
ATOM 2983 N N . CYS A 1 383 ? 7.090 -26.725 7.211 1.00 62.25 383 CYS A N 1
ATOM 2984 C CA . CYS A 1 383 ? 5.757 -27.295 7.421 1.00 62.25 383 CYS A CA 1
ATOM 2985 C C . CYS A 1 383 ? 4.847 -26.878 6.259 1.00 62.25 383 CYS A C 1
ATOM 2987 O O . CYS A 1 383 ? 3.936 -26.070 6.409 1.00 62.25 383 CYS A O 1
ATOM 2989 N N . TRP A 1 384 ? 5.116 -27.397 5.065 1.00 53.53 384 TRP A N 1
ATOM 2990 C CA . TRP A 1 384 ? 4.268 -27.160 3.899 1.00 53.53 384 TRP A CA 1
ATOM 2991 C C . TRP A 1 384 ? 3.339 -28.362 3.725 1.00 53.53 384 TRP A C 1
ATOM 2993 O O . TRP A 1 384 ? 3.695 -29.357 3.095 1.00 53.53 384 TRP A O 1
ATOM 3003 N N . THR A 1 385 ? 2.156 -28.325 4.338 1.00 48.72 385 THR A N 1
ATOM 3004 C CA . THR A 1 385 ? 1.143 -29.381 4.187 1.00 48.72 385 THR A CA 1
ATOM 3005 C C . THR A 1 385 ? 0.298 -29.150 2.932 1.00 48.72 385 THR A C 1
ATOM 3007 O O . THR A 1 385 ? -0.908 -28.988 3.009 1.00 48.72 385 THR A O 1
ATOM 3010 N N . GLY A 1 386 ? 0.935 -29.147 1.757 1.00 47.94 386 GLY A N 1
ATOM 3011 C CA . GLY A 1 386 ? 0.340 -29.520 0.459 1.00 47.94 386 GLY A CA 1
ATOM 3012 C C . GLY A 1 386 ? -0.931 -28.820 -0.058 1.00 47.94 386 GLY A C 1
ATOM 3013 O O . GLY A 1 386 ? -1.439 -29.255 -1.087 1.00 47.94 386 GLY A O 1
ATOM 3014 N N . GLY A 1 387 ? -1.455 -27.788 0.601 1.00 56.44 387 GLY A N 1
ATOM 3015 C CA . GLY A 1 387 ? -2.539 -26.949 0.091 1.00 56.44 387 GLY A CA 1
ATOM 3016 C C . GLY A 1 387 ? -1.970 -25.662 -0.487 1.00 56.44 387 GLY A C 1
ATOM 3017 O O . GLY A 1 387 ? -1.100 -25.058 0.138 1.00 56.44 387 GLY A O 1
ATOM 3018 N N . ASP A 1 388 ? -2.440 -25.253 -1.667 1.00 56.88 388 ASP A N 1
ATOM 3019 C CA . ASP A 1 388 ? -2.134 -23.945 -2.248 1.00 56.88 388 ASP A CA 1
ATOM 3020 C C . ASP A 1 388 ? -2.435 -22.872 -1.192 1.00 56.88 388 ASP A C 1
ATOM 3022 O O . ASP A 1 388 ? -3.596 -22.641 -0.853 1.00 56.88 388 ASP A O 1
ATOM 3026 N N . GLY A 1 389 ? -1.384 -22.309 -0.583 1.00 58.91 389 GLY A N 1
ATOM 3027 C CA . GLY A 1 389 ? -1.513 -21.398 0.552 1.00 58.91 389 GLY A CA 1
ATOM 3028 C C . GLY A 1 389 ? -2.441 -20.252 0.179 1.00 58.91 389 GLY A C 1
ATOM 3029 O O . GLY A 1 389 ? -2.117 -19.476 -0.721 1.00 58.91 389 GLY A O 1
ATOM 3030 N N . ALA A 1 390 ? -3.604 -20.186 0.831 1.00 66.31 390 ALA A N 1
ATOM 3031 C CA . ALA A 1 390 ? -4.579 -19.143 0.567 1.00 66.31 390 ALA A CA 1
ATOM 3032 C C . ALA A 1 390 ? -3.902 -17.781 0.763 1.00 66.31 390 ALA A C 1
ATOM 3034 O O . ALA A 1 390 ? -3.217 -17.563 1.770 1.00 66.31 390 ALA A O 1
ATOM 3035 N N . SER A 1 391 ? -4.066 -16.893 -0.221 1.00 66.81 391 SER A N 1
ATOM 3036 C CA . SER A 1 391 ? -3.650 -15.503 -0.073 1.00 66.81 391 SER A CA 1
ATOM 3037 C C . SER A 1 391 ? -4.397 -14.909 1.117 1.00 66.81 391 SER A C 1
ATOM 3039 O O . SER A 1 391 ? -5.603 -15.113 1.267 1.00 66.81 391 SER A O 1
ATOM 3041 N N . CYS A 1 392 ? -3.666 -14.224 1.981 1.00 71.44 392 CYS A N 1
ATOM 3042 C CA . CYS A 1 392 ? -4.217 -13.489 3.106 1.00 71.44 392 CYS A CA 1
ATOM 3043 C C . CYS A 1 392 ? -3.752 -12.040 2.988 1.00 71.44 392 CYS A C 1
ATOM 3045 O O . CYS A 1 392 ? -2.650 -11.780 2.518 1.00 71.44 392 CYS A O 1
ATOM 3047 N N . ASP A 1 393 ? -4.600 -11.094 3.362 1.00 69.31 393 ASP A N 1
ATOM 3048 C CA . ASP A 1 393 ? -4.231 -9.684 3.437 1.00 69.31 393 ASP A CA 1
ATOM 3049 C C . ASP A 1 393 ? -3.850 -9.399 4.900 1.00 69.31 393 ASP A C 1
ATOM 3051 O O . ASP A 1 393 ? -4.686 -9.649 5.771 1.00 69.31 393 ASP A O 1
ATOM 3055 N N . PRO A 1 394 ? -2.623 -8.939 5.212 1.00 60.84 394 PRO A N 1
ATOM 3056 C CA . PRO A 1 394 ? -2.223 -8.601 6.584 1.00 60.84 394 PRO A CA 1
ATOM 3057 C C . PRO A 1 394 ? -3.045 -7.435 7.158 1.00 60.84 394 PRO A C 1
ATOM 3059 O O . PRO A 1 394 ? -3.235 -7.346 8.366 1.00 60.84 394 PRO A O 1
ATOM 3062 N N . ASN A 1 395 ? -3.604 -6.583 6.292 1.00 68.19 395 ASN A N 1
ATOM 3063 C CA . ASN A 1 395 ? -4.570 -5.545 6.663 1.00 68.19 395 ASN A CA 1
ATOM 3064 C C . ASN A 1 395 ? -6.022 -6.039 6.551 1.00 68.19 395 ASN A C 1
ATOM 3066 O O . ASN A 1 395 ? -6.975 -5.291 6.777 1.00 68.19 395 ASN A O 1
ATOM 3070 N N . GLY A 1 396 ? -6.201 -7.294 6.153 1.00 75.12 396 GLY A N 1
ATOM 3071 C CA . GLY A 1 396 ? -7.481 -7.957 6.045 1.00 75.12 396 GLY A CA 1
ATOM 3072 C C . GLY A 1 396 ? -7.835 -8.697 7.322 1.00 75.12 396 GLY A C 1
ATOM 3073 O O . GLY A 1 396 ? -7.013 -8.991 8.184 1.00 75.12 396 GLY A O 1
ATOM 3074 N N . CYS A 1 397 ? -9.109 -9.032 7.440 1.00 84.44 397 CYS A N 1
ATOM 3075 C CA . CYS A 1 397 ? -9.566 -9.872 8.530 1.00 84.44 397 CYS A CA 1
ATOM 3076 C C . CYS A 1 397 ? -9.104 -11.321 8.350 1.00 84.44 397 CYS A C 1
ATOM 3078 O O . CYS A 1 397 ? -9.090 -11.809 7.215 1.00 84.44 397 CYS A O 1
ATOM 3080 N N . PRO A 1 398 ? -8.805 -12.037 9.449 1.00 85.81 398 PRO A N 1
ATOM 3081 C CA . PRO A 1 398 ? -8.652 -13.484 9.411 1.00 85.81 398 PRO A CA 1
ATOM 3082 C C . PRO A 1 398 ? -9.810 -14.158 8.655 1.00 85.81 398 PRO A C 1
ATOM 3084 O O . PRO A 1 398 ? -10.954 -13.712 8.706 1.00 85.81 398 PRO A O 1
ATOM 3087 N N . ILE A 1 399 ? -9.536 -15.258 7.950 1.00 81.81 399 ILE A N 1
ATOM 3088 C CA . ILE A 1 399 ? -10.585 -15.980 7.202 1.00 81.81 399 ILE A CA 1
ATOM 3089 C C . ILE A 1 399 ? -11.605 -16.607 8.168 1.00 81.81 399 ILE A C 1
ATOM 3091 O O . ILE A 1 399 ? -12.796 -16.692 7.867 1.00 81.81 399 ILE A O 1
ATOM 3095 N N . GLN A 1 400 ? -11.144 -17.037 9.343 1.00 87.25 400 GLN A N 1
ATOM 3096 C CA . GLN A 1 400 ? -11.974 -17.602 10.403 1.00 87.25 400 GLN A CA 1
ATOM 3097 C C . GLN A 1 400 ? -12.034 -16.652 11.594 1.00 87.25 400 GLN A C 1
ATOM 3099 O O . GLN A 1 400 ? -11.063 -15.960 11.885 1.00 87.25 400 GLN A O 1
ATOM 3104 N N . ALA A 1 401 ? -13.165 -16.652 12.301 1.00 91.31 401 ALA A N 1
ATOM 3105 C CA . ALA A 1 401 ? -13.321 -15.851 13.506 1.00 91.31 401 ALA A CA 1
ATOM 3106 C C . ALA A 1 401 ? -12.225 -16.223 14.527 1.00 91.31 401 ALA A C 1
ATOM 3108 O O . ALA A 1 401 ? -12.138 -17.398 14.902 1.00 91.31 401 ALA A O 1
ATOM 3109 N N . PRO A 1 402 ? -11.393 -15.265 14.975 1.00 92.94 402 PRO A N 1
ATOM 3110 C CA . PRO A 1 402 ? -10.319 -15.557 15.912 1.00 92.94 402 PRO A CA 1
ATOM 3111 C C . PRO A 1 402 ? -10.873 -15.924 17.295 1.00 92.94 402 PRO A C 1
ATOM 3113 O O . PRO A 1 402 ? -12.018 -15.621 17.643 1.00 92.94 402 PRO A O 1
ATOM 3116 N N . LEU A 1 403 ? -10.052 -16.580 18.117 1.00 92.88 403 LEU A N 1
ATOM 3117 C CA . LEU A 1 403 ? -10.408 -16.858 19.508 1.00 92.88 403 LEU A CA 1
ATOM 3118 C C . LEU A 1 403 ? -10.341 -15.560 20.326 1.00 92.88 403 LEU A C 1
ATOM 3120 O O . LEU A 1 403 ? -9.408 -14.773 20.184 1.00 92.88 403 LEU A O 1
ATOM 3124 N N . ILE A 1 404 ? -11.316 -15.335 21.209 1.00 94.50 404 ILE A N 1
ATOM 3125 C CA . ILE A 1 404 ? -11.305 -14.168 22.106 1.00 94.50 404 ILE A CA 1
ATOM 3126 C C . ILE A 1 404 ? -10.057 -14.238 22.995 1.00 94.50 404 ILE A C 1
ATOM 3128 O O . ILE A 1 404 ? -9.799 -15.280 23.599 1.00 94.50 404 ILE A O 1
ATOM 3132 N N . GLY A 1 405 ? -9.305 -13.140 23.075 1.00 93.12 405 GLY A N 1
ATOM 3133 C CA . GLY A 1 405 ? -8.054 -13.058 23.832 1.00 93.12 405 GLY A CA 1
ATOM 3134 C C . GLY A 1 405 ? -6.831 -13.651 23.121 1.00 93.12 405 GLY A C 1
ATOM 3135 O O . GLY A 1 405 ? -5.756 -13.678 23.712 1.00 93.12 405 GLY A O 1
ATOM 3136 N N . SER A 1 406 ? -6.969 -14.145 21.882 1.00 93.31 406 SER A N 1
ATOM 3137 C CA . SER A 1 406 ? -5.807 -14.535 21.067 1.00 93.31 406 SER A CA 1
ATOM 3138 C C . SER A 1 406 ? -5.069 -13.310 20.526 1.00 93.31 406 SER A C 1
ATOM 3140 O O . SER A 1 406 ? -5.682 -12.258 20.344 1.00 93.31 406 SER A O 1
ATOM 3142 N N . ASP A 1 407 ? -3.765 -13.460 20.284 1.00 92.06 407 ASP A N 1
ATOM 3143 C CA . ASP A 1 407 ? -2.895 -12.392 19.785 1.00 92.06 407 ASP A CA 1
ATOM 3144 C C . ASP A 1 407 ? -3.355 -11.888 18.407 1.00 92.06 407 ASP A C 1
ATOM 3146 O O . ASP A 1 407 ? -3.638 -12.666 17.491 1.00 92.06 407 ASP A O 1
ATOM 3150 N N . CYS A 1 408 ? -3.435 -10.569 18.272 1.00 93.19 408 CYS A N 1
ATOM 3151 C CA . CYS A 1 408 ? -3.810 -9.868 17.051 1.00 93.19 408 CYS A CA 1
ATOM 3152 C C . CYS A 1 408 ? -2.725 -8.904 16.568 1.00 93.19 408 CYS A C 1
ATOM 3154 O O . CYS A 1 408 ? -2.992 -8.101 15.677 1.00 93.19 408 CYS A O 1
ATOM 3156 N N . SER A 1 409 ? -1.495 -9.013 17.086 1.00 88.06 409 SER A N 1
ATOM 3157 C CA . SER A 1 409 ? -0.353 -8.167 16.703 1.00 88.06 409 SER A CA 1
ATOM 3158 C C . SER A 1 409 ? -0.105 -8.111 15.187 1.00 88.06 409 SER A C 1
ATOM 3160 O O . SER A 1 409 ? 0.351 -7.095 14.675 1.00 88.06 409 SER A O 1
ATOM 3162 N N . ALA A 1 410 ? -0.451 -9.170 14.446 1.00 81.31 410 ALA A N 1
ATOM 3163 C CA . ALA A 1 410 ? -0.327 -9.222 12.986 1.00 81.31 410 ALA A CA 1
ATOM 3164 C C . ALA A 1 410 ? -1.417 -8.445 12.212 1.00 81.31 410 ALA A C 1
ATOM 3166 O O . ALA A 1 410 ? -1.337 -8.366 10.993 1.00 81.31 410 ALA A O 1
ATOM 3167 N N . TYR A 1 411 ? -2.431 -7.905 12.896 1.00 82.44 411 TYR A N 1
ATOM 3168 C CA . TYR A 1 411 ? -3.612 -7.260 12.304 1.00 82.44 411 TYR A CA 1
ATOM 3169 C C . TYR A 1 411 ? -3.848 -5.853 12.878 1.00 82.44 411 TYR A C 1
ATOM 3171 O O . TYR A 1 411 ? -4.988 -5.384 12.981 1.00 82.44 411 TYR A O 1
ATOM 3179 N N . GLN A 1 412 ? -2.779 -5.173 13.305 1.00 80.19 412 GLN A N 1
ATOM 3180 C CA . GLN A 1 412 ? -2.893 -3.805 13.804 1.00 80.19 412 GLN A CA 1
ATOM 3181 C C . GLN A 1 412 ? -3.397 -2.863 12.700 1.00 80.19 412 GLN A C 1
ATOM 3183 O O . GLN A 1 412 ? -2.937 -2.904 11.565 1.00 80.19 412 GLN A O 1
ATOM 3188 N N . GLY A 1 413 ? -4.375 -2.018 13.038 1.00 77.00 413 GLY A N 1
ATOM 3189 C CA . GLY A 1 413 ? -5.012 -1.089 12.096 1.00 77.00 413 GLY A CA 1
ATOM 3190 C C . GLY A 1 413 ? -6.307 -1.598 11.452 1.00 77.00 413 GLY A C 1
ATOM 3191 O O . GLY A 1 413 ? -7.025 -0.805 10.843 1.00 77.00 413 GLY A O 1
ATOM 3192 N N . VAL A 1 414 ? -6.675 -2.873 11.632 1.00 80.44 414 VAL A N 1
ATOM 3193 C CA . VAL A 1 414 ? -7.982 -3.377 11.185 1.00 80.44 414 VAL A CA 1
ATOM 3194 C C . VAL A 1 414 ? -9.061 -2.957 12.181 1.00 80.44 414 VAL A C 1
ATOM 3196 O O . VAL A 1 414 ? -9.144 -3.497 13.283 1.00 80.44 414 VAL A O 1
ATOM 3199 N N . GLU A 1 415 ? -9.908 -1.995 11.798 1.00 83.75 415 GLU A N 1
ATOM 3200 C CA . GLU A 1 415 ? -10.914 -1.442 12.715 1.00 83.75 415 GLU A CA 1
ATOM 3201 C C . GLU A 1 415 ? -11.878 -2.517 13.241 1.00 83.75 415 GLU A C 1
ATOM 3203 O O . GLU A 1 415 ? -12.099 -2.598 14.452 1.00 83.75 415 GLU A O 1
ATOM 3208 N N . LYS A 1 416 ? -12.486 -3.325 12.352 1.00 91.88 416 LYS A N 1
ATOM 3209 C CA . LYS A 1 416 ? -13.465 -4.370 12.712 1.00 91.88 416 LYS A CA 1
ATOM 3210 C C . LYS A 1 416 ? -13.552 -5.487 11.674 1.00 91.88 416 LYS A C 1
ATOM 3212 O O . LYS A 1 416 ? -13.771 -5.236 10.492 1.00 91.88 416 LYS A O 1
ATOM 3217 N N . CYS A 1 417 ? -13.548 -6.722 12.157 1.00 92.69 417 CYS A N 1
ATOM 3218 C CA . CYS A 1 417 ? -13.755 -7.938 11.387 1.00 92.69 417 CYS A CA 1
ATOM 3219 C C . CYS A 1 417 ? -15.121 -8.552 11.641 1.00 92.69 417 CYS A C 1
ATOM 3221 O O . CYS A 1 417 ? -15.527 -8.734 12.781 1.00 92.69 417 CYS A O 1
ATOM 3223 N N . MET A 1 418 ? -15.841 -8.866 10.571 1.00 92.94 418 MET A N 1
ATOM 3224 C CA . MET A 1 418 ? -17.247 -9.261 10.614 1.00 92.94 418 MET A CA 1
ATOM 3225 C C . MET A 1 418 ? -17.392 -10.743 10.258 1.00 92.94 418 MET A C 1
ATOM 3227 O O . MET A 1 418 ? -16.992 -11.141 9.163 1.00 92.94 418 MET A O 1
ATOM 3231 N N . TYR A 1 419 ? -18.001 -11.534 11.145 1.00 93.00 419 TYR A N 1
ATOM 3232 C CA . TYR A 1 419 ? -18.152 -12.988 11.004 1.00 93.00 419 TYR A CA 1
ATOM 3233 C C . TYR A 1 419 ? -19.572 -13.460 11.330 1.00 93.00 419 TYR A C 1
ATOM 3235 O O . TYR A 1 419 ? -20.411 -12.700 11.823 1.00 93.00 419 TYR A O 1
ATOM 3243 N N . ASN A 1 420 ? -19.809 -14.754 11.080 1.00 92.19 420 ASN A N 1
ATOM 3244 C CA . ASN A 1 420 ? -21.040 -15.464 11.427 1.00 92.19 420 ASN A CA 1
ATOM 3245 C C . ASN A 1 420 ? -22.279 -14.742 10.883 1.00 92.19 420 ASN A C 1
ATOM 3247 O O . ASN A 1 420 ? -23.134 -14.274 11.635 1.00 92.19 420 ASN A O 1
ATOM 3251 N N . TYR A 1 421 ? -22.348 -14.590 9.562 1.00 92.69 421 TYR A N 1
ATOM 3252 C CA . TYR A 1 421 ? -23.447 -13.877 8.928 1.00 92.69 421 TYR A CA 1
ATOM 3253 C C . TYR A 1 421 ? -24.713 -14.725 8.945 1.00 92.69 421 TYR A C 1
ATOM 3255 O O . TYR A 1 421 ? -24.683 -15.921 8.652 1.00 92.69 421 TYR A O 1
ATOM 3263 N N . LEU A 1 422 ? -25.829 -14.089 9.284 1.00 92.81 422 LEU A N 1
ATOM 3264 C CA . LEU A 1 422 ? -27.151 -14.695 9.223 1.00 92.81 422 LEU A CA 1
ATOM 3265 C C . LEU A 1 422 ? -28.044 -13.877 8.294 1.00 92.81 422 LEU A C 1
ATOM 3267 O O . LEU A 1 422 ? -27.885 -12.658 8.178 1.00 92.81 422 LEU A O 1
ATOM 3271 N N . PHE A 1 423 ? -29.025 -14.525 7.668 1.00 91.19 423 PHE A N 1
ATOM 3272 C CA . PHE A 1 423 ? -30.107 -13.789 7.027 1.00 91.19 423 PHE A CA 1
ATOM 3273 C C . PHE A 1 423 ? -30.923 -13.082 8.107 1.00 91.19 423 PHE A C 1
ATOM 3275 O O . PHE A 1 423 ? -31.578 -13.699 8.954 1.00 91.19 423 PHE A O 1
ATOM 3282 N N . THR A 1 424 ? -30.853 -11.762 8.085 1.00 86.38 424 THR A N 1
ATOM 3283 C CA . THR A 1 424 ? -31.524 -10.864 9.015 1.00 86.38 424 THR A CA 1
ATOM 3284 C C . THR A 1 424 ? -32.524 -9.994 8.267 1.00 86.38 424 THR A C 1
ATOM 3286 O O . THR A 1 424 ? -32.443 -9.864 7.048 1.00 86.38 424 THR A O 1
ATOM 3289 N N . ALA A 1 425 ? -33.441 -9.399 9.033 1.00 72.25 425 ALA A N 1
ATOM 3290 C CA . ALA A 1 425 ? -34.270 -8.262 8.651 1.00 72.25 425 ALA A CA 1
ATOM 3291 C C . ALA A 1 425 ? -34.831 -8.291 7.215 1.00 72.25 425 ALA A C 1
ATOM 3293 O O . ALA A 1 425 ? -34.190 -7.829 6.289 1.00 72.25 425 ALA A O 1
ATOM 3294 N N . GLY A 1 426 ? -36.067 -8.756 7.046 1.00 74.38 426 GLY A N 1
ATOM 3295 C CA . GLY A 1 426 ? -36.818 -8.611 5.803 1.00 74.38 426 GLY A CA 1
ATOM 3296 C C . GLY A 1 426 ? -38.133 -9.374 5.886 1.00 74.38 426 GLY A C 1
ATOM 3297 O O . GLY A 1 426 ? -38.161 -10.482 6.410 1.00 74.38 426 GLY A O 1
ATOM 3298 N N . CYS A 1 427 ? -39.232 -8.782 5.418 1.00 81.94 427 CYS A N 1
ATOM 3299 C CA . CYS A 1 427 ? -40.522 -9.486 5.321 1.00 81.94 427 CYS A CA 1
ATOM 3300 C C . CYS A 1 427 ? -40.780 -10.054 3.923 1.00 81.94 427 CYS A C 1
ATOM 3302 O O . CYS A 1 427 ? -41.787 -10.719 3.692 1.00 81.94 427 CYS A O 1
ATOM 3304 N N . THR A 1 428 ? -39.866 -9.788 2.997 1.00 84.38 428 THR A N 1
ATOM 3305 C CA . THR A 1 428 ? -39.814 -10.331 1.642 1.00 84.38 428 THR A CA 1
ATOM 3306 C C . THR A 1 428 ? -38.377 -10.742 1.345 1.00 84.38 428 THR A C 1
ATOM 3308 O O . THR A 1 428 ? -37.452 -10.174 1.930 1.00 84.38 428 THR A O 1
ATOM 3311 N N . ILE A 1 429 ? -38.179 -11.679 0.414 1.00 81.19 429 ILE A N 1
ATOM 3312 C CA . ILE A 1 429 ? -36.836 -12.118 0.002 1.00 81.19 429 ILE A CA 1
ATOM 3313 C C . ILE A 1 429 ? -35.974 -10.932 -0.451 1.00 81.19 429 ILE A C 1
ATOM 3315 O O . ILE A 1 429 ? -34.827 -10.816 -0.039 1.00 81.19 429 ILE A O 1
ATOM 3319 N N . GLU A 1 430 ? -36.565 -10.005 -1.207 1.00 80.00 430 GLU A N 1
ATOM 3320 C CA . GLU A 1 430 ? -35.907 -8.789 -1.710 1.00 80.00 430 GLU A CA 1
ATOM 3321 C C . GLU A 1 430 ? -35.401 -7.856 -0.603 1.00 80.00 430 GLU A C 1
ATOM 3323 O O . GLU A 1 430 ? -34.521 -7.035 -0.836 1.00 80.00 430 GLU A O 1
ATOM 3328 N N . SER A 1 431 ? -35.988 -7.947 0.591 1.00 83.94 431 SER A N 1
ATOM 3329 C CA . SER A 1 431 ? -35.597 -7.127 1.738 1.00 83.94 431 SER A CA 1
ATOM 3330 C C . SER A 1 431 ? -34.621 -7.828 2.678 1.00 83.94 431 SER A C 1
ATOM 3332 O O . SER A 1 431 ? -34.132 -7.168 3.586 1.00 83.94 431 SER A O 1
ATOM 3334 N N . MET A 1 432 ? -34.340 -9.125 2.488 1.00 86.06 432 MET A N 1
ATOM 3335 C CA . MET A 1 432 ? -33.441 -9.873 3.368 1.00 86.06 432 MET A CA 1
ATOM 3336 C C . MET A 1 432 ? -31.998 -9.410 3.197 1.00 86.06 432 MET A C 1
ATOM 3338 O O . MET A 1 432 ? -31.500 -9.256 2.084 1.00 86.06 432 MET A O 1
ATOM 3342 N N . GLN A 1 433 ? -31.303 -9.249 4.319 1.00 87.69 433 GLN A N 1
ATOM 3343 C CA . GLN A 1 433 ? -29.898 -8.863 4.338 1.00 87.69 433 GLN A CA 1
ATOM 3344 C C . GLN A 1 433 ? -29.071 -9.900 5.085 1.00 87.69 433 GLN A C 1
ATOM 3346 O O . GLN A 1 433 ? -29.407 -10.297 6.202 1.00 87.69 433 GLN A O 1
ATOM 3351 N N . CYS A 1 434 ? -27.960 -10.309 4.482 1.00 91.44 434 CYS A N 1
ATOM 3352 C CA . CYS A 1 434 ? -26.969 -11.153 5.129 1.00 91.44 434 CYS A CA 1
ATOM 3353 C C . CYS A 1 434 ? -26.060 -10.272 6.000 1.00 91.44 434 CYS A C 1
ATOM 3355 O O . CYS A 1 434 ? -25.118 -9.662 5.496 1.00 91.44 434 CYS A O 1
ATOM 3357 N N . ASN A 1 435 ? -26.380 -10.157 7.291 1.00 91.12 435 ASN A N 1
ATOM 3358 C CA . ASN A 1 435 ? -25.666 -9.280 8.224 1.00 91.12 435 ASN A CA 1
ATOM 3359 C C . ASN A 1 435 ? -24.817 -10.101 9.203 1.00 91.12 435 ASN A C 1
ATOM 3361 O O . ASN A 1 435 ? -25.234 -11.191 9.607 1.00 91.12 435 ASN A O 1
ATOM 3365 N N . PRO A 1 436 ? -23.640 -9.595 9.609 1.00 93.38 436 PRO A N 1
ATOM 3366 C CA . PRO A 1 436 ? -22.791 -10.283 10.571 1.00 93.38 436 PRO A CA 1
ATOM 3367 C C . PRO A 1 436 ? -23.428 -10.265 11.959 1.00 93.38 436 PRO A C 1
ATOM 3369 O O . PRO A 1 436 ? -24.031 -9.271 12.373 1.00 93.38 436 PRO A O 1
ATOM 3372 N N . THR A 1 437 ? -23.273 -11.361 12.694 1.00 94.50 437 THR A N 1
ATOM 3373 C CA . THR A 1 437 ? -23.694 -11.425 14.102 1.00 94.50 437 THR A CA 1
ATOM 3374 C C . THR A 1 437 ? -22.556 -11.136 15.063 1.00 94.50 437 THR A C 1
ATOM 3376 O O . THR A 1 437 ? -22.809 -10.716 16.193 1.00 94.50 437 THR A O 1
ATOM 3379 N N . ASP A 1 438 ? -21.314 -11.288 14.602 1.00 95.00 438 ASP A N 1
ATOM 3380 C CA . ASP A 1 438 ? -20.124 -11.086 15.408 1.00 95.00 438 ASP A CA 1
ATOM 3381 C C . ASP A 1 438 ? -19.151 -10.109 14.759 1.00 95.00 438 ASP A C 1
ATOM 3383 O O . ASP A 1 438 ? -18.868 -10.175 13.560 1.00 95.00 438 ASP A O 1
ATOM 3387 N N . TYR A 1 439 ? -18.602 -9.239 15.598 1.00 94.69 439 TYR A N 1
ATOM 3388 C CA . TYR A 1 439 ? -17.556 -8.288 15.272 1.00 94.69 439 TYR A CA 1
ATOM 3389 C C . TYR A 1 439 ? -16.348 -8.589 16.139 1.00 94.69 439 TYR A C 1
ATOM 3391 O O . TYR A 1 439 ? -16.481 -8.727 17.354 1.00 94.69 439 TYR A O 1
ATOM 3399 N N . PHE A 1 440 ? -15.178 -8.654 15.527 1.00 95.56 440 PHE A N 1
ATOM 3400 C CA . PHE A 1 440 ? -13.912 -8.790 16.222 1.00 95.56 440 PHE A CA 1
ATOM 3401 C C . PHE A 1 440 ? -13.057 -7.562 15.951 1.00 95.56 440 PHE A C 1
ATOM 3403 O O . PHE A 1 440 ? -12.990 -7.096 14.818 1.00 95.56 440 PHE A O 1
ATOM 3410 N N . SER A 1 441 ? -12.420 -7.031 16.980 1.00 95.31 441 SER A N 1
ATOM 3411 C CA . SER A 1 441 ? -11.492 -5.905 16.873 1.00 95.31 441 SER A CA 1
ATOM 3412 C C . SER A 1 441 ? -10.240 -6.222 17.672 1.00 95.31 441 SER A C 1
ATOM 3414 O O . SER A 1 441 ? -10.339 -6.826 18.741 1.00 95.31 441 SER A O 1
ATOM 3416 N N . CYS A 1 442 ? -9.085 -5.826 17.152 1.00 94.12 442 CYS A N 1
ATOM 3417 C CA . CYS A 1 442 ? -7.823 -5.940 17.867 1.00 94.12 442 CYS A CA 1
ATOM 3418 C C . CYS A 1 442 ? -7.736 -4.802 18.892 1.00 94.12 442 CYS A C 1
ATOM 3420 O O . CYS A 1 442 ? -7.805 -3.633 18.507 1.00 94.12 442 CYS A O 1
ATOM 3422 N N . ASP A 1 443 ? -7.665 -5.119 20.186 1.00 92.31 443 ASP A N 1
ATOM 3423 C CA . ASP A 1 443 ? -7.496 -4.099 21.222 1.00 92.31 443 ASP A CA 1
ATOM 3424 C C . ASP A 1 443 ? -6.046 -3.598 21.207 1.00 92.31 443 ASP A C 1
ATOM 3426 O O . ASP A 1 443 ? -5.093 -4.357 21.377 1.00 92.31 443 ASP A O 1
ATOM 3430 N N . ALA A 1 444 ? -5.882 -2.295 20.980 1.00 88.06 444 ALA A N 1
ATOM 3431 C CA . ALA A 1 444 ? -4.574 -1.665 20.865 1.00 88.06 444 ALA A CA 1
ATOM 3432 C C . ALA A 1 444 ? -3.774 -1.666 22.181 1.00 88.06 444 ALA A C 1
ATOM 3434 O O . ALA A 1 444 ? -2.568 -1.437 22.148 1.00 88.06 444 ALA A O 1
ATOM 3435 N N . GLN A 1 445 ? -4.415 -1.868 23.340 1.00 91.69 445 GLN A N 1
ATOM 3436 C CA . GLN A 1 445 ? -3.711 -1.854 24.626 1.00 91.69 445 GLN A CA 1
ATOM 3437 C C . GLN A 1 445 ? -3.003 -3.172 24.930 1.00 91.69 445 GLN A C 1
ATOM 3439 O O . GLN A 1 445 ? -1.921 -3.151 25.517 1.00 91.69 445 GLN A O 1
ATOM 3444 N N . ASP A 1 446 ? -3.609 -4.302 24.567 1.00 93.69 446 ASP A N 1
ATOM 3445 C CA . ASP A 1 446 ? -3.112 -5.631 24.930 1.00 93.69 446 ASP A CA 1
ATOM 3446 C C . ASP A 1 446 ? -2.773 -6.525 23.730 1.00 93.69 446 ASP A C 1
ATOM 3448 O O . ASP A 1 446 ? -2.250 -7.622 23.926 1.00 93.69 446 ASP A O 1
ATOM 3452 N N . ASN A 1 447 ? -2.999 -6.043 22.503 1.00 93.00 447 ASN A N 1
ATOM 3453 C CA . ASN A 1 447 ? -2.830 -6.795 21.263 1.00 93.00 447 ASN A CA 1
ATOM 3454 C C . ASN A 1 447 ? -3.631 -8.100 21.244 1.00 93.00 447 ASN A C 1
ATOM 3456 O O . ASN A 1 447 ? -3.176 -9.097 20.683 1.00 93.00 447 ASN A O 1
ATOM 3460 N N . THR A 1 448 ? -4.835 -8.114 21.820 1.00 95.69 448 THR A N 1
ATOM 3461 C CA . THR A 1 448 ? -5.710 -9.286 21.765 1.00 95.69 448 THR A CA 1
ATOM 3462 C C . THR A 1 448 ? -7.035 -9.030 21.054 1.00 95.69 448 THR A C 1
ATOM 3464 O O . THR A 1 448 ? -7.569 -7.920 21.004 1.00 95.69 448 THR A O 1
ATOM 3467 N N . TRP A 1 449 ? -7.591 -10.088 20.462 1.00 95.25 449 TRP A N 1
ATOM 3468 C CA . TRP A 1 449 ? -8.897 -10.030 19.816 1.00 95.25 449 TRP A CA 1
ATOM 3469 C C . TRP A 1 449 ? -10.028 -9.904 20.844 1.00 95.25 449 TRP A C 1
ATOM 3471 O O . TRP A 1 449 ? -10.307 -10.833 21.608 1.00 95.25 449 TRP A O 1
ATOM 3481 N N . ALA A 1 450 ? -10.762 -8.796 20.781 1.00 95.25 450 ALA A N 1
ATOM 3482 C CA . ALA A 1 450 ? -12.035 -8.610 21.465 1.00 95.25 450 ALA A CA 1
ATOM 3483 C C . ALA A 1 450 ? -13.206 -8.967 20.536 1.00 95.25 450 ALA A C 1
ATOM 3485 O O . ALA A 1 450 ? -13.150 -8.710 19.334 1.00 95.25 450 ALA A O 1
ATOM 3486 N N . ARG A 1 451 ? -14.292 -9.526 21.091 1.00 96.44 451 ARG A N 1
ATOM 3487 C CA . ARG A 1 451 ? -15.533 -9.838 20.359 1.00 96.44 451 ARG A CA 1
ATOM 3488 C C . ARG A 1 451 ? -16.695 -9.002 20.879 1.00 96.44 451 ARG A C 1
ATOM 3490 O O . ARG A 1 451 ? -16.971 -8.992 22.076 1.00 96.44 451 ARG A O 1
ATOM 3497 N N . ALA A 1 452 ? -17.442 -8.407 19.960 1.00 94.81 452 ALA A N 1
ATOM 3498 C CA . ALA A 1 452 ? -18.762 -7.850 20.199 1.00 94.81 452 ALA A CA 1
ATOM 3499 C C . ALA A 1 452 ? -19.796 -8.624 19.372 1.00 94.81 452 ALA A C 1
ATOM 3501 O O . ALA A 1 452 ? -19.670 -8.740 18.155 1.00 94.81 452 ALA A O 1
ATOM 3502 N N . SER A 1 453 ? -20.835 -9.137 20.026 1.00 93.25 453 SER A N 1
ATOM 3503 C CA . SER A 1 453 ? -21.958 -9.794 19.351 1.00 93.25 453 SER A CA 1
ATOM 3504 C C . SER A 1 453 ? -23.149 -8.851 19.286 1.00 93.25 453 SER A C 1
ATOM 3506 O O . SER A 1 453 ? -23.488 -8.199 20.276 1.00 93.25 453 SER A O 1
ATOM 3508 N N . MET A 1 454 ? -23.817 -8.800 18.138 1.00 86.38 454 MET A N 1
ATOM 3509 C CA . MET A 1 454 ? -25.075 -8.074 17.997 1.00 86.38 454 MET A CA 1
ATOM 3510 C C . MET A 1 454 ? -26.252 -9.035 18.095 1.00 86.38 454 MET A C 1
ATOM 3512 O O . MET A 1 454 ? -26.320 -10.044 17.395 1.00 86.38 454 MET A O 1
ATOM 3516 N N . ALA A 1 455 ? -27.226 -8.686 18.934 1.00 84.38 455 ALA A N 1
ATOM 3517 C CA . ALA A 1 455 ? -28.521 -9.340 18.892 1.00 84.38 455 ALA A CA 1
ATOM 3518 C C . ALA A 1 455 ? -29.231 -8.925 17.598 1.00 84.38 455 ALA A C 1
ATOM 3520 O O . ALA A 1 455 ? -29.557 -7.753 17.403 1.00 84.38 455 ALA A O 1
ATOM 3521 N N . VAL A 1 456 ? -29.478 -9.887 16.713 1.00 79.81 456 VAL A N 1
ATOM 3522 C CA . VAL A 1 456 ? -30.285 -9.653 15.517 1.00 79.81 456 VAL A CA 1
ATOM 3523 C C . VAL A 1 456 ? -31.733 -9.475 15.953 1.00 79.81 456 VAL A C 1
ATOM 3525 O O . VAL A 1 456 ? -32.389 -10.427 16.376 1.00 79.81 456 VAL A O 1
ATOM 3528 N N . ALA A 1 457 ? -32.244 -8.251 15.851 1.00 78.44 457 ALA A N 1
ATOM 3529 C CA . ALA A 1 457 ? -33.664 -8.005 16.034 1.00 78.44 457 ALA A CA 1
ATOM 3530 C C . ALA A 1 457 ? -34.434 -8.673 14.887 1.00 78.44 457 ALA A C 1
ATOM 3532 O O . ALA A 1 457 ? -34.243 -8.341 13.715 1.00 78.44 457 ALA A O 1
ATOM 3533 N N . THR A 1 458 ? -35.310 -9.620 15.215 1.00 75.19 458 THR A N 1
ATOM 3534 C CA . THR A 1 458 ? -36.234 -10.191 14.239 1.00 75.19 458 THR A CA 1
ATOM 3535 C C . THR A 1 458 ? -37.327 -9.158 13.948 1.00 75.19 458 THR A C 1
ATOM 3537 O O . THR A 1 458 ? -38.045 -8.751 14.867 1.00 75.19 458 THR A O 1
ATOM 3540 N N . PRO A 1 459 ? -37.475 -8.666 12.704 1.00 77.56 459 PRO A N 1
ATOM 3541 C CA . PRO A 1 459 ? -38.602 -7.809 12.370 1.00 77.56 459 PRO A CA 1
ATOM 3542 C C . PRO A 1 459 ? -39.915 -8.561 12.591 1.00 77.56 459 PRO A C 1
ATOM 3544 O O . PRO A 1 459 ? -40.061 -9.733 12.241 1.00 77.56 459 PRO A O 1
ATOM 3547 N N . ILE A 1 460 ? -40.896 -7.864 13.155 1.00 80.62 460 ILE A N 1
ATOM 3548 C CA . ILE A 1 460 ? -42.250 -8.389 13.312 1.00 80.62 460 ILE A CA 1
ATOM 3549 C C . ILE A 1 460 ? -42.954 -8.255 11.956 1.00 80.62 460 ILE A C 1
ATOM 3551 O O . ILE A 1 460 ? -43.499 -7.199 11.633 1.00 80.62 460 ILE A O 1
ATOM 3555 N N . CYS A 1 461 ? -42.938 -9.315 11.148 1.00 81.19 461 CYS A N 1
ATOM 3556 C CA . CYS A 1 461 ? -43.665 -9.344 9.880 1.00 81.19 461 CYS A CA 1
ATOM 3557 C C . CYS A 1 461 ? -45.165 -9.559 10.125 1.00 81.19 461 CYS A C 1
ATOM 3559 O O . CYS A 1 461 ? -45.579 -10.537 10.742 1.00 81.19 461 CYS A O 1
ATOM 3561 N N . GLN A 1 462 ? -45.994 -8.616 9.668 1.00 81.69 462 GLN A N 1
ATOM 3562 C CA . GLN A 1 462 ? -47.440 -8.605 9.939 1.00 81.69 462 GLN A CA 1
ATOM 3563 C C . GLN A 1 462 ? -48.266 -9.509 9.000 1.00 81.69 462 GLN A C 1
ATOM 3565 O O . GLN A 1 462 ? -49.476 -9.645 9.197 1.00 81.69 462 GLN A O 1
ATOM 3570 N N . SER A 1 463 ? -47.665 -10.126 7.977 1.00 67.75 463 SER A N 1
ATOM 3571 C CA . SER A 1 463 ? -48.400 -10.929 6.994 1.00 67.75 463 SER A CA 1
ATOM 3572 C C . SER A 1 463 ? -48.558 -12.391 7.438 1.00 67.75 463 SER A C 1
ATOM 3574 O O . SER A 1 463 ? -47.613 -13.070 7.821 1.00 67.75 463 SER A O 1
ATOM 3576 N N . ARG A 1 464 ? -49.799 -12.892 7.372 1.00 57.69 464 ARG A N 1
ATOM 3577 C CA . ARG A 1 464 ? -50.206 -14.263 7.749 1.00 57.69 464 ARG A CA 1
ATOM 3578 C C . ARG A 1 464 ? -49.897 -15.337 6.696 1.00 57.69 464 ARG A C 1
ATOM 3580 O O . ARG A 1 464 ? -50.250 -16.495 6.903 1.00 57.69 464 ARG A O 1
ATOM 3587 N N . SER A 1 465 ? -49.273 -14.978 5.578 1.00 62.91 465 SER A N 1
ATOM 3588 C CA . SER A 1 465 ? -48.871 -15.942 4.552 1.00 62.91 465 SER A CA 1
ATOM 3589 C C . SER A 1 465 ? -47.455 -16.407 4.865 1.00 62.91 465 SER A C 1
ATOM 3591 O O . SER A 1 465 ? -46.489 -15.766 4.466 1.00 62.91 465 SER A O 1
ATOM 3593 N N . ALA A 1 466 ? -47.360 -17.476 5.657 1.00 57.47 466 ALA A N 1
ATOM 3594 C CA . ALA A 1 466 ? -46.113 -18.069 6.125 1.00 57.47 466 ALA A CA 1
ATOM 3595 C C . ALA A 1 466 ? -45.354 -18.749 4.974 1.00 57.47 466 ALA A C 1
ATOM 3597 O O . ALA A 1 466 ? -45.356 -19.969 4.846 1.00 57.47 466 ALA A O 1
ATOM 3598 N N . VAL A 1 467 ? -44.727 -17.956 4.108 1.00 72.69 467 VAL A N 1
ATOM 3599 C CA . VAL A 1 467 ? -43.544 -18.427 3.389 1.00 72.69 467 VAL A CA 1
ATOM 3600 C C . VAL A 1 467 ? -42.433 -18.469 4.435 1.00 72.69 467 VAL A C 1
ATOM 3602 O O . VAL A 1 467 ? -42.136 -17.444 5.051 1.00 72.69 467 VAL A O 1
ATOM 3605 N N . GLU A 1 468 ? -41.888 -19.656 4.705 1.00 80.12 468 GLU A N 1
ATOM 3606 C CA . GLU A 1 468 ? -40.738 -19.829 5.597 1.00 80.12 468 GLU A CA 1
ATOM 3607 C C . GLU A 1 468 ? -39.521 -19.148 4.960 1.00 80.12 468 GLU A C 1
ATOM 3609 O O . GLU A 1 468 ? -38.806 -19.729 4.150 1.00 80.12 468 GLU A O 1
ATOM 3614 N N . LEU A 1 469 ? -39.322 -17.869 5.278 1.00 83.38 469 LEU A N 1
ATOM 3615 C CA . LEU A 1 469 ? -38.096 -17.158 4.939 1.00 83.38 469 LEU A CA 1
ATOM 3616 C C . LEU A 1 469 ? -36.948 -17.743 5.783 1.00 83.38 469 LEU A C 1
ATOM 3618 O O . LEU A 1 469 ? -37.169 -18.029 6.964 1.00 83.38 469 LEU A O 1
ATOM 3622 N N . PRO A 1 470 ? -35.722 -17.880 5.241 1.00 88.12 470 PRO A N 1
ATOM 3623 C CA . PRO A 1 470 ? -34.569 -18.472 5.931 1.00 88.12 470 PRO A CA 1
ATOM 3624 C C . PRO A 1 470 ? -33.977 -17.549 7.014 1.00 88.12 470 PRO A C 1
ATOM 3626 O O . PRO A 1 470 ? -32.766 -17.440 7.188 1.00 88.12 470 PRO A O 1
ATOM 3629 N N . MET A 1 471 ? -34.821 -16.848 7.769 1.00 85.44 471 MET A N 1
ATOM 3630 C CA . MET A 1 471 ? -34.399 -15.924 8.813 1.00 85.44 471 MET A CA 1
ATOM 3631 C C . MET A 1 471 ? -33.634 -16.658 9.915 1.00 85.44 471 MET A C 1
ATOM 3633 O O . MET A 1 471 ? -34.082 -17.677 10.441 1.00 85.44 471 MET A O 1
ATOM 3637 N N . GLY A 1 472 ? -32.472 -16.117 10.280 1.00 88.00 472 GLY A N 1
ATOM 3638 C CA . GLY A 1 472 ? -31.580 -16.720 11.268 1.00 88.00 472 GLY A CA 1
ATOM 3639 C C . GLY A 1 472 ? -30.796 -17.930 10.754 1.00 88.00 472 GLY A C 1
ATOM 3640 O O . GLY A 1 472 ? -30.053 -18.530 11.530 1.00 88.00 472 GLY A O 1
ATOM 3641 N N . LYS A 1 473 ? -30.928 -18.295 9.473 1.00 91.38 473 LYS A N 1
ATOM 3642 C CA . LYS A 1 473 ? -30.039 -19.274 8.843 1.00 91.38 473 LYS A CA 1
ATOM 3643 C C . LYS A 1 473 ? -28.691 -18.629 8.506 1.00 91.38 473 LYS A C 1
ATOM 3645 O O . LYS A 1 473 ? -28.669 -17.435 8.186 1.00 91.38 473 LYS A O 1
ATOM 3650 N N . PRO A 1 474 ? -27.583 -19.391 8.578 1.00 91.44 474 PRO A N 1
ATOM 3651 C CA . PRO A 1 474 ? -26.288 -18.945 8.084 1.00 91.44 474 PRO A CA 1
ATOM 3652 C C . PRO A 1 474 ? -26.376 -18.524 6.623 1.00 91.44 474 PRO A C 1
ATOM 3654 O O . PRO A 1 474 ? -27.040 -19.181 5.825 1.00 91.44 474 PRO A O 1
ATOM 3657 N N . CYS A 1 475 ? -25.693 -17.443 6.284 1.00 92.31 475 CYS A N 1
ATOM 3658 C CA . CYS A 1 475 ? -25.533 -16.982 4.915 1.00 92.31 475 CYS A CA 1
ATOM 3659 C C . CYS A 1 475 ? -24.065 -16.651 4.666 1.00 92.31 475 CYS A C 1
ATOM 3661 O O . CYS A 1 475 ? -23.318 -16.335 5.594 1.00 92.31 475 CYS A O 1
ATOM 3663 N N . GLU A 1 476 ? -23.639 -16.723 3.411 1.00 90.06 476 GLU A N 1
ATOM 3664 C CA . GLU A 1 476 ? -22.311 -16.259 3.026 1.00 90.06 476 GLU A CA 1
ATOM 3665 C C . GLU A 1 476 ? -22.380 -14.770 2.685 1.00 90.06 476 GLU A C 1
ATOM 3667 O O . GLU A 1 476 ? -23.348 -14.282 2.097 1.00 90.06 476 GLU A O 1
ATOM 3672 N N . LYS A 1 477 ? -21.374 -13.987 3.068 1.00 89.75 477 LYS A N 1
ATOM 3673 C CA . LYS A 1 477 ? -21.334 -12.590 2.635 1.00 89.75 477 LYS A CA 1
ATOM 3674 C C . LYS A 1 477 ? -21.171 -12.582 1.116 1.00 89.75 477 LYS A C 1
ATOM 3676 O O . LYS A 1 477 ? -20.224 -13.179 0.609 1.00 89.75 477 LYS A O 1
ATOM 3681 N N . CYS A 1 478 ? -22.052 -11.884 0.400 1.00 90.06 478 CYS A N 1
ATOM 3682 C CA . CYS A 1 478 ? -21.819 -11.692 -1.024 1.00 90.06 478 CYS A CA 1
ATOM 3683 C C . CYS A 1 478 ? -20.473 -10.977 -1.233 1.00 90.06 478 CYS A C 1
ATOM 3685 O O . CYS A 1 478 ? -20.159 -10.040 -0.486 1.00 90.06 478 CYS A O 1
ATOM 3687 N N . PRO A 1 479 ? -19.675 -11.391 -2.228 1.00 90.38 479 PRO A N 1
ATOM 3688 C CA . PRO A 1 479 ? -18.431 -10.707 -2.543 1.00 90.38 479 PRO A CA 1
ATOM 3689 C C . PRO A 1 479 ? -18.718 -9.233 -2.855 1.00 90.38 479 PRO A C 1
ATOM 3691 O O . PRO A 1 479 ? -19.743 -8.899 -3.448 1.00 90.38 479 PRO A O 1
ATOM 3694 N N . SER A 1 480 ? -17.829 -8.326 -2.445 1.00 88.19 480 SER A N 1
ATOM 3695 C CA . SER A 1 480 ? -17.946 -6.907 -2.816 1.00 88.19 480 SER A CA 1
ATOM 3696 C C . SER A 1 480 ? -17.649 -6.695 -4.301 1.00 88.19 480 SER A C 1
ATOM 3698 O O . SER A 1 480 ? -18.260 -5.837 -4.942 1.00 88.19 480 SER A O 1
ATOM 3700 N N . VAL A 1 481 ? -16.733 -7.500 -4.845 1.00 92.75 481 VAL A N 1
ATOM 3701 C CA . VAL A 1 481 ? -16.318 -7.481 -6.242 1.00 92.75 481 VAL A CA 1
ATOM 3702 C C . VAL A 1 481 ? -15.908 -8.881 -6.709 1.00 92.75 481 VAL A C 1
ATOM 3704 O O . VAL A 1 481 ? -15.272 -9.622 -5.962 1.00 92.75 481 VAL A O 1
ATOM 3707 N N . GLU A 1 482 ? -16.228 -9.239 -7.956 1.00 92.50 482 GLU A N 1
ATOM 3708 C CA . GLU A 1 482 ? -15.686 -10.441 -8.603 1.00 92.50 482 GLU A CA 1
ATOM 3709 C C . GLU A 1 482 ? -15.172 -10.174 -10.026 1.00 92.50 482 GLU A C 1
ATOM 3711 O O . GLU A 1 482 ? -15.857 -9.501 -10.804 1.00 92.50 482 GLU A O 1
ATOM 3716 N N . PRO A 1 483 ? -14.043 -10.790 -10.426 1.00 91.00 483 PRO A N 1
ATOM 3717 C CA . PRO A 1 483 ? -13.089 -11.504 -9.568 1.00 91.00 483 PRO A CA 1
ATOM 3718 C C . PRO A 1 483 ? -12.269 -10.529 -8.696 1.00 91.00 483 PRO A C 1
ATOM 3720 O O . PRO A 1 483 ? -11.753 -9.529 -9.199 1.00 91.00 483 PRO A O 1
ATOM 3723 N N . ALA A 1 484 ? -12.164 -10.805 -7.392 1.00 82.19 484 ALA A N 1
ATOM 3724 C CA . ALA A 1 484 ? -11.597 -9.871 -6.409 1.00 82.19 484 ALA A CA 1
ATOM 3725 C C . ALA A 1 484 ? -10.105 -9.562 -6.618 1.00 82.19 484 ALA A C 1
ATOM 3727 O O . ALA A 1 484 ? -9.657 -8.459 -6.332 1.00 82.19 484 ALA A O 1
ATOM 3728 N N . ASP A 1 485 ? -9.349 -10.507 -7.169 1.00 84.56 485 ASP A N 1
ATOM 3729 C CA . ASP A 1 485 ? -7.910 -10.412 -7.429 1.00 84.56 485 ASP A CA 1
ATOM 3730 C C . ASP A 1 485 ? -7.565 -9.600 -8.687 1.00 84.56 485 ASP A C 1
ATOM 3732 O O . ASP A 1 485 ? -6.438 -9.133 -8.844 1.00 84.56 485 ASP A O 1
ATOM 3736 N N . ARG A 1 486 ? -8.522 -9.422 -9.607 1.00 91.38 486 ARG A N 1
ATOM 3737 C CA . ARG A 1 486 ? -8.274 -8.741 -10.893 1.00 91.38 486 ARG A CA 1
ATOM 3738 C C . ARG A 1 486 ? -9.017 -7.427 -11.031 1.00 91.38 486 ARG A C 1
ATOM 3740 O O . ARG A 1 486 ? -8.686 -6.648 -11.922 1.00 91.38 486 ARG A O 1
ATOM 3747 N N . CYS A 1 487 ? -10.025 -7.193 -10.204 1.00 95.25 487 CYS A N 1
ATOM 3748 C CA . CYS A 1 487 ? -10.880 -6.027 -10.301 1.00 95.25 487 CYS A CA 1
ATOM 3749 C C . CYS A 1 487 ? -10.489 -4.947 -9.291 1.00 95.25 487 CYS A C 1
ATOM 3751 O O . CYS A 1 487 ? -10.032 -5.265 -8.197 1.00 95.25 487 CYS A O 1
ATOM 3753 N N . PRO A 1 488 ? -10.677 -3.661 -9.634 1.00 93.50 488 PRO A N 1
ATOM 3754 C CA . PRO A 1 488 ? -10.592 -2.585 -8.655 1.00 93.50 488 PRO A CA 1
ATOM 3755 C C . PRO A 1 488 ? -11.463 -2.886 -7.428 1.00 93.50 488 PRO A C 1
ATOM 3757 O O . PRO A 1 488 ? -12.615 -3.295 -7.600 1.00 93.50 488 PRO A O 1
ATOM 3760 N N . SER A 1 489 ? -10.938 -2.652 -6.223 1.00 89.62 489 SER A N 1
ATOM 3761 C CA . SER A 1 489 ? -11.685 -2.799 -4.964 1.00 89.62 489 SER A CA 1
ATOM 3762 C C . SER A 1 489 ? -12.892 -1.860 -4.907 1.00 89.62 489 SER A C 1
ATOM 3764 O O . SER A 1 489 ? -13.958 -2.239 -4.426 1.00 89.62 489 SER A O 1
ATOM 3766 N N . GLU A 1 490 ? -12.747 -0.658 -5.468 1.00 92.75 490 GLU A N 1
ATOM 3767 C CA . GLU A 1 490 ? -13.828 0.304 -5.646 1.00 92.75 490 GLU A CA 1
ATOM 3768 C C . GLU A 1 490 ? -14.402 0.261 -7.060 1.00 92.75 490 GLU A C 1
ATOM 3770 O O . GLU A 1 490 ? -13.689 0.187 -8.062 1.00 92.75 490 GLU A O 1
ATOM 3775 N N . LYS A 1 491 ? -15.726 0.373 -7.149 1.00 94.56 491 LYS A N 1
ATOM 3776 C CA . LYS A 1 491 ? -16.452 0.421 -8.415 1.00 94.56 491 LYS A CA 1
ATOM 3777 C C . LYS A 1 491 ? -15.968 1.592 -9.288 1.00 94.56 491 LYS A C 1
ATOM 3779 O O . LYS A 1 491 ? -16.105 2.748 -8.883 1.00 94.56 491 LYS A O 1
ATOM 3784 N N . PRO A 1 492 ? -15.471 1.342 -10.513 1.00 95.81 492 PRO A N 1
ATOM 3785 C CA . PRO A 1 492 ? -14.978 2.409 -11.371 1.00 95.81 492 PRO A CA 1
ATOM 3786 C C . PRO A 1 492 ? -16.121 3.247 -11.962 1.00 95.81 492 PRO A C 1
ATOM 3788 O O . PRO A 1 492 ? -17.195 2.739 -12.286 1.00 95.81 492 PRO A O 1
ATOM 3791 N N . SER A 1 493 ? -15.867 4.535 -12.200 1.00 95.56 493 SER A N 1
ATOM 3792 C CA . SER A 1 493 ? -16.791 5.382 -12.964 1.00 95.56 493 SER A CA 1
ATOM 3793 C C . SER A 1 493 ? -16.823 4.977 -14.450 1.00 95.56 493 SER A C 1
ATOM 3795 O O . SER A 1 493 ? -15.771 4.695 -15.038 1.00 95.56 493 SER A O 1
ATOM 3797 N N . PRO A 1 494 ? -18.000 4.971 -15.108 1.00 95.75 494 PRO A N 1
ATOM 3798 C CA . PRO A 1 494 ? -18.087 4.745 -16.548 1.00 95.75 494 PRO A CA 1
ATOM 3799 C C . PRO A 1 494 ? -17.224 5.747 -17.330 1.00 95.75 494 PRO A C 1
ATOM 3801 O O . PRO A 1 494 ? -17.289 6.951 -17.099 1.00 95.75 494 PRO A O 1
ATOM 3804 N N . GLY A 1 495 ? -16.427 5.247 -18.273 1.00 94.12 495 GLY A N 1
ATOM 3805 C CA . GLY A 1 495 ? -15.503 6.033 -19.094 1.00 94.12 495 GLY A CA 1
ATOM 3806 C C . GLY A 1 495 ? -14.086 6.161 -18.528 1.00 94.12 495 GLY A C 1
ATOM 3807 O O . GLY A 1 495 ? -13.175 6.482 -19.292 1.00 94.12 495 GLY A O 1
ATOM 3808 N N . THR A 1 496 ? -13.860 5.854 -17.246 1.00 95.62 496 THR A N 1
ATOM 3809 C CA . THR A 1 496 ? -12.513 5.865 -16.653 1.00 95.62 496 THR A CA 1
ATOM 3810 C C . THR A 1 496 ? -11.603 4.870 -17.370 1.00 95.62 496 THR A C 1
ATOM 3812 O O . THR A 1 496 ? -12.027 3.756 -17.695 1.00 95.62 496 THR A O 1
ATOM 3815 N N . ARG A 1 497 ? -10.352 5.266 -17.641 1.00 95.19 497 ARG A N 1
ATOM 3816 C CA . ARG A 1 497 ? -9.427 4.458 -18.441 1.00 95.19 497 ARG A CA 1
ATOM 3817 C C . ARG A 1 497 ? -8.902 3.270 -17.633 1.00 95.19 497 ARG A C 1
ATOM 3819 O O . ARG A 1 497 ? -8.184 3.445 -16.660 1.00 95.19 497 ARG A O 1
ATOM 3826 N N . CYS A 1 498 ? -9.278 2.059 -18.035 1.00 94.06 498 CYS A N 1
ATOM 3827 C CA . CYS A 1 498 ? -8.914 0.811 -17.359 1.00 94.06 498 CYS A CA 1
ATOM 3828 C C . CYS A 1 498 ? -7.507 0.320 -17.732 1.00 94.06 498 CYS A C 1
ATOM 3830 O O . CYS A 1 498 ? -6.815 -0.270 -16.910 1.00 94.06 498 CYS A O 1
ATOM 3832 N N . VAL A 1 499 ? -7.048 0.592 -18.954 1.00 87.44 499 VAL A N 1
ATOM 3833 C CA . VAL A 1 499 ? -5.728 0.127 -19.418 1.00 87.44 499 VAL A CA 1
ATOM 3834 C C . VAL A 1 499 ? -4.593 0.944 -18.801 1.00 87.44 499 VAL A C 1
ATOM 3836 O O . VAL A 1 499 ? -3.520 0.406 -18.557 1.00 87.44 499 VAL A O 1
ATOM 3839 N N . ASP A 1 500 ? -4.846 2.212 -18.480 1.00 84.25 500 ASP A N 1
ATOM 3840 C CA . ASP A 1 500 ? -3.843 3.125 -17.914 1.00 84.25 500 ASP A CA 1
ATOM 3841 C C . ASP A 1 500 ? -3.426 2.726 -16.483 1.00 84.25 500 ASP A C 1
ATOM 3843 O O . ASP A 1 500 ? -2.387 3.143 -15.994 1.00 84.25 500 ASP A O 1
ATOM 3847 N N . VAL A 1 501 ? -4.219 1.887 -15.812 1.00 82.44 501 VAL A N 1
ATOM 3848 C CA . VAL A 1 501 ? -3.921 1.306 -14.487 1.00 82.44 501 VAL A CA 1
ATOM 3849 C C . VAL A 1 501 ? -3.509 -0.173 -14.564 1.00 82.44 501 VAL A C 1
ATOM 3851 O O . VAL A 1 501 ? -3.299 -0.831 -13.541 1.00 82.44 501 VAL A O 1
ATOM 3854 N N . GLY A 1 502 ? -3.330 -0.688 -15.784 1.00 87.69 502 GLY A N 1
ATOM 3855 C CA . GLY A 1 502 ? -2.833 -2.035 -16.053 1.00 87.69 502 GLY A CA 1
ATOM 3856 C C . GLY A 1 502 ? -3.900 -3.129 -16.122 1.00 87.69 502 GLY A C 1
ATOM 3857 O O . GLY A 1 502 ? -3.538 -4.301 -16.079 1.00 87.69 502 GLY A O 1
ATOM 3858 N N . TYR A 1 503 ? -5.193 -2.798 -16.238 1.00 91.88 503 TYR A N 1
ATOM 3859 C CA . TYR A 1 503 ? -6.231 -3.820 -16.425 1.00 91.88 503 TYR A CA 1
ATOM 3860 C C . TYR A 1 503 ? -6.327 -4.279 -17.885 1.00 91.88 503 TYR A C 1
ATOM 3862 O O . TYR A 1 503 ? -6.216 -3.494 -18.831 1.00 91.88 503 TYR A O 1
ATOM 3870 N N . GLU A 1 504 ? -6.570 -5.576 -18.072 1.00 92.69 504 GLU A N 1
ATOM 3871 C CA . GLU A 1 504 ? -6.657 -6.199 -19.391 1.00 92.69 504 GLU A CA 1
ATOM 3872 C C . GLU A 1 504 ? -7.932 -5.804 -20.153 1.00 92.69 504 GLU A C 1
ATOM 3874 O O . GLU A 1 504 ? -9.040 -5.756 -19.611 1.00 92.69 504 GLU A O 1
ATOM 3879 N N . ASN A 1 505 ? -7.796 -5.608 -21.468 1.00 94.38 505 ASN A N 1
ATOM 3880 C CA . ASN A 1 505 ? -8.946 -5.428 -22.353 1.00 94.38 505 ASN A CA 1
ATOM 3881 C C . ASN A 1 505 ? -9.861 -6.660 -22.304 1.00 94.38 505 ASN A C 1
ATOM 3883 O O . ASN A 1 505 ? -9.435 -7.775 -22.593 1.00 94.38 505 ASN A O 1
ATOM 3887 N N . GLY A 1 506 ? -11.147 -6.438 -22.043 1.00 94.56 506 GLY A N 1
ATOM 3888 C CA . GLY A 1 506 ? -12.158 -7.485 -21.924 1.00 94.56 506 GLY A CA 1
ATOM 3889 C C . GLY A 1 506 ? -12.406 -7.959 -20.493 1.00 94.56 506 GLY A C 1
ATOM 3890 O O . GLY A 1 506 ? -13.392 -8.672 -20.289 1.00 94.56 506 GLY A O 1
ATOM 3891 N N . LEU A 1 507 ? -11.589 -7.531 -19.520 1.00 96.06 507 LEU A N 1
ATOM 3892 C CA . LEU A 1 507 ? -11.818 -7.817 -18.105 1.00 96.06 507 LEU A CA 1
ATOM 3893 C C . LEU A 1 507 ? -13.221 -7.356 -17.697 1.00 96.06 507 LEU A C 1
ATOM 3895 O O . LEU A 1 507 ? -13.641 -6.243 -18.024 1.00 96.06 507 LEU A O 1
ATOM 3899 N N . THR A 1 508 ? -13.944 -8.243 -17.019 1.00 97.00 508 THR A N 1
ATOM 3900 C CA . THR A 1 508 ? -15.304 -8.006 -16.537 1.00 97.00 508 THR A CA 1
ATOM 3901 C C . THR A 1 508 ? -15.297 -8.081 -15.022 1.00 97.00 508 THR A C 1
ATOM 3903 O O . THR A 1 508 ? -14.817 -9.068 -14.474 1.00 97.00 508 THR A O 1
ATOM 3906 N N . CYS A 1 509 ? -15.810 -7.036 -14.386 1.00 96.94 509 CYS A N 1
ATOM 3907 C CA . CYS A 1 509 ? -15.833 -6.860 -12.946 1.00 96.94 509 CYS A CA 1
ATOM 3908 C C . CYS A 1 509 ? -17.267 -6.658 -12.481 1.00 96.94 509 CYS A C 1
ATOM 3910 O O . CYS A 1 509 ? -17.959 -5.747 -12.935 1.00 96.94 509 CYS A O 1
ATOM 3912 N N . ASN A 1 510 ? -17.715 -7.536 -11.605 1.00 96.56 510 ASN A N 1
ATOM 3913 C CA . ASN A 1 510 ? -19.047 -7.555 -11.034 1.00 96.56 510 ASN A CA 1
ATOM 3914 C C . ASN A 1 510 ? -19.000 -6.883 -9.664 1.00 96.56 510 ASN A C 1
ATOM 3916 O O . ASN A 1 510 ? -18.093 -7.169 -8.895 1.00 96.56 510 ASN A O 1
ATOM 3920 N N . TYR A 1 511 ? -19.950 -6.001 -9.378 1.00 94.88 511 TYR A N 1
ATOM 3921 C CA . TYR A 1 511 ? -20.024 -5.209 -8.152 1.00 94.88 511 TYR A CA 1
ATOM 3922 C C . TYR A 1 511 ? -21.447 -5.185 -7.615 1.00 94.88 511 TYR A C 1
ATOM 3924 O O . TYR A 1 511 ? -22.408 -5.435 -8.352 1.00 94.88 511 TYR A O 1
ATOM 3932 N N . ASP A 1 512 ? -21.555 -4.763 -6.355 1.00 91.38 512 ASP A N 1
ATOM 3933 C CA . ASP A 1 512 ? -22.820 -4.498 -5.677 1.00 91.38 512 ASP A CA 1
ATOM 3934 C C . ASP A 1 512 ? -23.721 -5.742 -5.731 1.00 91.38 512 ASP A C 1
ATOM 3936 O O . ASP A 1 512 ? -24.757 -5.742 -6.384 1.00 91.38 512 ASP A O 1
ATOM 3940 N N . PHE A 1 513 ? -23.282 -6.855 -5.146 1.00 91.81 513 PHE A N 1
ATOM 3941 C CA . PHE A 1 513 ? -24.037 -8.105 -5.193 1.00 91.81 513 PHE A CA 1
ATOM 3942 C C . PHE A 1 513 ? -25.250 -8.069 -4.259 1.00 91.81 513 PHE A C 1
ATOM 3944 O O . PHE A 1 513 ? -25.151 -7.659 -3.104 1.00 91.81 513 PHE A O 1
ATOM 3951 N N . GLU A 1 514 ? -26.379 -8.567 -4.754 1.00 89.31 514 GLU A N 1
ATOM 3952 C CA . GLU A 1 514 ? -27.618 -8.769 -4.002 1.00 89.31 514 GLU A CA 1
ATOM 3953 C C . GLU A 1 514 ? -28.028 -10.244 -4.074 1.00 89.31 514 GLU A C 1
ATOM 3955 O O . GLU A 1 514 ? -27.730 -10.942 -5.045 1.00 89.31 514 GLU A O 1
ATOM 3960 N N . TYR A 1 515 ? -28.720 -10.733 -3.049 1.00 88.69 515 TYR A N 1
ATOM 3961 C CA . TYR A 1 515 ? -29.289 -12.076 -3.065 1.00 88.69 515 TYR A CA 1
ATOM 3962 C C . TYR A 1 515 ? -30.559 -12.113 -3.921 1.00 88.69 515 TYR A C 1
ATOM 3964 O O . TYR A 1 515 ? -31.502 -11.365 -3.674 1.00 88.69 515 TYR A O 1
ATOM 3972 N N . PHE A 1 516 ? -30.607 -13.024 -4.894 1.00 87.06 516 PHE A N 1
ATOM 3973 C CA . PHE A 1 516 ? -31.794 -13.290 -5.711 1.00 87.06 516 PHE A CA 1
ATOM 3974 C C . PHE A 1 516 ? -32.132 -14.780 -5.691 1.00 87.06 516 PHE A C 1
ATOM 3976 O O . PHE A 1 516 ? -31.242 -15.609 -5.841 1.00 87.06 516 PHE A O 1
ATOM 3983 N N . GLY A 1 517 ? -33.415 -15.113 -5.547 1.00 86.25 517 GLY A N 1
ATOM 3984 C CA . GLY A 1 517 ? -33.941 -16.484 -5.546 1.00 86.25 517 GLY A CA 1
ATOM 3985 C C . GLY A 1 517 ? -35.376 -16.509 -5.019 1.00 86.25 517 GLY A C 1
ATOM 3986 O O . GLY A 1 517 ? -35.786 -15.559 -4.358 1.00 86.25 517 GLY A O 1
ATOM 3987 N N . CYS A 1 518 ? -36.158 -17.549 -5.317 1.00 83.25 518 CYS A N 1
ATOM 3988 C CA . CYS A 1 518 ? -37.524 -17.681 -4.788 1.00 83.25 518 CYS A CA 1
ATOM 3989 C C . CYS A 1 518 ? -37.603 -18.651 -3.602 1.00 83.25 518 CYS A C 1
ATOM 3991 O O . CYS A 1 518 ? -38.538 -18.587 -2.803 1.00 83.25 518 CYS A O 1
ATOM 3993 N N . THR A 1 519 ? -36.618 -19.535 -3.474 1.00 84.94 519 THR A N 1
ATOM 3994 C CA . THR A 1 519 ? -36.465 -20.501 -2.382 1.00 84.94 519 THR A CA 1
ATOM 3995 C C . THR A 1 519 ? -35.068 -20.386 -1.770 1.00 84.94 519 THR A C 1
ATOM 3997 O O . THR A 1 519 ? -34.178 -19.792 -2.375 1.00 84.94 519 THR A O 1
ATOM 4000 N N . GLU A 1 520 ? -34.863 -20.948 -0.574 1.00 83.19 520 GLU A N 1
ATOM 4001 C CA . GLU A 1 520 ? -33.559 -20.953 0.115 1.00 83.19 520 GLU A CA 1
ATOM 4002 C C . GLU A 1 520 ? -32.438 -21.510 -0.781 1.00 83.19 520 GLU A C 1
ATOM 4004 O O . GLU A 1 520 ? -31.397 -20.875 -0.922 1.00 83.19 520 GLU A O 1
ATOM 4009 N N . ASP A 1 521 ? -32.694 -22.620 -1.477 1.00 86.19 521 ASP A N 1
ATOM 4010 C CA . ASP A 1 521 ? -31.728 -23.265 -2.380 1.00 86.19 521 ASP A CA 1
ATOM 4011 C C . ASP A 1 521 ? -31.452 -22.461 -3.668 1.00 86.19 521 ASP A C 1
ATOM 4013 O O . ASP A 1 521 ? -30.473 -22.706 -4.380 1.00 86.19 521 ASP A O 1
ATOM 4017 N N . GLU A 1 522 ? -32.327 -21.511 -4.004 1.00 88.50 522 GLU A N 1
ATOM 4018 C CA . GLU A 1 522 ? -32.193 -20.653 -5.182 1.00 88.50 522 GLU A CA 1
ATOM 4019 C C . GLU A 1 522 ? -31.502 -19.324 -4.883 1.00 88.50 522 GLU A C 1
ATOM 4021 O O . GLU A 1 522 ? -31.126 -18.635 -5.834 1.00 88.50 522 GLU A O 1
ATOM 4026 N N . LEU A 1 523 ? -31.330 -18.959 -3.607 1.00 88.75 523 LEU A N 1
ATOM 4027 C CA . LEU A 1 523 ? -30.687 -17.709 -3.212 1.00 88.75 523 LEU A CA 1
ATOM 4028 C C . LEU A 1 523 ? -29.229 -17.690 -3.676 1.00 88.75 523 LEU A C 1
ATOM 4030 O O . LEU A 1 523 ? -28.367 -18.388 -3.148 1.00 88.75 523 LEU A O 1
ATOM 4034 N N . LYS A 1 524 ? -28.946 -16.845 -4.666 1.00 91.38 524 LYS A N 1
ATOM 4035 C CA . LYS A 1 524 ? -27.607 -16.626 -5.213 1.00 91.38 524 LYS A CA 1
ATOM 4036 C C . LYS A 1 524 ? -27.265 -15.148 -5.197 1.00 91.38 524 LYS A C 1
ATOM 4038 O O . LYS A 1 524 ? -28.070 -14.314 -5.618 1.00 91.38 524 LYS A O 1
ATOM 4043 N N . CYS A 1 525 ? -26.045 -14.834 -4.770 1.00 92.19 525 CYS A N 1
ATOM 4044 C CA . CYS A 1 525 ? -25.470 -13.506 -4.941 1.00 92.19 525 CYS A CA 1
ATOM 4045 C C . CYS A 1 525 ? -25.342 -13.215 -6.440 1.00 92.19 525 CYS A C 1
ATOM 4047 O O . CYS A 1 525 ? -24.565 -13.855 -7.145 1.00 92.19 525 CYS A O 1
ATOM 4049 N N . THR A 1 526 ? -26.124 -12.262 -6.931 1.00 91.88 526 THR A N 1
ATOM 4050 C CA . THR A 1 526 ? -26.086 -11.805 -8.321 1.00 91.88 526 THR A CA 1
ATOM 4051 C C . THR A 1 526 ? -25.632 -10.350 -8.327 1.00 91.88 526 THR A C 1
ATOM 4053 O O . THR A 1 526 ? -26.125 -9.562 -7.515 1.00 91.88 526 THR A O 1
ATOM 4056 N N . PRO A 1 527 ? -24.694 -9.963 -9.201 1.00 94.25 527 PRO A N 1
ATOM 4057 C CA . PRO A 1 527 ? -24.228 -8.586 -9.242 1.00 94.25 527 PRO A CA 1
ATOM 4058 C C . PRO A 1 527 ? -25.311 -7.651 -9.769 1.00 94.25 527 PRO A C 1
ATOM 4060 O O . PRO A 1 527 ? -25.964 -7.941 -10.769 1.00 94.25 527 PRO A O 1
ATOM 4063 N N . ILE A 1 528 ? -25.470 -6.489 -9.139 1.00 92.12 528 ILE A N 1
ATOM 4064 C CA . ILE A 1 528 ? -26.334 -5.426 -9.669 1.00 92.12 528 ILE A CA 1
ATOM 4065 C C . ILE A 1 528 ? -25.623 -4.706 -10.820 1.00 92.12 528 ILE A C 1
ATOM 4067 O O . ILE A 1 528 ? -26.252 -4.293 -11.799 1.00 92.12 528 ILE A O 1
ATOM 4071 N N . ASN A 1 529 ? -24.300 -4.538 -10.717 1.00 94.38 529 ASN A N 1
ATOM 4072 C CA . ASN A 1 529 ? -23.516 -3.780 -11.682 1.00 94.38 529 ASN A CA 1
ATOM 4073 C C . ASN A 1 529 ? -22.363 -4.607 -12.244 1.00 94.38 529 ASN A C 1
ATOM 4075 O O . ASN A 1 529 ? -21.488 -5.053 -11.511 1.00 94.38 529 ASN A O 1
ATOM 4079 N N . THR A 1 530 ? -22.300 -4.722 -13.568 1.00 96.44 530 THR A N 1
ATOM 4080 C CA . THR A 1 530 ? -21.169 -5.343 -14.260 1.00 96.44 530 THR A CA 1
ATOM 4081 C C . THR A 1 530 ? -20.426 -4.288 -15.068 1.00 96.44 530 THR A C 1
ATOM 4083 O O . THR A 1 530 ? -21.001 -3.625 -15.927 1.00 96.44 530 THR A O 1
ATOM 4086 N N . PHE A 1 531 ? -19.129 -4.136 -14.840 1.00 96.88 531 PHE A N 1
ATOM 4087 C CA . PHE A 1 531 ? -18.248 -3.262 -15.606 1.00 96.88 531 PHE A CA 1
ATOM 4088 C C . PHE A 1 531 ? -17.376 -4.087 -16.527 1.00 96.88 531 PHE A C 1
ATOM 4090 O O . PHE A 1 531 ? -16.863 -5.130 -16.144 1.00 96.88 531 PHE A O 1
ATOM 4097 N N . GLN A 1 532 ? -17.178 -3.607 -17.749 1.00 97.31 532 GLN A N 1
ATOM 4098 C CA . GLN A 1 532 ? -16.283 -4.247 -18.701 1.00 97.31 532 GLN A CA 1
ATOM 4099 C C . GLN A 1 532 ? -15.253 -3.249 -19.218 1.00 97.31 532 GLN A C 1
ATOM 4101 O O . GLN A 1 532 ? -15.617 -2.179 -19.712 1.00 97.31 532 GLN A O 1
ATOM 4106 N N . CYS A 1 533 ? -13.973 -3.604 -19.128 1.00 97.06 533 CYS A N 1
ATOM 4107 C CA . CYS A 1 533 ? -12.889 -2.842 -19.731 1.00 97.06 533 CYS A CA 1
ATOM 4108 C C . CYS A 1 533 ? -12.926 -3.056 -21.248 1.00 97.06 533 CYS A C 1
ATOM 4110 O O . CYS A 1 533 ? -12.718 -4.162 -21.750 1.00 97.06 533 CYS A O 1
ATOM 4112 N N . THR A 1 534 ? -13.261 -2.014 -22.004 1.00 95.94 534 THR A N 1
ATOM 4113 C CA . THR A 1 534 ? -13.441 -2.121 -23.459 1.00 95.94 534 THR A CA 1
ATOM 4114 C C . THR A 1 534 ? -12.150 -1.864 -24.225 1.00 95.94 534 THR A C 1
ATOM 4116 O O . THR A 1 534 ? -11.219 -1.248 -23.720 1.00 95.94 534 THR A O 1
ATOM 4119 N N . ARG A 1 535 ? -12.124 -2.237 -25.513 1.00 91.19 535 ARG A N 1
ATOM 4120 C CA . ARG A 1 535 ? -11.000 -1.937 -26.425 1.00 91.19 535 ARG A CA 1
ATOM 4121 C C . ARG A 1 535 ? -10.714 -0.441 -26.588 1.00 91.19 535 ARG A C 1
ATOM 4123 O O . ARG A 1 535 ? -9.610 -0.083 -26.982 1.00 91.19 535 ARG A O 1
ATOM 4130 N N . LEU A 1 536 ? -11.684 0.425 -26.280 1.00 90.12 536 LEU A N 1
ATOM 4131 C CA . LEU A 1 536 ? -11.492 1.880 -26.229 1.00 90.12 536 LEU A CA 1
ATOM 4132 C C . LEU A 1 536 ? -10.754 2.327 -24.956 1.00 90.12 536 LEU A C 1
ATOM 4134 O O . LEU A 1 536 ? -10.656 3.519 -24.682 1.00 90.12 536 LEU A O 1
ATOM 4138 N N . ARG A 1 537 ? -10.214 1.364 -24.200 1.00 90.00 537 ARG A N 1
ATOM 4139 C CA . ARG A 1 537 ? -9.452 1.530 -22.966 1.00 90.00 537 ARG A CA 1
ATOM 4140 C C . ARG A 1 537 ? -10.245 2.119 -21.805 1.00 90.00 537 ARG A C 1
ATOM 4142 O O . ARG A 1 537 ? -9.624 2.503 -20.827 1.00 90.00 537 ARG A O 1
ATOM 4149 N N . GLY A 1 538 ? -11.574 2.184 -21.889 1.00 95.69 538 GLY A N 1
ATOM 4150 C CA . GLY A 1 538 ? -12.451 2.706 -20.837 1.00 95.69 538 GLY A CA 1
ATOM 4151 C C . GLY A 1 538 ? -13.385 1.644 -20.257 1.00 95.69 538 GLY A C 1
ATOM 4152 O O . GLY A 1 538 ? -13.806 0.726 -20.973 1.00 95.69 538 GLY A O 1
ATOM 4153 N N . TRP A 1 539 ? -13.730 1.796 -18.979 1.00 97.06 539 TRP A N 1
ATOM 4154 C CA . TRP A 1 539 ? -14.774 1.018 -18.314 1.00 97.06 539 TRP A CA 1
ATOM 4155 C C . TRP A 1 539 ? -16.153 1.369 -18.876 1.00 97.06 539 TRP A C 1
ATOM 4157 O O . TRP A 1 539 ? -16.546 2.533 -18.906 1.00 97.06 539 TRP A O 1
ATOM 4167 N N . THR A 1 540 ? -16.924 0.369 -19.292 1.00 96.75 540 THR A N 1
ATOM 4168 C CA . THR A 1 540 ? -18.342 0.539 -19.637 1.00 96.75 540 THR A CA 1
ATOM 4169 C C . THR A 1 540 ? -19.208 -0.222 -18.655 1.00 96.75 540 THR A C 1
ATOM 4171 O O . THR A 1 540 ? -18.931 -1.391 -18.388 1.00 96.75 540 THR A O 1
ATOM 4174 N N . VAL A 1 541 ? -20.267 0.419 -18.163 1.00 96.25 541 VAL A N 1
ATOM 4175 C CA . VAL A 1 541 ? -21.259 -0.237 -17.313 1.00 96.25 541 VAL A CA 1
ATOM 4176 C C . VAL A 1 541 ? -22.252 -1.009 -18.177 1.00 96.25 541 VAL A C 1
ATOM 4178 O O . VAL A 1 541 ? -22.853 -0.480 -19.112 1.00 96.25 541 VAL A O 1
ATOM 4181 N N . LYS A 1 542 ? -22.409 -2.286 -17.861 1.00 93.31 542 LYS A N 1
ATOM 4182 C CA . LYS A 1 542 ? -23.534 -3.117 -18.255 1.00 93.31 542 LYS A CA 1
ATOM 4183 C C . LYS A 1 542 ? -24.418 -3.211 -17.027 1.00 93.31 542 LYS A C 1
ATOM 4185 O O . LYS A 1 542 ? -24.196 -4.049 -16.158 1.00 93.31 542 LYS A O 1
ATOM 4190 N N . THR A 1 543 ? -25.391 -2.313 -16.930 1.00 84.12 543 THR A N 1
ATOM 4191 C CA . THR A 1 543 ? -26.453 -2.490 -15.945 1.00 84.12 543 THR A CA 1
ATOM 4192 C C . THR A 1 543 ? -27.186 -3.756 -16.345 1.00 84.12 543 THR A C 1
ATOM 4194 O O . THR A 1 543 ? -27.745 -3.828 -17.444 1.00 84.12 543 THR A O 1
ATOM 4197 N N . GLN A 1 544 ? -27.118 -4.779 -15.500 1.00 77.81 544 GLN A N 1
ATOM 4198 C CA . GLN A 1 544 ? -27.925 -5.959 -15.717 1.00 77.81 544 GLN A CA 1
ATOM 4199 C C . GLN A 1 544 ? -29.362 -5.488 -15.509 1.00 77.81 544 GLN A C 1
ATOM 4201 O O . GLN A 1 544 ? -29.727 -5.047 -14.421 1.00 77.81 544 GLN A O 1
ATOM 4206 N N . LEU A 1 545 ? -30.157 -5.460 -16.585 1.00 71.81 545 LEU A N 1
ATOM 4207 C CA . LEU A 1 545 ? -31.597 -5.288 -16.436 1.00 71.81 545 LEU A CA 1
ATOM 4208 C C . LEU A 1 545 ? -32.012 -6.388 -15.473 1.00 71.81 545 LEU A C 1
ATOM 4210 O O . LEU A 1 545 ? -31.787 -7.557 -15.796 1.00 71.81 545 LEU A O 1
ATOM 4214 N N . ARG A 1 546 ? -32.494 -5.995 -14.283 1.00 72.75 546 ARG A N 1
ATOM 4215 C CA . ARG A 1 546 ? -33.005 -6.908 -13.259 1.00 72.75 546 ARG A CA 1
ATOM 4216 C C . ARG A 1 546 ? -33.895 -7.868 -14.027 1.00 72.75 546 ARG A C 1
ATOM 4218 O O . ARG A 1 546 ? -34.910 -7.434 -14.573 1.00 72.75 546 ARG A O 1
ATOM 4225 N N . ALA A 1 547 ? -33.443 -9.110 -14.206 1.00 62.91 547 ALA A N 1
ATOM 4226 C CA . ALA A 1 547 ? -34.308 -10.106 -14.800 1.00 62.91 547 ALA A CA 1
ATOM 4227 C C . ALA A 1 547 ? -35.531 -10.077 -13.896 1.00 62.91 547 ALA A C 1
ATOM 4229 O O . ALA A 1 547 ? -35.373 -10.175 -12.676 1.00 62.91 547 ALA A O 1
ATOM 4230 N N . GLU A 1 548 ? -36.702 -9.792 -14.461 1.00 66.88 548 GLU A N 1
ATOM 4231 C CA . GLU A 1 548 ? -37.964 -9.860 -13.742 1.00 66.88 548 GLU A CA 1
ATOM 4232 C C . GLU A 1 548 ? -38.179 -11.335 -13.395 1.00 66.88 548 GLU A C 1
ATOM 4234 O O . GLU A 1 548 ? -38.977 -12.043 -14.006 1.00 66.88 548 GLU A O 1
ATOM 4239 N N . ASN A 1 549 ? -37.408 -11.821 -12.424 1.00 59.84 549 ASN A N 1
ATOM 4240 C CA . ASN A 1 549 ? -37.623 -13.058 -11.716 1.00 59.84 549 ASN A CA 1
ATOM 4241 C C . ASN A 1 549 ? -38.826 -12.774 -10.830 1.00 59.84 549 ASN A C 1
ATOM 4243 O O . ASN A 1 549 ? -38.724 -12.578 -9.623 1.00 59.84 549 ASN A O 1
ATOM 4247 N N . SER A 1 550 ? -39.976 -12.661 -11.486 1.00 60.00 550 SER A N 1
ATOM 4248 C CA . SER A 1 550 ? -41.260 -12.762 -10.838 1.00 60.00 550 SER A CA 1
ATOM 4249 C C . SER A 1 550 ? -41.296 -14.167 -10.257 1.00 60.00 550 SER A C 1
ATOM 4251 O O . SER A 1 550 ? -41.559 -15.144 -10.956 1.00 60.00 550 SER A O 1
ATOM 4253 N N . CYS A 1 551 ? -40.955 -14.283 -8.974 1.00 70.50 551 CYS A N 1
ATOM 4254 C CA . CYS A 1 551 ? -41.380 -15.416 -8.173 1.00 70.50 551 CYS A CA 1
ATOM 4255 C C . CYS A 1 551 ? -42.903 -15.413 -8.283 1.00 70.50 551 CYS A C 1
ATOM 42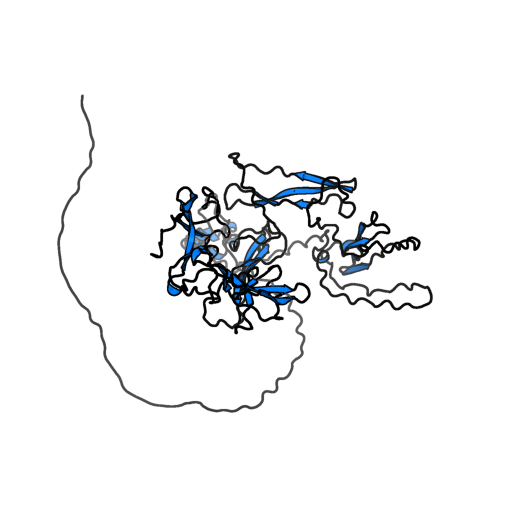57 O O . CYS A 1 551 ? -43.556 -14.552 -7.697 1.00 70.50 551 CYS A O 1
ATOM 4259 N N . GLY A 1 552 ? -43.431 -16.243 -9.187 1.00 60.66 552 GLY A N 1
ATOM 4260 C CA . GLY A 1 552 ? -44.823 -16.190 -9.614 1.00 60.66 552 GLY A CA 1
ATOM 4261 C C . GLY A 1 552 ? -45.734 -16.379 -8.411 1.00 60.66 552 GLY A C 1
ATOM 4262 O O . GLY A 1 552 ? -45.881 -17.500 -7.928 1.00 60.66 552 GLY A O 1
ATOM 4263 N N . HIS A 1 553 ? -46.298 -15.276 -7.927 1.00 52.22 553 HIS A N 1
ATOM 4264 C CA . HIS A 1 553 ? -47.267 -15.237 -6.842 1.00 52.22 553 HIS A CA 1
ATOM 4265 C C . HIS A 1 553 ? -48.663 -14.958 -7.380 1.00 52.22 553 HIS A C 1
ATOM 4267 O O . HIS A 1 553 ? -48.802 -14.050 -8.234 1.00 52.22 553 HIS A O 1
#

Organism: NCBI:txid44445

Radius of gyration: 37.96 Å; chains: 1; bounding box: 100×103×132 Å

Foldseek 3Di:
DDDDDDDDDDDDDDDDDDDDDDDDDDDDDDDDDDDDDDDDDDDDDDDDDDDDDDPDDDPDPDDDPDQDPDDAAPPDADPPDPVRGLVNLLPDDPVSSQVQCVDPSSCLRNVPSNVPVDNRDPPDPDPDDDADQDDDPVQEDDPPPDDDDPDDDDDPDPDDDPDPDPWFPQDFRVSHDQFRKDFHWWAFAADDPVGTETGGQWMWGQHPRTTTIDGDDGDDHDPPDPPPPCPRGGHTDRLQDDDPDDDDFFDAQRHHDAPRWAFDQWWWDADADLRTATGGQWTWGQHPVRTTDIDGDPHDADPVNDDDDGDGDDLCDDDPDDDDFFAFNQSNPDDDWDADQWFQAAQDPLGTDTGGQKTWDFAQDPVRDGTGIHIDGDPRPPRDPPDPGDGDDLCDDDPDDDDFFDAQVSHPPNAKDFDQWWFADDLDLQGTDGGGQKIWGQDPVRRGIDIDGDDGDHDDRPDPPDPPDRGRPTDDPQDQKPPPVQDDSDDDDFFPQQVSVPHDAFDKMFHDWDWDDLDPVGTDTDGQWIWGCHPVRTIHIDRDPPPPPCPPD

Sequence (553 aa):
MVSALRYYSLTTLVALLATGLLGVAVPSHAALNGPEDLPKLQDLPDSVFEEAQWDGDVPPMLDAPRMIPCADSLTFFKGKKEKKTCKWIASKRKKRRRKLCGRKKVRNNCPEACNVKNCYERVAPLPTPEPLTTCPREFTSDPTVAYAVPYMDRIPDGQLRGIQFPKSTGLDCSRYQDGLECFSNYRLDGCSEDGLQCTPWTRYSCSNDVWQQEFIPSDVCPEETSSSTIRSRGQVCDPKACPESKPEVGTDCSTFLVDNDCPYDYKVFGCEGEDEECFPTSFFRCGEDDTWLMSKYAMPMCPDNTPQGFKSCDPKKCPDKEPVNGSSCSFYQGSDDCDYDHKVMGCSADTQQCSPSKYYTCDEDPIGRTEIWRMSYALSMACWTGGDGASCDPNGCPIQAPLIGSDCSAYQGVEKCMYNYLFTAGCTIESMQCNPTDYFSCDAQDNTWARASMAVATPICQSRSAVELPMGKPCEKCPSVEPADRCPSEKPSPGTRCVDVGYENGLTCNYDFEYFGCTEDELKCTPINTFQCTRLRGWTVKTQLRAENSCGH

Secondary structure (DSSP, 8-state):
----------------------------------------------------------PPP---------PPPTT--SSS-TT--HHHHHTS-HHHHHHHHTSHHHHHH-TTTTT-TT-----PPPPPPPPB-S--GGGSS-TTS---PPP----TT-------PPP----B-TTB-TT-EEEEEEEEE-SSGGG-EEEEEEEEEEETTEEEEEEPPPP---TT---TT-TTTT-EE-TT---SSPPPTTSB-TTS-BT-EEEEEEEEE-SSGGG-EEEEEEEEEE-TTSBEEEEE--PPPPTT-PPPP--B--TTSPPSSPPPTTSB-TTS-S--PEEEEEEEE-SSGGG-EEEEEEEEEEEE-TTSS-EEEEEEE----S---SS---B--TTSPPSSPPPTT-B-GGGTT---EEEEEEEES-SSGGG-EEEEEEEEEEETTTTEEEEEE---PPP-----------TTSB-PPPPSEESTTTS-SSPPPTT-BSGGGTPPTT-EEEEEEEEE-SSGGG-EEEEEEEEEE-TTSBEEEEE----------

pLDDT: mean 75.76, std 20.44, range [25.33, 97.62]